Protein AF-A0A363UMR3-F1 (afdb_monomer)

Structure (mmCIF, N/CA/C/O backbone):
data_AF-A0A363UMR3-F1
#
_entry.id   AF-A0A363UMR3-F1
#
loop_
_atom_site.group_PDB
_atom_site.id
_atom_site.type_symbol
_atom_site.label_atom_id
_atom_site.label_alt_id
_atom_site.label_comp_id
_atom_site.label_asym_id
_atom_site.label_entity_id
_atom_site.label_seq_id
_atom_site.pdbx_PDB_ins_code
_atom_site.Cartn_x
_atom_site.Cartn_y
_atom_site.Cartn_z
_atom_site.occupancy
_atom_site.B_iso_or_equiv
_atom_site.auth_seq_id
_atom_site.auth_comp_id
_atom_site.auth_asym_id
_atom_site.auth_atom_id
_atom_site.pdbx_PDB_model_num
ATOM 1 N N . MET A 1 1 ? -65.902 17.529 24.279 1.00 38.47 1 MET A N 1
ATOM 2 C CA . MET A 1 1 ? -66.366 16.425 23.409 1.00 38.47 1 MET A CA 1
ATOM 3 C C . MET A 1 1 ? -65.343 15.295 23.519 1.00 38.47 1 MET A C 1
ATOM 5 O O . MET A 1 1 ? -64.229 15.475 23.068 1.00 38.47 1 MET A O 1
ATOM 9 N N . ALA A 1 2 ? -65.519 14.415 24.514 1.00 31.64 2 ALA A N 1
ATOM 10 C CA . ALA A 1 2 ? -65.844 12.978 24.360 1.00 31.64 2 ALA A CA 1
ATOM 11 C C . ALA A 1 2 ? -64.670 12.169 23.745 1.00 31.64 2 ALA A C 1
ATOM 13 O O . ALA A 1 2 ? -64.416 12.307 22.562 1.00 31.64 2 ALA A O 1
ATOM 14 N N . ARG A 1 3 ? -63.761 11.554 24.526 1.00 26.70 3 ARG A N 1
ATOM 15 C CA . ARG A 1 3 ? -63.810 10.322 25.369 1.00 26.70 3 ARG A CA 1
ATOM 16 C C . ARG A 1 3 ? -63.602 8.994 24.597 1.00 26.70 3 ARG A C 1
ATOM 18 O O . ARG A 1 3 ? -64.408 8.689 23.734 1.00 26.70 3 ARG A O 1
ATOM 25 N N . ARG A 1 4 ? -62.675 8.177 25.154 1.00 28.41 4 ARG A N 1
ATOM 26 C CA . ARG A 1 4 ? -62.568 6.684 25.189 1.00 28.41 4 ARG A CA 1
ATOM 27 C C . ARG A 1 4 ? -61.978 6.005 23.933 1.00 28.41 4 ARG A C 1
ATOM 29 O O . ARG A 1 4 ? -62.407 6.331 22.844 1.00 28.41 4 ARG A O 1
ATOM 36 N N . SER A 1 5 ? -60.909 5.190 23.958 1.00 27.55 5 SER A N 1
ATOM 37 C CA . SER A 1 5 ? -60.414 4.061 24.798 1.00 27.55 5 SER A CA 1
ATOM 38 C C . SER A 1 5 ? -60.793 2.669 24.263 1.00 27.55 5 SER A C 1
ATOM 40 O O . SER A 1 5 ? -61.918 2.494 23.814 1.00 27.55 5 SER A O 1
ATOM 42 N N . CYS A 1 6 ? -59.875 1.711 24.493 1.00 24.72 6 CYS A N 1
ATOM 43 C CA . CYS A 1 6 ? -59.969 0.231 24.442 1.00 24.72 6 CYS A CA 1
ATOM 44 C C . CYS A 1 6 ? -59.435 -0.425 23.148 1.00 24.72 6 CYS A C 1
ATOM 46 O O . CYS A 1 6 ? -59.847 -0.052 22.060 1.00 24.72 6 CYS A O 1
ATOM 48 N N . LEU A 1 7 ? -58.358 -1.232 23.208 1.00 26.27 7 LEU A N 1
ATOM 49 C CA . LEU A 1 7 ? -58.243 -2.621 23.728 1.00 26.27 7 LEU A CA 1
ATOM 50 C C . LEU A 1 7 ? -59.122 -3.594 22.937 1.00 26.27 7 LEU A C 1
ATOM 52 O O . LEU A 1 7 ? -60.320 -3.357 22.880 1.00 26.27 7 LEU A O 1
ATOM 56 N N . TRP A 1 8 ? -58.531 -4.660 22.382 1.00 23.83 8 TRP A N 1
ATOM 57 C CA . TRP A 1 8 ? -58.898 -6.075 22.588 1.00 23.83 8 TRP A CA 1
ATOM 58 C C . TRP A 1 8 ? -58.060 -6.988 21.666 1.00 23.83 8 TRP A C 1
ATOM 60 O O . TRP A 1 8 ? -57.941 -6.731 20.472 1.00 23.83 8 TRP A O 1
ATOM 70 N N . ASP A 1 9 ? -57.483 -8.028 22.268 1.00 25.52 9 ASP A N 1
ATOM 71 C CA . ASP A 1 9 ? -56.840 -9.196 21.641 1.00 25.52 9 ASP A CA 1
ATOM 72 C C . ASP A 1 9 ? -57.871 -10.377 21.603 1.00 25.52 9 ASP A C 1
ATOM 74 O O . ASP A 1 9 ? -59.014 -10.162 22.009 1.00 25.52 9 ASP A O 1
ATOM 78 N N . PRO A 1 10 ? -57.554 -11.594 21.102 1.00 47.84 10 PRO A N 1
ATOM 79 C CA . PRO A 1 10 ? -58.428 -12.490 20.309 1.00 47.84 10 PRO A CA 1
ATOM 80 C C . PRO A 1 10 ? -59.382 -13.376 21.144 1.00 47.84 10 PRO A C 1
ATOM 82 O O . PRO A 1 10 ? -59.360 -13.290 22.374 1.00 47.84 10 PRO A O 1
ATOM 85 N N . PRO A 1 11 ? -60.217 -14.257 20.526 1.00 37.62 11 PRO A N 1
ATOM 86 C CA . PRO A 1 11 ? -59.831 -15.687 20.481 1.00 37.62 11 PRO A CA 1
ATOM 87 C C . PRO A 1 11 ? -60.461 -16.618 19.386 1.00 37.62 11 PRO A C 1
ATOM 89 O O . PRO A 1 11 ? -61.576 -16.413 18.928 1.00 37.62 11 PRO A O 1
ATOM 92 N N . LEU A 1 12 ? -59.740 -17.727 19.118 1.00 28.05 12 LEU A N 1
ATOM 93 C CA . LEU A 1 12 ? -60.169 -19.152 19.039 1.00 28.05 12 LEU A CA 1
ATOM 94 C C . LEU A 1 12 ? -61.005 -19.774 17.878 1.00 28.05 12 LEU A C 1
ATOM 96 O O . LEU A 1 12 ? -62.081 -19.312 17.531 1.00 28.05 12 LEU A O 1
ATOM 100 N N . GLN A 1 13 ? -60.536 -20.993 17.515 1.00 26.91 13 GLN A N 1
ATOM 101 C CA . GLN A 1 13 ? -61.258 -22.252 17.174 1.00 26.91 13 GLN A CA 1
ATOM 102 C C . GLN A 1 13 ? -62.027 -22.338 15.835 1.00 26.91 13 GLN A C 1
ATOM 104 O O . GLN A 1 13 ? -62.695 -21.404 15.432 1.00 26.91 13 GLN A O 1
ATOM 109 N N . GLY A 1 14 ? -62.039 -23.450 15.088 1.00 25.22 14 GLY A N 1
ATOM 110 C CA . GLY A 1 14 ? -61.520 -24.809 15.283 1.00 25.22 14 GLY A CA 1
ATOM 111 C C . GLY A 1 14 ? -62.145 -25.782 14.256 1.00 25.22 14 GLY A C 1
ATOM 112 O O . GLY A 1 14 ? -62.975 -25.366 13.452 1.00 25.22 14 GLY A O 1
ATOM 113 N N . CYS A 1 15 ? -61.789 -27.070 14.385 1.00 25.94 15 CYS A N 1
ATOM 114 C CA . CYS A 1 15 ? -62.376 -28.277 13.760 1.00 25.94 15 CYS A CA 1
ATOM 115 C C . CYS A 1 15 ? -62.020 -28.605 12.290 1.00 25.94 15 CYS A C 1
ATOM 117 O O . CYS A 1 15 ? -62.050 -27.741 11.428 1.00 25.94 15 CYS A O 1
ATOM 119 N N . ASP A 1 16 ? -61.782 -29.858 11.885 1.00 29.61 16 ASP A N 1
ATOM 120 C CA . ASP A 1 16 ? -61.543 -31.134 12.585 1.00 29.61 16 ASP A CA 1
ATOM 121 C C . ASP A 1 16 ? -61.211 -32.225 11.537 1.00 29.61 16 ASP A C 1
ATOM 123 O O . ASP A 1 16 ? -61.477 -32.042 10.347 1.00 29.61 16 ASP A O 1
ATOM 127 N N . ARG A 1 17 ? -60.796 -33.393 12.045 1.00 29.31 17 ARG A N 1
ATOM 128 C CA . ARG A 1 17 ? -60.645 -34.743 11.449 1.00 29.31 17 ARG A CA 1
ATOM 129 C C . ARG A 1 17 ? -59.205 -35.162 11.145 1.00 29.31 17 ARG A C 1
ATOM 131 O O . ARG A 1 17 ? -58.635 -34.794 10.128 1.00 29.31 17 ARG A O 1
ATOM 138 N N . GLN A 1 18 ? -58.522 -35.795 12.104 1.00 28.30 18 GLN A N 1
ATOM 139 C CA . GLN A 1 18 ? -58.672 -37.177 12.623 1.00 28.30 18 GLN A CA 1
ATOM 140 C C . GLN A 1 18 ? -58.078 -38.233 11.689 1.00 28.30 18 GLN A C 1
ATOM 142 O O . GLN A 1 18 ? -58.654 -38.497 10.643 1.00 28.30 18 GLN A O 1
ATOM 147 N N . HIS A 1 19 ? -56.996 -38.870 12.145 1.00 31.59 19 HIS A N 1
ATOM 148 C CA . HIS A 1 19 ? -56.773 -40.307 12.425 1.00 31.59 19 HIS A CA 1
ATOM 149 C C . HIS A 1 19 ? -55.439 -40.320 13.221 1.00 31.59 19 HIS A C 1
ATOM 151 O O . HIS A 1 19 ? -54.495 -39.671 12.793 1.00 31.59 19 HIS A O 1
ATOM 157 N N . GLY A 1 20 ? -55.223 -40.903 14.400 1.00 26.89 20 GLY A N 1
ATOM 158 C CA . GLY A 1 20 ? -55.957 -41.878 15.193 1.00 26.89 20 GLY A CA 1
ATOM 159 C C . GLY A 1 20 ? -54.985 -42.960 15.703 1.00 26.89 20 GLY A C 1
ATOM 160 O O . GLY A 1 20 ? -54.919 -43.989 15.055 1.00 26.89 20 GLY A O 1
ATOM 161 N N . VAL A 1 21 ? -54.315 -42.698 16.851 1.00 30.92 21 VAL A N 1
ATOM 162 C CA . VAL A 1 21 ? -53.873 -43.639 17.935 1.00 30.92 21 VAL A CA 1
ATOM 163 C C . VAL A 1 21 ? -52.760 -44.665 17.544 1.00 30.92 21 VAL A C 1
ATOM 165 O O . VAL A 1 21 ? -52.752 -45.161 16.432 1.00 30.92 21 VAL A O 1
ATOM 168 N N . ASP A 1 22 ? -51.721 -45.018 18.320 1.00 29.92 22 ASP A N 1
ATOM 169 C CA . ASP A 1 22 ? -51.568 -45.191 19.774 1.00 29.92 22 ASP A CA 1
ATOM 170 C C . ASP A 1 22 ? -50.099 -45.101 20.260 1.00 29.92 22 ASP A C 1
ATOM 172 O O . ASP A 1 22 ? -49.151 -45.333 19.510 1.00 29.92 22 ASP A O 1
ATOM 176 N N . LEU A 1 23 ? -49.946 -44.813 21.554 1.00 36.06 23 LEU A N 1
ATOM 177 C CA . LEU A 1 23 ? -48.732 -44.666 22.348 1.00 36.06 23 LEU A CA 1
ATOM 178 C C . LEU A 1 23 ? -48.436 -45.933 23.165 1.00 36.06 23 LEU A C 1
ATOM 180 O O . LEU A 1 23 ? -49.208 -46.306 24.041 1.00 36.06 23 LEU A O 1
ATOM 184 N N . SER A 1 24 ? -47.215 -46.456 23.056 1.00 27.94 24 SER A N 1
ATOM 185 C CA . SER A 1 24 ? -46.563 -47.134 24.185 1.00 27.94 24 SER A CA 1
ATOM 186 C C . SER A 1 24 ? -45.038 -46.986 24.101 1.00 27.94 24 SER A C 1
ATOM 188 O O . SER A 1 24 ? -44.374 -47.602 23.273 1.00 27.94 24 SER A O 1
ATOM 190 N N . ARG A 1 25 ? -44.500 -46.116 24.965 1.00 30.05 25 ARG A N 1
ATOM 191 C CA . ARG A 1 25 ? -43.073 -45.935 25.326 1.00 30.05 25 ARG A CA 1
ATOM 192 C C . ARG A 1 25 ? -42.539 -47.180 26.091 1.00 30.05 25 ARG A C 1
ATOM 194 O O . ARG A 1 25 ? -43.393 -47.917 26.582 1.00 30.05 25 ARG A O 1
ATOM 201 N N . PRO A 1 26 ? -41.210 -47.395 26.314 1.00 40.12 26 PRO A N 1
ATOM 202 C CA . PRO A 1 26 ? -40.224 -46.332 26.575 1.00 40.12 26 PRO A CA 1
ATOM 203 C C . PRO A 1 26 ? -38.754 -46.507 26.103 1.00 40.12 26 PRO A C 1
ATOM 205 O O . PRO A 1 26 ? -38.259 -47.596 25.862 1.00 40.12 26 PRO A O 1
ATOM 208 N N . ALA A 1 27 ? -38.081 -45.346 26.128 1.00 29.81 27 ALA A N 1
ATOM 209 C CA . ALA A 1 27 ? -36.703 -45.059 26.560 1.00 29.81 27 ALA A CA 1
ATOM 210 C C . ALA A 1 27 ? -35.495 -45.643 25.801 1.00 29.81 27 ALA A C 1
ATOM 212 O O . ALA A 1 27 ? -35.198 -46.828 25.881 1.00 29.81 27 ALA A O 1
ATOM 213 N N . GLY A 1 28 ? -34.696 -44.735 25.222 1.00 26.38 28 GLY A N 1
ATOM 214 C CA . GLY A 1 28 ? -33.293 -44.986 24.886 1.00 26.38 28 GLY A CA 1
ATOM 215 C C . GLY A 1 28 ? -32.785 -44.193 23.684 1.00 26.38 28 GLY A C 1
ATOM 216 O O . GLY A 1 28 ? -32.515 -44.772 22.642 1.00 26.38 28 GLY A O 1
ATOM 217 N N . GLU A 1 29 ? -32.655 -42.876 23.814 1.00 28.16 29 GLU A N 1
ATOM 218 C CA . GLU A 1 29 ? -31.699 -42.101 23.004 1.00 28.16 29 GLU A CA 1
ATOM 219 C C . GLU A 1 29 ? -30.284 -42.229 23.636 1.00 28.16 29 GLU A C 1
ATOM 221 O O . GLU A 1 29 ? -30.221 -42.605 24.812 1.00 28.16 29 GLU A O 1
ATOM 226 N N . PRO A 1 30 ? -29.161 -41.862 22.968 1.00 38.25 30 PRO A N 1
ATOM 227 C CA . PRO A 1 30 ? -29.095 -41.097 21.718 1.00 38.25 30 PRO A CA 1
ATOM 228 C C . PRO A 1 30 ? -28.018 -41.523 20.687 1.00 38.25 30 PRO A C 1
ATOM 230 O O . PRO A 1 30 ? -27.073 -42.247 20.974 1.00 38.25 30 PRO A O 1
ATOM 233 N N . TYR A 1 31 ? -28.152 -40.921 19.498 1.00 27.92 31 TYR A N 1
ATOM 234 C CA . TYR A 1 31 ? -27.074 -40.405 18.638 1.00 27.92 31 TYR A CA 1
ATOM 235 C C . TYR A 1 31 ? -25.963 -41.354 18.161 1.00 27.92 31 TYR A C 1
ATOM 237 O O . TYR A 1 31 ? -25.004 -41.612 18.878 1.00 27.92 31 TYR A O 1
ATOM 245 N N . MET A 1 32 ? -26.015 -41.698 16.868 1.00 29.22 32 MET A N 1
ATOM 246 C CA . MET A 1 32 ? -24.923 -41.596 15.879 1.00 29.22 32 MET A CA 1
ATOM 247 C C . MET A 1 32 ? -25.164 -42.605 14.753 1.00 29.22 32 MET A C 1
ATOM 249 O O . MET A 1 32 ? -25.016 -43.803 14.961 1.00 29.22 32 MET A O 1
ATOM 253 N N . GLY A 1 33 ? -25.458 -42.129 13.543 1.00 30.45 33 GLY A N 1
ATOM 254 C CA . GLY A 1 33 ? -25.416 -42.984 12.357 1.00 30.45 33 GLY A CA 1
ATOM 255 C C . GLY A 1 33 ? -26.398 -42.578 11.270 1.00 30.45 33 GLY A C 1
ATOM 256 O O . GLY A 1 33 ? -27.598 -42.729 11.429 1.00 30.45 33 GLY A O 1
ATOM 257 N N . GLU A 1 34 ? -25.836 -42.130 10.149 1.00 26.72 34 GLU A N 1
ATOM 258 C CA . GLU A 1 34 ? -26.417 -42.278 8.810 1.00 26.72 34 GLU A CA 1
ATOM 259 C C . GLU A 1 34 ? -27.576 -41.353 8.411 1.00 26.72 34 GLU A C 1
ATOM 261 O O . GLU A 1 34 ? -28.733 -41.740 8.315 1.00 26.72 34 GLU A O 1
ATOM 266 N N . LEU A 1 35 ? -27.207 -40.151 7.956 1.00 25.81 35 LEU A N 1
ATOM 267 C CA . LEU A 1 35 ? -27.801 -39.600 6.733 1.00 25.81 35 LEU A CA 1
ATOM 268 C C . LEU A 1 35 ? -26.724 -38.885 5.893 1.00 25.81 35 LEU A C 1
ATOM 270 O O . LEU A 1 35 ? -26.776 -37.690 5.621 1.00 25.81 35 LEU A O 1
ATOM 274 N N . LEU A 1 36 ? -25.696 -39.645 5.500 1.00 27.78 36 LEU A N 1
ATOM 275 C CA . LEU A 1 36 ? -24.710 -39.265 4.483 1.00 27.78 36 LEU A CA 1
ATOM 276 C C . LEU A 1 36 ? -24.878 -40.179 3.268 1.00 27.78 36 LEU A C 1
ATOM 278 O O . LEU A 1 36 ? -24.124 -41.132 3.093 1.00 27.78 36 LEU A O 1
ATOM 282 N N . ALA A 1 37 ? -25.865 -39.897 2.416 1.00 30.86 37 ALA A N 1
ATOM 283 C CA . ALA A 1 37 ? -26.007 -40.618 1.152 1.00 30.86 37 ALA A CA 1
ATOM 284 C C . ALA A 1 37 ? -26.708 -39.825 0.034 1.00 30.86 37 ALA A C 1
ATOM 286 O O . ALA A 1 37 ? -27.490 -40.405 -0.703 1.00 30.86 37 ALA A O 1
ATOM 287 N N . SER A 1 38 ? -26.409 -38.532 -0.159 1.00 29.45 38 SER A N 1
ATOM 288 C CA . SER A 1 38 ? -26.616 -37.876 -1.470 1.00 29.45 38 SER A CA 1
ATOM 289 C C . SER A 1 38 ? -26.013 -36.468 -1.538 1.00 29.45 38 SER A C 1
ATOM 291 O O . SER A 1 38 ? -26.739 -35.485 -1.569 1.00 29.45 38 SER A O 1
ATOM 293 N N . MET A 1 39 ? -24.684 -36.354 -1.574 1.00 27.12 39 MET A N 1
ATOM 294 C CA . MET A 1 39 ? -23.976 -35.201 -2.156 1.00 27.12 39 MET A CA 1
ATOM 295 C C . MET A 1 39 ? -22.488 -35.554 -2.249 1.00 27.12 39 MET A C 1
ATOM 297 O O . MET A 1 39 ? -21.720 -35.409 -1.303 1.00 27.12 39 MET A O 1
ATOM 301 N N . ARG A 1 40 ? -22.071 -36.101 -3.397 1.00 26.67 40 ARG A N 1
ATOM 302 C CA . ARG A 1 40 ? -20.655 -36.367 -3.686 1.00 26.67 40 ARG A CA 1
ATOM 303 C C . ARG A 1 40 ? -19.947 -35.052 -4.016 1.00 26.67 40 ARG A C 1
ATOM 305 O O . ARG A 1 40 ? -19.703 -34.760 -5.182 1.00 26.67 40 ARG A O 1
ATOM 312 N N . LEU A 1 41 ? -19.575 -34.284 -2.998 1.00 30.95 41 LEU A N 1
ATOM 313 C CA . LEU A 1 41 ? -18.495 -33.309 -3.118 1.00 30.95 41 LEU A CA 1
ATOM 314 C C . LEU A 1 41 ? -17.185 -34.037 -2.806 1.00 30.95 41 LEU A C 1
ATOM 316 O O . LEU A 1 41 ? -16.948 -34.484 -1.686 1.00 30.95 41 LEU A O 1
ATOM 320 N N . ARG A 1 42 ? -16.344 -34.221 -3.829 1.00 25.16 42 ARG A N 1
ATOM 321 C CA . ARG A 1 42 ? -14.973 -34.708 -3.636 1.00 25.16 42 ARG A CA 1
ATOM 322 C C . ARG A 1 42 ? -14.205 -33.655 -2.825 1.00 25.16 42 ARG A C 1
ATOM 324 O O . ARG A 1 42 ? -14.174 -32.505 -3.261 1.00 25.16 42 ARG A O 1
ATOM 331 N N . PRO A 1 43 ? -13.514 -34.007 -1.730 1.00 25.09 43 PRO A N 1
ATOM 332 C CA . PRO A 1 43 ? -12.591 -33.079 -1.099 1.00 25.09 43 PRO A CA 1
ATOM 333 C C . P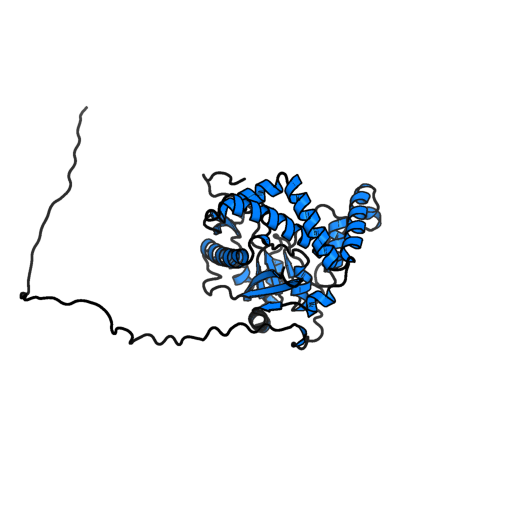RO A 1 43 ? -11.371 -32.924 -2.018 1.00 25.09 43 PRO A C 1
ATOM 335 O O . PRO A 1 43 ? -10.559 -33.844 -2.159 1.00 25.09 43 PRO A O 1
ATOM 338 N N . ARG A 1 44 ? -11.230 -31.769 -2.682 1.00 29.97 44 ARG A N 1
ATOM 339 C CA . ARG A 1 44 ? -9.933 -31.368 -3.241 1.00 29.97 44 ARG A CA 1
ATOM 340 C C . ARG A 1 44 ? -9.011 -31.110 -2.053 1.00 29.97 44 ARG A C 1
ATOM 342 O O . ARG A 1 44 ? -9.248 -30.202 -1.264 1.00 29.97 44 ARG A O 1
ATOM 349 N N . ARG A 1 45 ? -7.979 -31.946 -1.910 1.00 25.88 45 ARG A N 1
ATOM 350 C CA . ARG A 1 45 ? -6.869 -31.709 -0.983 1.00 25.88 45 ARG A CA 1
ATOM 351 C C . ARG A 1 45 ? -6.333 -30.301 -1.242 1.00 25.88 45 ARG A C 1
ATOM 353 O O . ARG A 1 45 ? -5.819 -30.046 -2.328 1.00 25.88 45 ARG A O 1
ATOM 360 N N . LEU A 1 46 ? -6.429 -29.423 -0.247 1.00 31.31 46 LEU A N 1
ATOM 361 C CA . LEU A 1 46 ? -5.567 -28.252 -0.137 1.00 31.31 46 LEU A CA 1
ATOM 362 C C . LEU A 1 46 ? -4.130 -28.776 -0.062 1.00 31.31 46 LEU A C 1
ATOM 364 O O . LEU A 1 46 ? -3.676 -29.258 0.978 1.00 31.31 46 LEU A O 1
ATOM 368 N N . ALA A 1 47 ? -3.443 -28.776 -1.202 1.00 27.06 47 ALA A N 1
ATOM 369 C CA . ALA A 1 47 ? -2.008 -28.969 -1.234 1.00 27.06 47 ALA A CA 1
ATOM 370 C C . ALA A 1 47 ? -1.374 -27.816 -0.448 1.00 27.06 47 ALA A C 1
ATOM 372 O O . ALA A 1 47 ? -1.742 -26.656 -0.634 1.00 27.06 47 ALA A O 1
ATOM 373 N N . ARG A 1 48 ? -0.432 -28.131 0.448 1.00 29.45 48 ARG A N 1
ATOM 374 C CA . ARG A 1 48 ? 0.464 -27.117 1.014 1.00 29.45 48 ARG A CA 1
ATOM 375 C C . ARG A 1 48 ? 1.107 -26.380 -0.159 1.00 29.45 48 ARG A C 1
ATOM 377 O O . ARG A 1 48 ? 1.729 -27.028 -0.999 1.00 29.45 48 ARG A O 1
ATOM 384 N N . ALA A 1 49 ? 0.907 -25.066 -0.221 1.00 34.72 49 ALA A N 1
ATOM 385 C CA . ALA A 1 49 ? 1.534 -24.204 -1.209 1.00 34.72 49 ALA A CA 1
ATOM 386 C C . ALA A 1 49 ? 3.053 -24.405 -1.131 1.00 34.72 49 ALA A C 1
ATOM 388 O O . ALA A 1 49 ? 3.667 -24.162 -0.092 1.00 34.72 49 ALA A O 1
ATOM 389 N N . GLY A 1 50 ? 3.627 -24.952 -2.200 1.00 33.91 50 GLY A N 1
ATOM 390 C CA . GLY A 1 50 ? 5.068 -25.063 -2.354 1.00 33.91 50 GLY A CA 1
ATOM 391 C C . GLY A 1 50 ? 5.624 -23.683 -2.669 1.00 33.91 50 GLY A C 1
ATOM 392 O O . GLY A 1 50 ? 5.249 -23.083 -3.672 1.00 33.91 50 GLY A O 1
ATOM 393 N N . GLU A 1 51 ? 6.495 -23.193 -1.800 1.00 40.31 51 GLU A N 1
ATOM 394 C CA . GLU A 1 51 ? 7.257 -21.963 -1.979 1.00 40.31 51 GLU A CA 1
ATOM 395 C C . GLU A 1 51 ? 8.145 -22.105 -3.227 1.00 40.31 51 GLU A C 1
ATOM 397 O O . GLU A 1 51 ? 9.007 -22.985 -3.284 1.00 40.31 51 GLU A O 1
ATOM 402 N N . LYS A 1 52 ? 7.900 -21.298 -4.264 1.00 41.16 52 LYS A N 1
ATOM 403 C CA . LYS A 1 52 ? 8.726 -21.279 -5.482 1.00 41.16 52 LYS A CA 1
ATOM 404 C C . LYS A 1 52 ? 9.623 -20.043 -5.477 1.00 41.16 52 LYS A C 1
ATOM 406 O O . LYS A 1 52 ? 9.146 -18.941 -5.215 1.00 41.16 52 LYS A O 1
ATOM 411 N N . SER A 1 53 ? 10.910 -20.230 -5.778 1.00 41.38 53 SER A N 1
ATOM 412 C CA . SER A 1 53 ? 11.869 -19.140 -5.984 1.00 41.38 53 SER A CA 1
ATOM 413 C C . SER A 1 53 ? 11.831 -18.634 -7.430 1.00 41.38 53 SER A C 1
ATOM 415 O O . SER A 1 53 ? 11.568 -19.393 -8.371 1.00 41.38 53 SER A O 1
ATOM 417 N N . VAL A 1 54 ? 12.123 -17.342 -7.598 1.00 43.88 54 VAL A N 1
ATOM 418 C CA . VAL A 1 54 ? 12.077 -16.607 -8.877 1.00 43.88 54 VAL A CA 1
ATOM 419 C C . VAL A 1 54 ? 12.996 -17.219 -9.951 1.00 43.88 54 VAL A C 1
ATOM 421 O O . VAL A 1 54 ? 12.664 -17.179 -11.132 1.00 43.88 54 VAL A O 1
ATOM 424 N N . ASP A 1 55 ? 14.085 -17.884 -9.552 1.00 41.00 55 ASP A N 1
ATOM 425 C CA . ASP A 1 55 ? 15.097 -18.452 -10.462 1.00 41.00 55 ASP A CA 1
ATOM 426 C C . ASP A 1 55 ? 14.633 -19.696 -11.251 1.00 41.00 55 ASP A C 1
ATOM 428 O O . ASP A 1 55 ? 15.341 -20.174 -12.135 1.00 41.00 55 ASP A O 1
ATOM 432 N N . SER A 1 56 ? 13.445 -20.237 -10.959 1.00 35.12 56 SER A N 1
ATOM 433 C CA . SER A 1 56 ? 12.915 -21.445 -11.616 1.00 35.12 56 SER A CA 1
ATOM 434 C C . SER A 1 56 ? 11.986 -21.172 -12.808 1.00 35.12 56 SER A C 1
ATOM 436 O O . SER A 1 56 ? 11.460 -22.117 -13.400 1.00 35.12 56 SER A O 1
ATOM 438 N N . CYS A 1 57 ? 11.787 -19.904 -13.185 1.00 35.97 57 CYS A N 1
ATOM 439 C CA . CYS A 1 57 ? 10.877 -19.516 -14.261 1.00 35.97 57 CYS A CA 1
ATOM 440 C C . CYS A 1 57 ? 11.653 -18.922 -15.453 1.00 35.97 57 CYS A C 1
ATOM 442 O O . CYS A 1 57 ? 12.393 -17.953 -15.266 1.00 35.97 57 CYS A O 1
ATOM 444 N N . PRO A 1 58 ? 11.514 -19.452 -16.683 1.00 31.97 58 PRO A N 1
ATOM 445 C CA . PRO A 1 58 ? 12.108 -18.820 -17.854 1.00 31.97 58 PRO A CA 1
ATOM 446 C C . PRO A 1 58 ? 11.442 -17.455 -18.068 1.00 31.97 58 PRO A C 1
ATOM 448 O O . PRO A 1 58 ? 10.260 -17.385 -18.387 1.00 31.97 58 PRO A O 1
ATOM 451 N N . LEU A 1 59 ? 12.197 -16.369 -17.879 1.00 35.84 59 LEU A N 1
ATOM 452 C CA . LEU A 1 59 ? 11.752 -15.006 -18.185 1.00 35.84 59 LEU A CA 1
ATOM 453 C C . LEU A 1 59 ? 11.365 -14.925 -19.675 1.00 35.84 59 LEU A C 1
ATOM 455 O O . LEU A 1 59 ? 12.247 -15.093 -20.526 1.00 35.84 59 LEU A O 1
ATOM 459 N N . PRO A 1 60 ? 10.095 -14.662 -20.042 1.00 35.88 60 PRO A N 1
ATOM 460 C CA . PRO A 1 60 ? 9.760 -14.468 -21.438 1.00 35.88 60 PRO A CA 1
ATOM 461 C C . PRO A 1 60 ? 10.245 -13.090 -21.907 1.00 35.88 60 PRO A C 1
ATOM 463 O O . PRO A 1 60 ? 9.844 -12.039 -21.411 1.00 35.88 60 PRO A O 1
ATOM 466 N N . ILE A 1 61 ? 11.165 -13.174 -22.864 1.00 36.38 61 ILE A N 1
ATOM 467 C CA . ILE A 1 61 ? 11.534 -12.264 -23.955 1.00 36.38 61 ILE A CA 1
ATOM 468 C C . ILE A 1 61 ? 10.666 -10.989 -24.087 1.00 36.38 61 ILE A C 1
ATOM 470 O O . ILE A 1 61 ? 9.476 -11.049 -24.363 1.00 36.38 61 ILE A O 1
ATOM 474 N N . ALA A 1 62 ? 11.344 -9.838 -23.987 1.00 31.17 62 ALA A N 1
ATOM 475 C CA . ALA A 1 62 ? 11.046 -8.529 -24.588 1.00 31.17 62 ALA A CA 1
ATOM 476 C C . ALA A 1 62 ? 9.568 -8.086 -24.710 1.00 31.17 62 ALA A C 1
ATOM 478 O O . ALA A 1 62 ? 8.984 -8.091 -25.792 1.00 31.17 62 ALA A O 1
ATOM 479 N N . TRP A 1 63 ? 9.022 -7.515 -23.635 1.00 39.16 63 TRP A N 1
ATOM 480 C CA . TRP A 1 63 ? 7.799 -6.709 -23.686 1.00 39.16 63 TRP A CA 1
ATOM 481 C C . TRP A 1 63 ? 8.133 -5.256 -24.053 1.00 39.16 63 TRP A C 1
ATOM 483 O O . TRP A 1 63 ? 8.507 -4.442 -23.207 1.00 39.16 63 TRP A O 1
ATOM 493 N N . ILE A 1 64 ? 8.026 -4.915 -25.340 1.00 35.00 64 ILE A N 1
ATOM 494 C CA . ILE A 1 64 ? 8.042 -3.523 -25.808 1.00 35.00 64 ILE A CA 1
ATOM 495 C C . ILE A 1 64 ? 6.592 -3.088 -26.019 1.00 35.00 64 ILE A C 1
ATOM 497 O O . ILE A 1 64 ? 6.093 -3.066 -27.138 1.00 35.00 64 ILE A O 1
ATOM 501 N N . VAL A 1 65 ? 5.919 -2.695 -24.939 1.00 41.84 65 VAL A N 1
ATOM 502 C CA . VAL A 1 65 ? 4.817 -1.736 -25.055 1.00 41.84 65 VAL A CA 1
ATOM 503 C C . VAL A 1 65 ? 5.401 -0.387 -24.654 1.00 41.84 65 VAL A C 1
ATOM 505 O O . VAL A 1 65 ? 5.705 -0.126 -23.490 1.00 41.84 65 VAL A O 1
ATOM 508 N N . GLY A 1 66 ? 5.685 0.455 -25.649 1.00 39.69 66 GLY A N 1
ATOM 509 C CA . GLY A 1 66 ? 6.026 1.850 -25.395 1.00 39.69 66 GLY A CA 1
ATOM 510 C C . GLY A 1 66 ? 4.839 2.527 -24.715 1.00 39.69 66 GLY A C 1
ATOM 511 O O . GLY A 1 66 ? 3.722 2.430 -25.215 1.00 39.69 66 GLY A O 1
ATOM 512 N N . SER A 1 67 ? 5.068 3.195 -23.580 1.00 47.19 67 SER A N 1
ATOM 513 C CA . SER A 1 67 ? 4.029 3.999 -22.932 1.00 47.19 67 SER A CA 1
ATOM 514 C C . SER A 1 67 ? 3.512 5.028 -23.940 1.00 47.19 67 SER A C 1
ATOM 516 O O . SER A 1 67 ? 4.261 5.881 -24.416 1.00 47.19 67 SER A O 1
ATOM 518 N N . LEU A 1 68 ? 2.227 4.934 -24.285 1.00 47.06 68 LEU A N 1
ATOM 519 C CA . LEU A 1 68 ? 1.547 5.866 -25.192 1.00 47.06 68 LEU A CA 1
ATOM 520 C C . LEU A 1 68 ? 1.188 7.192 -24.492 1.00 47.06 68 LEU A C 1
ATOM 522 O O . LEU A 1 68 ? 0.498 8.040 -25.064 1.00 47.06 68 LEU A O 1
ATOM 526 N N . ARG A 1 69 ? 1.615 7.392 -23.237 1.00 58.16 69 ARG A N 1
ATOM 527 C CA . ARG A 1 69 ? 1.259 8.572 -22.446 1.00 58.16 69 ARG A CA 1
ATOM 528 C C . ARG A 1 69 ? 2.224 9.725 -22.673 1.00 58.16 69 ARG A C 1
ATOM 530 O O . ARG A 1 69 ? 3.441 9.588 -22.589 1.00 58.16 69 ARG A O 1
ATOM 537 N N . LYS A 1 70 ? 1.646 10.916 -22.864 1.00 47.53 70 LYS A N 1
ATOM 538 C CA . LYS A 1 70 ? 2.398 12.172 -22.810 1.00 47.53 70 LYS A CA 1
ATOM 539 C C . LYS A 1 70 ? 3.121 12.265 -21.459 1.00 47.53 70 LYS A C 1
ATOM 541 O O . LYS A 1 70 ? 2.481 12.027 -20.428 1.00 47.53 70 LYS A O 1
ATOM 546 N N . PRO A 1 71 ? 4.410 12.646 -21.437 1.00 56.38 71 PRO A N 1
ATOM 547 C CA . PRO A 1 71 ? 5.122 12.863 -20.189 1.00 56.38 71 PRO A CA 1
ATOM 548 C C . PRO A 1 71 ? 4.369 13.908 -19.366 1.00 56.38 71 PRO A C 1
ATOM 550 O O . PRO A 1 71 ? 3.982 14.966 -19.870 1.00 56.38 71 PRO A O 1
ATOM 553 N N . ARG A 1 72 ? 4.116 13.594 -18.093 1.00 65.38 72 ARG A N 1
ATOM 554 C CA . ARG A 1 72 ? 3.478 14.542 -17.174 1.00 65.38 72 ARG A CA 1
ATOM 555 C C . ARG A 1 72 ? 4.347 15.803 -17.081 1.00 65.38 72 ARG A C 1
ATOM 557 O O . ARG A 1 72 ? 5.570 15.681 -17.134 1.00 65.38 72 ARG A O 1
ATOM 564 N N . PRO A 1 73 ? 3.759 17.003 -16.926 1.00 58.75 73 PRO A N 1
ATOM 565 C CA . PRO A 1 73 ? 4.530 18.230 -16.781 1.00 58.75 73 PRO A CA 1
ATOM 566 C C . PRO A 1 73 ? 5.385 18.144 -15.515 1.00 58.75 73 PRO A C 1
ATOM 568 O O . PRO A 1 73 ? 4.897 18.300 -14.395 1.00 58.75 73 PRO A O 1
ATOM 571 N N . GLN A 1 74 ? 6.665 17.851 -15.705 1.00 71.44 74 GLN A N 1
ATOM 572 C CA . GLN A 1 74 ? 7.645 17.766 -14.638 1.00 71.44 74 GLN A CA 1
ATOM 573 C C . GLN A 1 74 ? 8.399 19.089 -14.529 1.00 71.44 74 GLN A C 1
ATOM 575 O O . GLN A 1 74 ? 8.651 19.762 -15.526 1.00 71.44 74 GLN A O 1
ATOM 580 N N . ILE A 1 75 ? 8.797 19.433 -13.306 1.00 84.12 75 ILE A N 1
ATOM 581 C CA . ILE A 1 75 ? 9.682 20.569 -13.041 1.00 84.12 75 ILE A CA 1
ATOM 582 C C . ILE A 1 75 ? 10.968 20.466 -13.875 1.00 84.12 75 ILE A C 1
ATOM 584 O O . ILE A 1 75 ? 11.542 19.381 -13.984 1.00 84.12 75 ILE A O 1
ATOM 588 N N . THR A 1 76 ? 11.425 21.566 -14.466 1.00 84.75 76 THR A N 1
ATOM 589 C CA . THR A 1 76 ? 12.699 21.626 -15.198 1.00 84.75 76 THR A CA 1
ATOM 590 C C . THR A 1 76 ? 13.900 21.595 -14.247 1.00 84.75 76 THR A C 1
ATOM 592 O O . THR A 1 76 ? 13.775 21.856 -13.048 1.00 84.75 76 THR A O 1
ATOM 595 N N . LEU A 1 77 ? 15.096 21.305 -14.776 1.00 80.38 77 LEU A N 1
ATOM 596 C CA . LEU A 1 77 ? 16.323 21.339 -13.974 1.00 80.38 77 LEU A CA 1
ATOM 597 C C . LEU A 1 77 ? 16.552 22.733 -13.367 1.00 80.38 77 LEU A C 1
ATOM 599 O O . LEU A 1 77 ? 16.783 22.840 -12.168 1.00 80.38 77 LEU A O 1
ATOM 603 N N . LEU A 1 78 ? 16.392 23.801 -14.153 1.00 84.19 78 LEU A N 1
ATOM 604 C CA . LEU A 1 78 ? 16.561 25.179 -13.678 1.00 84.19 78 LEU A CA 1
ATOM 605 C C . LEU A 1 78 ? 15.556 25.542 -12.577 1.00 84.19 78 LEU A C 1
ATOM 607 O O . LEU A 1 78 ? 15.940 26.071 -11.536 1.00 84.19 78 LEU A O 1
ATOM 611 N N . GLU A 1 79 ? 14.279 25.188 -12.744 1.00 87.81 79 GLU A N 1
ATOM 612 C CA . GLU A 1 79 ? 13.270 25.417 -11.704 1.00 87.81 79 GLU A CA 1
ATOM 613 C C . GLU A 1 79 ? 13.567 24.640 -10.416 1.00 87.81 79 GLU A C 1
ATOM 615 O O . GLU A 1 79 ? 13.209 25.102 -9.328 1.00 87.81 79 GLU A O 1
ATOM 620 N N . SER A 1 80 ? 14.202 23.467 -10.526 1.00 87.56 80 SER A N 1
ATOM 621 C CA . SER A 1 80 ? 14.574 22.641 -9.375 1.00 87.56 80 SER A CA 1
ATOM 622 C C . SER A 1 80 ? 15.739 23.201 -8.559 1.00 87.56 80 SER A C 1
ATOM 624 O O . SER A 1 80 ? 15.891 22.821 -7.402 1.00 87.56 80 SER A O 1
ATOM 626 N N . LEU A 1 81 ? 16.534 24.119 -9.119 1.00 89.50 81 LEU A N 1
ATOM 627 C CA . LEU A 1 81 ? 17.646 24.776 -8.419 1.00 89.50 81 LEU A CA 1
AT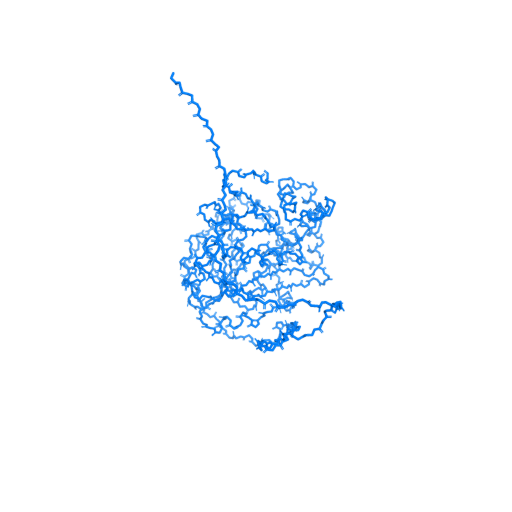OM 628 C C . LEU A 1 81 ? 17.201 25.995 -7.596 1.00 89.50 81 LEU A C 1
ATOM 630 O O . LEU A 1 81 ? 17.974 26.514 -6.790 1.00 89.50 81 LEU A O 1
ATOM 634 N N . HIS A 1 82 ? 15.951 26.440 -7.762 1.00 92.38 82 HIS A N 1
ATOM 635 C CA . HIS A 1 82 ? 15.388 27.550 -6.998 1.00 92.38 82 HIS A CA 1
ATOM 636 C C . HIS A 1 82 ? 15.492 27.288 -5.476 1.00 92.38 82 HIS A C 1
ATOM 638 O O . HIS A 1 82 ? 15.152 26.182 -5.044 1.00 92.38 82 HIS A O 1
ATOM 644 N N . PRO A 1 83 ? 15.838 28.289 -4.634 1.00 94.19 83 PRO A N 1
ATOM 645 C CA . PRO A 1 83 ? 16.066 28.111 -3.189 1.00 94.19 83 PRO A CA 1
ATOM 646 C C . PRO A 1 83 ? 14.957 27.379 -2.425 1.00 94.19 83 PRO A C 1
ATOM 648 O O . PRO A 1 83 ? 15.221 26.602 -1.510 1.00 94.19 83 PRO A O 1
ATOM 651 N N . ARG A 1 84 ? 13.702 27.536 -2.868 1.00 92.62 84 ARG A N 1
ATOM 652 C CA . ARG A 1 84 ? 12.535 26.788 -2.354 1.00 92.62 84 ARG A CA 1
ATOM 653 C C . ARG A 1 84 ? 12.696 25.256 -2.352 1.00 92.62 84 ARG A C 1
ATOM 655 O O . ARG A 1 84 ? 11.963 24.585 -1.634 1.00 92.62 84 ARG A O 1
ATOM 662 N N . TYR A 1 85 ? 13.600 24.702 -3.163 1.00 94.00 85 TYR A N 1
ATOM 663 C CA . TYR A 1 85 ? 13.858 23.264 -3.268 1.00 94.00 85 TYR A CA 1
ATOM 664 C C . TYR A 1 85 ? 15.146 22.807 -2.581 1.00 94.00 85 TYR A C 1
ATOM 666 O O . TYR A 1 85 ? 15.395 21.605 -2.554 1.00 94.00 85 TYR A O 1
ATOM 674 N N . TRP A 1 86 ? 15.945 23.691 -1.977 1.00 94.44 86 TRP A N 1
ATOM 675 C CA . TRP A 1 86 ? 17.189 23.281 -1.308 1.00 94.44 86 TRP A CA 1
ATOM 676 C C . TRP A 1 86 ? 16.945 22.247 -0.207 1.00 94.44 86 TRP A C 1
ATOM 678 O O . TRP A 1 86 ? 17.623 21.225 -0.163 1.00 94.44 8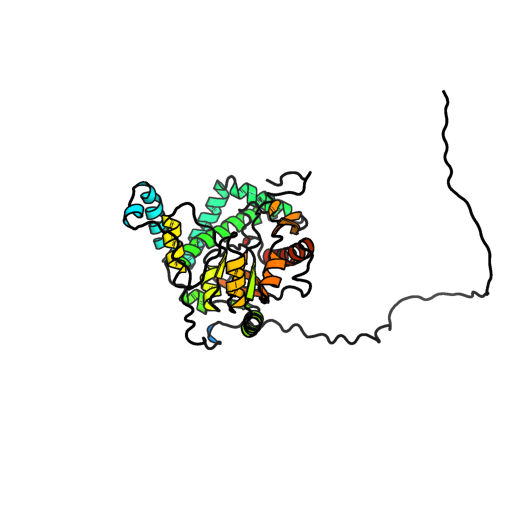6 TRP A O 1
ATOM 688 N N . GLY A 1 87 ? 15.903 22.433 0.611 1.00 95.19 87 GLY A N 1
ATOM 689 C CA . GLY A 1 87 ? 15.509 21.434 1.609 1.00 95.19 87 GLY A CA 1
ATOM 690 C C . GLY A 1 87 ? 15.109 20.086 0.994 1.00 95.19 87 GLY A C 1
ATOM 691 O O . GLY A 1 87 ? 15.404 19.036 1.557 1.00 95.19 87 GLY A O 1
ATOM 692 N N . ALA A 1 88 ? 14.491 20.094 -0.190 1.00 94.00 88 ALA A N 1
ATOM 693 C CA . ALA A 1 88 ? 14.144 18.869 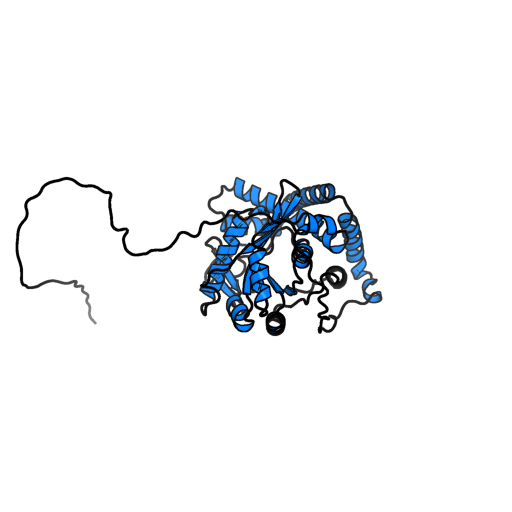-0.906 1.00 94.00 88 ALA A CA 1
ATOM 694 C C . ALA A 1 88 ? 15.384 18.173 -1.488 1.00 94.00 88 ALA A C 1
ATOM 696 O O . ALA A 1 88 ? 15.469 16.953 -1.417 1.00 94.00 88 ALA A O 1
ATOM 697 N N . TRP A 1 89 ? 16.368 18.923 -1.993 1.00 95.56 89 TRP A N 1
ATOM 698 C CA . TRP A 1 89 ? 17.656 18.367 -2.418 1.00 95.56 89 TRP A CA 1
ATOM 699 C C . TRP A 1 89 ? 18.451 17.768 -1.260 1.00 95.56 89 TRP A C 1
ATOM 701 O O . TRP A 1 89 ? 18.966 16.663 -1.399 1.00 95.56 89 TRP A O 1
ATOM 711 N N . LEU A 1 90 ? 18.502 18.447 -0.110 1.00 96.38 90 LEU A N 1
ATOM 712 C CA . LEU A 1 90 ? 19.137 17.911 1.097 1.00 96.38 90 LEU A CA 1
ATOM 713 C C . LEU A 1 90 ? 18.469 16.604 1.541 1.00 96.38 90 LEU A C 1
ATOM 715 O O . LEU A 1 90 ? 19.157 15.622 1.817 1.00 96.38 90 LEU A O 1
ATOM 719 N N . LEU A 1 91 ? 17.133 16.564 1.539 1.00 95.38 91 LEU A N 1
ATOM 720 C CA . LEU A 1 91 ? 16.379 15.347 1.833 1.00 95.38 91 LEU A CA 1
ATOM 721 C C . LEU A 1 91 ? 16.690 14.227 0.829 1.00 95.38 91 LEU A C 1
ATOM 723 O O . LEU A 1 91 ? 16.925 13.095 1.240 1.00 95.38 91 LEU A O 1
ATOM 727 N N . LEU A 1 92 ? 16.738 14.529 -0.471 1.00 95.19 92 LEU A N 1
ATOM 728 C CA . LEU A 1 92 ? 17.091 13.555 -1.507 1.00 95.19 92 LEU A CA 1
ATOM 729 C C . LEU A 1 92 ? 18.521 13.030 -1.351 1.00 95.19 92 LEU A C 1
ATOM 731 O O . LEU A 1 92 ? 18.735 11.832 -1.505 1.00 95.19 92 LEU A O 1
ATOM 735 N N . GLY A 1 93 ? 19.485 13.890 -1.012 1.00 96.50 93 GLY A N 1
ATOM 736 C CA . GLY A 1 93 ? 20.860 13.482 -0.718 1.00 96.50 93 GLY A CA 1
ATOM 737 C C . GLY A 1 93 ? 20.933 12.551 0.494 1.00 96.50 93 GLY A C 1
ATOM 738 O O . GLY A 1 93 ? 21.577 11.506 0.438 1.00 96.50 93 GLY A O 1
ATOM 739 N N . PHE A 1 94 ? 20.196 12.868 1.561 1.00 96.62 94 PHE A N 1
ATOM 740 C CA . PHE A 1 94 ? 20.076 11.994 2.728 1.00 96.62 94 PHE A CA 1
ATOM 741 C C . PHE A 1 94 ? 19.429 10.643 2.381 1.00 96.62 94 PHE A C 1
ATOM 743 O O . PHE A 1 94 ? 19.935 9.592 2.770 1.00 96.62 94 PHE A O 1
ATOM 750 N N . MET A 1 95 ? 18.347 10.646 1.599 1.00 96.06 95 MET A N 1
ATOM 751 C CA . MET A 1 95 ? 17.696 9.420 1.128 1.00 96.06 95 MET A CA 1
ATOM 752 C C . MET A 1 95 ? 18.621 8.593 0.232 1.00 96.06 95 MET A C 1
ATOM 754 O O . MET A 1 95 ? 18.649 7.373 0.351 1.00 96.06 95 MET A O 1
ATOM 758 N N . TRP A 1 96 ? 19.414 9.233 -0.627 1.00 96.19 96 TRP A N 1
ATOM 759 C CA . TRP A 1 96 ? 20.410 8.549 -1.446 1.00 96.19 96 TRP A CA 1
ATOM 760 C C . TRP A 1 96 ? 21.442 7.820 -0.578 1.00 96.19 96 TRP A C 1
ATOM 762 O O . TRP A 1 96 ? 21.705 6.643 -0.820 1.00 96.19 96 TRP A O 1
ATOM 772 N N . LEU A 1 97 ? 21.951 8.461 0.483 1.00 96.94 97 LEU A N 1
ATOM 773 C CA . LEU A 1 97 ? 22.859 7.819 1.441 1.00 96.94 97 LEU A CA 1
ATOM 774 C C . LEU A 1 97 ? 22.203 6.605 2.114 1.00 96.94 97 LEU A C 1
ATOM 776 O O . LEU A 1 97 ? 22.794 5.525 2.146 1.00 96.94 97 LEU A O 1
ATOM 780 N N . LEU A 1 98 ? 20.963 6.753 2.595 1.00 96.44 98 LEU A N 1
ATOM 781 C CA . LEU A 1 98 ? 20.209 5.646 3.193 1.00 96.44 98 LEU A CA 1
ATOM 782 C C . LEU A 1 98 ? 20.014 4.479 2.220 1.00 96.44 98 LEU A C 1
ATOM 784 O O . LEU A 1 98 ? 20.122 3.325 2.635 1.00 96.44 98 LEU A O 1
ATOM 788 N N . GLY A 1 99 ? 19.772 4.768 0.940 1.00 95.25 99 GLY A N 1
ATOM 789 C CA . GLY A 1 99 ? 19.553 3.768 -0.105 1.00 95.25 99 GLY A CA 1
ATOM 790 C C . GLY A 1 99 ? 20.767 2.883 -0.386 1.00 95.25 99 GLY A C 1
ATOM 791 O O . GLY A 1 99 ? 20.597 1.778 -0.894 1.00 95.25 99 GLY A O 1
ATOM 792 N N . HIS A 1 100 ? 21.973 3.322 -0.011 1.00 95.94 100 HIS A N 1
ATOM 793 C CA . HIS A 1 100 ? 23.220 2.577 -0.211 1.00 95.94 100 HIS A CA 1
ATOM 794 C C . HIS A 1 100 ? 23.693 1.824 1.042 1.00 95.94 100 HIS A C 1
ATOM 796 O O . HIS A 1 100 ? 24.553 0.950 0.938 1.00 95.94 100 HIS A O 1
ATOM 802 N N . LEU A 1 101 ? 23.107 2.082 2.217 1.00 95.62 101 LEU A N 1
ATOM 803 C CA . LEU A 1 101 ? 23.465 1.388 3.459 1.00 95.62 101 LEU A CA 1
ATOM 804 C C . LEU A 1 101 ? 23.172 -0.118 3.391 1.00 95.62 101 LEU A C 1
ATOM 806 O O . LEU A 1 101 ? 22.096 -0.487 2.921 1.00 95.62 101 LEU A O 1
ATOM 810 N N . PRO A 1 102 ? 24.032 -1.001 3.937 1.00 93.88 102 PRO A N 1
ATOM 811 C CA . PRO A 1 102 ? 23.734 -2.431 4.035 1.00 93.88 102 PRO A CA 1
ATOM 812 C C . PRO A 1 102 ? 22.359 -2.696 4.663 1.00 93.88 102 PRO A C 1
ATOM 814 O O . PRO A 1 102 ? 21.947 -1.977 5.574 1.00 93.88 102 PRO A O 1
ATOM 817 N N . HIS A 1 103 ? 21.668 -3.753 4.230 1.00 91.38 103 HIS A N 1
ATOM 818 C CA . HIS A 1 103 ? 20.282 -4.022 4.639 1.00 91.38 103 HIS A CA 1
ATOM 819 C C . HIS A 1 103 ? 20.087 -4.011 6.167 1.00 91.38 103 HIS A C 1
ATOM 821 O O . HIS A 1 103 ? 19.210 -3.318 6.676 1.00 91.38 103 HIS A O 1
ATOM 827 N N . ALA A 1 104 ? 20.975 -4.664 6.925 1.00 92.38 104 ALA A N 1
ATOM 828 C CA . ALA A 1 104 ? 20.925 -4.666 8.390 1.00 92.38 104 ALA A CA 1
ATOM 829 C C . ALA A 1 104 ? 21.088 -3.263 9.013 1.00 92.38 104 ALA A C 1
ATOM 831 O O . ALA A 1 104 ? 20.550 -2.979 10.083 1.00 92.38 104 ALA A O 1
ATOM 832 N N . ALA A 1 105 ? 21.832 -2.357 8.370 1.00 95.38 105 ALA A N 1
ATOM 833 C CA . ALA A 1 105 ? 21.904 -0.962 8.794 1.00 95.38 105 ALA A CA 1
ATOM 834 C C . ALA A 1 105 ? 20.596 -0.218 8.482 1.00 95.38 105 ALA A C 1
ATOM 836 O O . ALA A 1 105 ? 20.103 0.487 9.358 1.00 95.38 105 ALA A O 1
ATOM 837 N N . GLN A 1 106 ? 19.984 -0.442 7.311 1.00 94.81 106 GLN A N 1
ATOM 838 C CA . GLN A 1 106 ? 18.660 0.109 6.988 1.00 94.81 106 GLN A CA 1
ATOM 839 C C . GLN A 1 106 ? 17.596 -0.341 8.000 1.00 94.81 106 GLN A C 1
ATOM 841 O O . GLN A 1 106 ? 16.867 0.503 8.520 1.00 94.81 106 GLN A O 1
ATOM 846 N N . GLN A 1 107 ? 17.574 -1.630 8.368 1.00 93.69 107 GLN A N 1
ATOM 847 C CA . GLN A 1 107 ? 16.667 -2.152 9.399 1.00 93.69 107 GLN A CA 1
ATOM 848 C C . GLN A 1 107 ? 16.877 -1.451 10.746 1.00 93.69 107 GLN A C 1
ATOM 850 O O . GLN A 1 107 ? 15.920 -1.010 11.379 1.00 93.69 107 GLN A O 1
ATOM 855 N N . ARG A 1 108 ? 18.134 -1.308 11.192 1.00 95.62 108 ARG A N 1
ATOM 856 C CA . ARG A 1 108 ? 18.459 -0.647 12.469 1.00 95.62 108 ARG A CA 1
ATOM 857 C C . ARG A 1 108 ? 18.055 0.825 12.476 1.00 95.62 108 ARG A C 1
ATOM 859 O O . ARG A 1 108 ? 17.437 1.270 13.441 1.00 95.62 108 ARG A O 1
ATOM 866 N N . VAL A 1 109 ? 18.357 1.555 11.401 1.00 97.62 109 VAL A N 1
ATOM 867 C CA . VAL A 1 109 ? 17.952 2.959 11.237 1.00 97.62 109 VAL A CA 1
ATOM 868 C C . VAL A 1 109 ? 16.430 3.070 11.240 1.00 97.62 109 VAL A C 1
ATOM 870 O O . VAL A 1 109 ? 15.888 3.872 11.993 1.00 97.62 109 VAL A O 1
ATOM 873 N N . GLY A 1 110 ? 15.733 2.222 10.483 1.00 96.69 110 GLY A N 1
ATOM 874 C CA . GLY A 1 110 ? 14.272 2.171 10.447 1.00 96.69 110 GLY A CA 1
ATOM 875 C C . GLY A 1 110 ? 13.644 1.902 11.814 1.00 96.69 110 GLY A C 1
ATOM 876 O O . GLY A 1 110 ? 12.740 2.623 12.230 1.00 96.69 110 GLY A O 1
ATOM 877 N N . ARG A 1 111 ? 14.171 0.927 12.568 1.00 96.94 111 ARG A N 1
ATOM 878 C CA . ARG A 1 111 ? 13.718 0.622 13.936 1.00 96.94 111 ARG A CA 1
ATOM 879 C C . ARG A 1 111 ? 13.945 1.797 14.884 1.00 96.94 111 ARG A C 1
ATOM 881 O O . ARG A 1 111 ? 13.062 2.117 15.678 1.00 96.94 111 ARG A O 1
ATOM 888 N N . TRP A 1 112 ? 15.103 2.452 14.807 1.00 97.88 112 TRP A N 1
ATOM 889 C CA . TRP A 1 112 ? 15.397 3.635 15.617 1.00 97.88 112 TRP A CA 1
ATOM 890 C C . TRP A 1 112 ? 14.464 4.805 15.277 1.00 97.88 112 TRP A C 1
ATOM 892 O O . TRP A 1 112 ? 13.846 5.370 16.180 1.00 97.88 112 TRP A O 1
ATOM 902 N N . LEU A 1 113 ? 14.282 5.101 13.985 1.00 97.06 113 LEU A N 1
ATOM 903 C CA . LEU A 1 113 ? 13.348 6.122 13.504 1.00 97.06 113 LEU A CA 1
ATOM 904 C C . LEU A 1 113 ? 11.909 5.818 13.917 1.00 97.06 113 LEU A C 1
ATOM 906 O O . LEU A 1 113 ? 11.191 6.732 14.301 1.00 97.06 113 LEU A O 1
ATOM 910 N N . GLY A 1 114 ? 11.498 4.550 13.905 1.00 97.06 114 GLY A N 1
ATOM 911 C CA . GLY A 1 114 ? 10.174 4.138 14.357 1.00 97.06 114 GLY A CA 1
ATOM 912 C C . GLY A 1 114 ? 9.954 4.344 15.849 1.00 97.06 114 GLY A C 1
ATOM 913 O O . GLY A 1 114 ? 8.930 4.898 16.243 1.00 97.06 114 GLY A O 1
ATOM 914 N N . LYS A 1 115 ? 10.934 3.990 16.690 1.00 96.94 115 LYS A N 1
ATOM 915 C CA . LYS A 1 115 ? 10.881 4.268 18.137 1.00 96.94 115 LYS A CA 1
ATOM 916 C C . LYS A 1 115 ? 10.814 5.769 18.419 1.00 96.94 115 LYS A C 1
ATOM 918 O O . LYS A 1 115 ? 9.984 6.206 19.216 1.00 96.94 115 LYS A O 1
ATOM 923 N N . LEU A 1 116 ? 11.646 6.558 17.736 1.00 96.75 116 LEU A N 1
ATOM 924 C CA . LEU A 1 116 ? 11.622 8.017 17.836 1.00 96.75 116 LEU A CA 1
ATOM 925 C C . LEU A 1 116 ? 10.271 8.573 17.369 1.00 96.75 116 LEU A C 1
ATOM 927 O O . LEU A 1 116 ? 9.644 9.358 18.075 1.00 96.75 116 LEU A O 1
ATOM 931 N N . GLY A 1 117 ? 9.794 8.109 16.214 1.00 94.75 117 GLY A N 1
ATOM 932 C CA . GLY A 1 117 ? 8.515 8.471 15.620 1.00 94.75 117 GLY A CA 1
ATOM 933 C C . GLY A 1 117 ? 7.334 8.145 16.525 1.00 94.75 117 GLY A C 1
ATOM 934 O O . GLY A 1 117 ? 6.410 8.942 16.605 1.00 94.75 117 GLY A O 1
ATOM 935 N N . TYR A 1 118 ? 7.370 7.034 17.260 1.00 95.44 118 TYR A N 1
ATOM 936 C CA . TYR A 1 118 ? 6.356 6.704 18.261 1.00 95.44 118 TYR A CA 1
ATOM 937 C C . TYR A 1 118 ? 6.392 7.667 19.461 1.00 95.44 118 TYR A C 1
ATOM 939 O O . TYR A 1 118 ? 5.343 8.149 19.906 1.00 95.44 118 TYR A O 1
ATOM 947 N N . ALA A 1 119 ? 7.588 8.000 19.960 1.00 93.00 119 ALA A N 1
ATOM 948 C CA . ALA A 1 119 ? 7.761 8.929 21.077 1.00 93.00 119 ALA A CA 1
ATOM 949 C C . ALA A 1 119 ? 7.237 10.338 20.744 1.00 93.00 119 ALA A C 1
ATOM 951 O O . ALA A 1 119 ? 6.516 10.929 21.548 1.00 93.00 119 ALA A O 1
ATOM 952 N N . VAL A 1 120 ? 7.516 10.840 19.534 1.00 93.31 120 VAL A N 1
ATOM 953 C CA . VAL A 1 120 ? 7.112 12.192 19.089 1.00 93.31 120 VAL A CA 1
ATOM 954 C C . VAL A 1 120 ? 5.821 12.221 18.256 1.00 93.31 120 VAL A C 1
ATOM 956 O O . VAL A 1 120 ? 5.384 13.283 17.818 1.00 93.31 120 VAL A O 1
ATOM 959 N N . GLY A 1 121 ? 5.189 11.066 18.027 1.00 74.00 121 GLY A N 1
ATOM 960 C CA . GLY A 1 121 ? 4.257 10.793 16.919 1.00 74.00 121 GLY A CA 1
ATOM 961 C C . GLY A 1 121 ? 2.924 11.538 16.873 1.00 74.00 121 GLY A C 1
ATOM 962 O O . GLY A 1 121 ? 2.109 11.234 15.999 1.00 74.00 121 GLY A O 1
ATOM 963 N N . GLY A 1 122 ? 2.689 12.501 17.767 1.00 89.56 122 GLY A N 1
ATOM 964 C CA . GLY A 1 122 ? 1.600 13.481 17.720 1.00 89.56 122 GLY A CA 1
ATOM 965 C C . GLY A 1 122 ? 0.284 12.960 17.131 1.00 89.56 122 GLY A C 1
ATOM 966 O O . GLY A 1 122 ? -0.347 12.049 17.666 1.00 89.56 122 GLY A O 1
ATOM 967 N N . SER A 1 123 ? -0.140 13.547 16.008 1.00 92.38 123 SER A N 1
ATOM 968 C CA . SER A 1 123 ? -1.404 13.208 15.339 1.00 92.38 123 SER A CA 1
ATOM 969 C C . SER A 1 123 ? -1.412 11.824 14.684 1.00 92.38 123 SER A C 1
ATOM 971 O O . SER A 1 123 ? -2.457 11.181 14.667 1.00 92.38 123 SER A O 1
ATOM 973 N N . ARG A 1 124 ? -0.275 11.336 14.173 1.00 94.44 124 ARG A N 1
ATOM 974 C CA . ARG A 1 124 ? -0.182 10.009 13.539 1.00 94.44 124 ARG A CA 1
ATOM 975 C C . ARG A 1 124 ? -0.350 8.890 14.556 1.00 94.44 124 ARG A C 1
ATOM 977 O O . ARG A 1 124 ? -1.036 7.916 14.265 1.00 94.44 124 ARG A O 1
ATOM 984 N N . ARG A 1 125 ? 0.185 9.073 15.767 1.00 96.44 125 ARG A N 1
ATOM 985 C CA . ARG A 1 125 ? 0.011 8.121 16.871 1.00 96.44 125 ARG A CA 1
ATOM 986 C C . ARG A 1 125 ? -1.444 8.057 17.309 1.00 96.44 125 ARG A C 1
ATOM 988 O O . ARG A 1 125 ? -1.972 6.968 17.476 1.00 96.44 125 ARG A O 1
ATOM 995 N N . LYS A 1 126 ? -2.117 9.211 17.401 1.00 96.38 126 LYS A N 1
ATOM 996 C CA . LYS A 1 126 ? -3.564 9.265 17.673 1.00 96.38 126 LYS A CA 1
ATOM 997 C C . LYS A 1 126 ? -4.377 8.494 16.626 1.00 96.38 126 LYS A C 1
ATOM 999 O O . LYS A 1 126 ? -5.263 7.742 17.003 1.00 96.38 126 LYS A O 1
ATOM 1004 N N . MET A 1 127 ? -4.050 8.639 15.337 1.00 97.12 127 MET A N 1
ATOM 1005 C CA . MET A 1 127 ? -4.728 7.900 14.259 1.00 97.12 127 MET A CA 1
ATOM 1006 C C . MET A 1 127 ? -4.516 6.388 14.377 1.00 97.12 127 MET A C 1
ATOM 1008 O O . MET A 1 127 ? -5.491 5.646 14.318 1.00 97.12 127 MET A O 1
ATOM 1012 N N . ALA A 1 128 ? -3.273 5.943 14.586 1.00 98.00 128 ALA A N 1
ATOM 1013 C CA . ALA A 1 128 ? -2.971 4.523 14.754 1.00 98.00 128 ALA A CA 1
ATOM 1014 C C . ALA A 1 128 ? -3.665 3.930 15.987 1.00 98.00 128 ALA A C 1
ATOM 1016 O O . ALA A 1 128 ? -4.307 2.895 15.860 1.00 98.00 128 ALA A O 1
ATOM 1017 N N . ASN A 1 129 ? -3.624 4.623 17.132 1.00 98.12 129 ASN A N 1
ATOM 1018 C CA . ASN A 1 129 ? -4.344 4.219 18.343 1.00 98.12 129 ASN A CA 1
ATOM 1019 C C . ASN A 1 129 ? -5.841 4.045 18.078 1.00 98.12 129 ASN A C 1
ATOM 1021 O O . ASN A 1 129 ? -6.407 3.015 18.423 1.00 98.12 129 ASN A O 1
ATOM 1025 N N . ALA A 1 130 ? -6.479 5.044 17.462 1.00 98.19 130 ALA A N 1
ATOM 1026 C CA . ALA A 1 130 ? -7.910 5.004 17.182 1.00 98.19 130 ALA A CA 1
ATOM 1027 C C . ALA A 1 130 ? -8.274 3.851 16.234 1.00 98.19 130 ALA A C 1
ATOM 1029 O O . ALA A 1 130 ? -9.238 3.133 16.481 1.00 98.19 130 ALA A O 1
ATOM 1030 N N . ASN A 1 131 ? -7.468 3.630 15.191 1.00 98.50 131 ASN A N 1
ATOM 1031 C CA . ASN A 1 131 ? -7.695 2.532 14.259 1.00 98.50 131 ASN A CA 1
ATOM 1032 C C . ASN A 1 131 ? -7.530 1.163 14.920 1.00 98.50 131 ASN A C 1
ATOM 1034 O O . ASN A 1 131 ? -8.403 0.314 14.779 1.00 98.50 131 ASN A O 1
ATOM 1038 N N . ILE A 1 132 ? -6.425 0.956 15.641 1.00 98.69 132 ILE A N 1
ATOM 1039 C CA . ILE A 1 132 ? -6.099 -0.328 16.269 1.00 98.69 132 ILE A CA 1
ATOM 1040 C C . ILE A 1 132 ? -7.117 -0.668 17.358 1.00 98.69 132 ILE A C 1
ATOM 1042 O O . ILE A 1 132 ? -7.588 -1.797 17.397 1.00 98.69 132 ILE A O 1
ATOM 1046 N N . ARG A 1 133 ? -7.538 0.307 18.173 1.00 98.44 133 ARG A N 1
ATOM 1047 C CA . ARG A 1 133 ? -8.612 0.122 19.165 1.00 98.44 133 ARG A CA 1
ATOM 1048 C C . ARG A 1 133 ? -9.933 -0.293 18.529 1.00 98.44 133 ARG A C 1
ATOM 1050 O O . ARG A 1 133 ? -10.624 -1.144 19.070 1.00 98.44 133 ARG A O 1
ATOM 1057 N N . ALA A 1 134 ? -10.277 0.315 17.395 1.00 98.06 134 ALA A N 1
ATOM 1058 C CA . ALA A 1 134 ? -11.504 -0.010 16.682 1.00 98.06 134 ALA A CA 1
ATOM 1059 C C . ALA A 1 134 ? -11.441 -1.394 16.011 1.00 98.06 134 ALA A C 1
ATOM 1061 O O . ALA A 1 134 ? -12.458 -2.073 15.947 1.00 98.06 134 ALA A O 1
ATOM 1062 N N . CYS A 1 135 ? -10.264 -1.810 15.526 1.00 98.44 135 CYS A N 1
ATOM 1063 C CA . CYS A 1 135 ? -10.101 -3.063 14.780 1.00 98.44 135 CYS A CA 1
ATOM 1064 C C . CYS A 1 135 ? -9.784 -4.286 15.648 1.00 98.44 135 CYS A C 1
ATOM 1066 O O . CYS A 1 135 ? -10.059 -5.403 15.224 1.00 98.44 135 CYS A O 1
ATOM 1068 N N . PHE A 1 136 ? -9.180 -4.084 16.821 1.00 98.31 136 PHE A N 1
ATOM 1069 C CA . PHE A 1 136 ? -8.756 -5.153 17.730 1.00 98.31 136 PHE A CA 1
ATOM 1070 C C . PHE A 1 136 ? -9.293 -4.936 19.156 1.00 98.31 136 PHE A C 1
ATOM 1072 O O . PHE A 1 136 ? -8.498 -4.851 20.103 1.00 98.31 136 PHE A O 1
ATOM 1079 N N . PRO A 1 137 ? -10.621 -4.781 19.343 1.00 97.56 137 PRO A N 1
ATOM 1080 C CA . PRO A 1 137 ? -11.217 -4.558 20.662 1.00 97.56 137 PRO A CA 1
ATOM 1081 C C . PRO A 1 137 ? -11.020 -5.739 21.625 1.00 97.56 137 PRO A C 1
ATOM 1083 O O . PRO A 1 137 ? -11.147 -5.567 22.831 1.00 97.56 137 PRO A O 1
ATOM 1086 N N . GLU A 1 138 ? -10.707 -6.927 21.107 1.00 97.38 138 GLU A N 1
ATOM 1087 C CA . GLU A 1 138 ? -10.423 -8.136 21.880 1.00 97.38 138 GLU A CA 1
ATOM 1088 C C . GLU A 1 138 ? -9.049 -8.130 22.565 1.00 97.38 138 GLU A C 1
ATOM 1090 O O . GLU A 1 138 ? -8.822 -8.926 23.474 1.00 97.38 138 GLU A O 1
ATOM 1095 N N . ARG A 1 139 ? -8.131 -7.255 22.135 1.00 98.06 139 ARG A N 1
ATOM 1096 C CA . ARG A 1 139 ? -6.791 -7.119 22.723 1.00 98.06 139 ARG A CA 1
ATOM 1097 C C . ARG A 1 139 ? -6.809 -6.211 23.946 1.00 98.06 139 ARG A C 1
ATOM 1099 O O . ARG A 1 139 ? -7.557 -5.232 23.987 1.00 98.06 139 ARG A O 1
ATOM 1106 N N . SER A 1 140 ? -5.929 -6.481 24.909 1.00 98.38 140 SER A N 1
ATOM 1107 C CA . SER A 1 140 ? -5.759 -5.604 26.069 1.00 98.38 140 SER A CA 1
ATOM 1108 C C . SER A 1 140 ? -5.242 -4.215 25.647 1.00 98.38 140 SER A C 1
ATOM 1110 O O . SER A 1 140 ? -4.597 -4.083 24.599 1.00 98.38 140 SER A O 1
ATOM 1112 N N . PRO A 1 141 ? -5.468 -3.158 26.450 1.00 98.06 141 PRO A N 1
ATOM 1113 C CA . PRO A 1 141 ? -4.906 -1.834 26.178 1.00 98.06 141 PRO A CA 1
ATOM 1114 C C . PRO A 1 141 ? -3.381 -1.849 25.981 1.00 98.06 141 PRO A C 1
ATOM 1116 O O . PRO A 1 141 ? -2.859 -1.159 25.106 1.00 98.06 141 PRO A O 1
ATOM 1119 N N . GLU A 1 142 ? -2.665 -2.671 26.748 1.00 98.06 142 GLU A N 1
ATOM 1120 C CA . GLU A 1 142 ? -1.211 -2.829 26.663 1.00 98.06 142 GLU A CA 1
ATOM 1121 C C . GLU A 1 142 ? -0.789 -3.499 25.348 1.00 98.06 142 GLU A C 1
ATOM 1123 O O . GLU A 1 142 ? 0.183 -3.075 24.718 1.00 98.06 142 GLU A O 1
ATOM 1128 N N . GLU A 1 143 ? -1.530 -4.518 24.902 1.00 98.44 143 GLU A N 1
ATOM 1129 C CA . GLU A 1 143 ? -1.300 -5.190 23.619 1.00 98.44 143 GLU A CA 1
ATOM 1130 C C . GLU A 1 143 ? -1.595 -4.268 22.430 1.00 98.44 143 GLU A C 1
ATOM 1132 O O . GLU A 1 143 ? -0.865 -4.278 21.435 1.00 98.44 143 GLU A O 1
ATOM 1137 N N . GLN A 1 144 ? -2.643 -3.446 22.528 1.00 98.50 144 GLN A N 1
ATOM 1138 C CA . GLN A 1 144 ? -2.975 -2.438 21.521 1.00 98.50 144 GLN A CA 1
ATOM 1139 C C . GLN A 1 144 ? -1.882 -1.365 21.430 1.00 98.50 144 GLN A C 1
ATOM 1141 O O . GLN A 1 144 ? -1.423 -1.049 20.331 1.00 98.50 144 GLN A O 1
ATOM 1146 N N . ASP A 1 145 ? -1.415 -0.837 22.563 1.00 97.19 145 ASP A N 1
ATOM 1147 C CA . ASP A 1 145 ? -0.339 0.160 22.598 1.00 97.19 145 ASP A CA 1
ATOM 1148 C C . ASP A 1 145 ? 0.994 -0.425 22.088 1.00 97.19 145 ASP A C 1
ATOM 1150 O O . ASP A 1 145 ? 1.739 0.244 21.359 1.00 97.19 145 ASP A O 1
ATOM 1154 N N . ALA A 1 146 ? 1.286 -1.693 22.404 1.00 98.31 146 ALA A N 1
ATOM 1155 C CA . ALA A 1 146 ? 2.425 -2.414 21.840 1.00 98.31 146 ALA A CA 1
ATOM 1156 C C . ALA A 1 146 ? 2.321 -2.523 20.311 1.00 98.31 146 ALA A C 1
ATOM 1158 O O . ALA A 1 146 ? 3.270 -2.167 19.610 1.00 98.31 146 ALA A O 1
ATOM 1159 N N . LEU A 1 147 ? 1.151 -2.905 19.792 1.00 98.62 147 LEU A N 1
ATOM 1160 C CA . LEU A 1 147 ? 0.903 -2.994 18.355 1.00 98.62 147 LEU A CA 1
ATOM 1161 C C . LEU A 1 147 ? 1.047 -1.635 17.652 1.00 98.62 147 LEU A C 1
ATOM 1163 O O . LEU A 1 147 ? 1.582 -1.558 16.543 1.00 98.62 147 LEU A O 1
ATOM 1167 N N . VAL A 1 148 ? 0.633 -0.538 18.290 1.00 98.38 148 VAL A N 1
ATOM 1168 C CA . VAL A 1 148 ? 0.831 0.812 17.742 1.00 98.38 148 VAL A CA 1
ATOM 1169 C C . VAL A 1 148 ? 2.320 1.121 17.626 1.00 98.38 148 VAL A C 1
ATOM 1171 O O . VAL A 1 148 ? 2.776 1.578 16.578 1.00 98.38 148 VAL A O 1
ATOM 1174 N N . ARG A 1 149 ? 3.106 0.865 18.675 1.00 98.06 149 ARG A N 1
ATOM 1175 C CA . ARG A 1 149 ? 4.560 1.069 18.634 1.00 98.06 149 ARG A CA 1
ATOM 1176 C C . ARG A 1 149 ? 5.209 0.234 17.531 1.00 98.06 149 ARG A C 1
ATOM 1178 O O . ARG A 1 149 ? 6.028 0.758 16.773 1.00 98.06 149 ARG A O 1
ATOM 1185 N N . ASP A 1 150 ? 4.822 -1.027 17.414 1.00 97.94 150 ASP A N 1
ATOM 1186 C CA . ASP A 1 150 ? 5.391 -1.942 16.428 1.00 97.94 150 ASP A CA 1
ATOM 1187 C C . ASP A 1 150 ? 4.982 -1.533 15.001 1.00 97.94 150 ASP A C 1
ATOM 1189 O O . ASP A 1 150 ? 5.804 -1.575 14.087 1.00 97.94 150 ASP A O 1
ATOM 1193 N N . THR A 1 151 ? 3.786 -0.958 14.829 1.00 97.69 151 THR A N 1
ATOM 1194 C CA . THR A 1 151 ? 3.354 -0.322 13.574 1.00 97.69 151 THR A CA 1
ATOM 1195 C C . THR A 1 151 ? 4.261 0.837 13.168 1.00 97.69 151 THR A C 1
ATOM 1197 O O . THR A 1 151 ? 4.644 0.959 12.000 1.00 97.69 151 THR A O 1
ATOM 1200 N N . PHE A 1 152 ? 4.624 1.712 14.110 1.00 98.06 152 PHE A N 1
ATOM 1201 C CA . PHE A 1 152 ? 5.548 2.818 13.836 1.00 98.06 152 PHE A CA 1
ATOM 1202 C C . PHE A 1 152 ? 6.922 2.311 13.412 1.00 98.06 152 PHE A C 1
ATOM 1204 O O . PHE A 1 152 ? 7.536 2.889 12.514 1.00 98.06 152 PHE A O 1
ATOM 1211 N N . ILE A 1 153 ? 7.394 1.237 14.043 1.00 97.44 153 ILE A N 1
ATOM 1212 C CA . ILE A 1 153 ? 8.639 0.563 13.687 1.00 97.44 153 ILE A CA 1
ATOM 1213 C C . ILE A 1 153 ? 8.550 -0.001 12.269 1.00 97.44 153 ILE A C 1
ATOM 1215 O O . ILE A 1 153 ? 9.336 0.422 11.425 1.00 97.44 153 ILE A O 1
ATOM 1219 N N . ALA A 1 154 ? 7.572 -0.858 11.977 1.00 96.69 154 ALA A N 1
ATOM 1220 C CA . ALA A 1 154 ? 7.421 -1.500 10.673 1.00 96.69 154 ALA A CA 1
ATOM 1221 C C . ALA A 1 154 ? 7.346 -0.481 9.526 1.00 96.69 154 ALA A C 1
ATOM 1223 O O . ALA A 1 154 ? 8.118 -0.548 8.568 1.00 96.69 154 ALA A O 1
ATOM 1224 N N . ASN A 1 155 ? 6.480 0.529 9.654 1.00 96.12 155 ASN A N 1
ATOM 1225 C CA . ASN A 1 155 ? 6.313 1.556 8.622 1.00 96.12 155 ASN A CA 1
ATOM 1226 C C . ASN A 1 155 ? 7.562 2.439 8.466 1.00 96.12 155 ASN A C 1
ATOM 1228 O O . ASN A 1 155 ? 7.878 2.866 7.357 1.00 96.12 155 ASN A O 1
ATOM 1232 N N . SER A 1 156 ? 8.300 2.698 9.550 1.00 96.81 156 SER A N 1
ATOM 1233 C CA . SER A 1 156 ? 9.544 3.474 9.480 1.00 96.81 156 SER A CA 1
ATOM 1234 C C . SER A 1 156 ? 10.670 2.695 8.813 1.00 96.81 156 SER A C 1
ATOM 1236 O O . SER A 1 156 ? 11.454 3.287 8.072 1.00 96.81 156 SER A O 1
ATOM 1238 N N . ILE A 1 157 ? 10.746 1.376 9.016 1.00 96.38 157 ILE A N 1
ATOM 1239 C CA . ILE A 1 157 ? 11.689 0.559 8.252 1.00 96.38 157 ILE A CA 1
ATOM 1240 C C . ILE A 1 157 ? 11.306 0.541 6.771 1.00 96.38 157 ILE A C 1
ATOM 1242 O O . ILE A 1 157 ? 12.158 0.793 5.922 1.00 96.38 157 ILE A O 1
ATOM 1246 N N . GLY A 1 158 ? 10.020 0.378 6.471 1.00 95.56 158 GLY A N 1
ATOM 1247 C CA . GLY A 1 158 ? 9.471 0.536 5.130 1.00 95.56 158 GLY A CA 1
ATOM 1248 C C . GLY A 1 158 ? 9.857 1.830 4.422 1.00 95.56 158 GLY A C 1
ATOM 1249 O O . GLY A 1 158 ? 10.291 1.826 3.272 1.00 95.56 158 GLY A O 1
ATOM 1250 N N . MET A 1 159 ? 9.757 2.962 5.122 1.00 95.44 159 MET A N 1
ATOM 1251 C CA . MET A 1 159 ? 10.178 4.262 4.590 1.00 95.44 159 MET A CA 1
ATOM 1252 C C . MET A 1 159 ? 11.672 4.301 4.251 1.00 95.44 159 MET A C 1
ATOM 1254 O O . MET A 1 159 ? 12.054 4.881 3.233 1.00 95.44 159 MET A O 1
ATOM 1258 N N . VAL A 1 160 ? 12.523 3.688 5.079 1.00 96.69 160 VAL A N 1
ATOM 1259 C CA . VAL A 1 160 ? 13.959 3.572 4.785 1.00 96.69 160 VAL A CA 1
ATOM 1260 C C . VAL A 1 160 ? 14.182 2.650 3.587 1.00 96.69 160 VAL A C 1
ATOM 1262 O O . VAL A 1 160 ? 15.004 2.953 2.730 1.00 96.69 160 VAL A O 1
ATOM 1265 N N . GLU A 1 161 ? 13.425 1.572 3.450 1.00 95.00 161 GLU A N 1
ATOM 1266 C CA . GLU A 1 161 ? 13.528 0.659 2.308 1.00 95.00 161 GLU A CA 1
ATOM 1267 C C . GLU A 1 161 ? 13.105 1.271 0.989 1.00 95.00 161 GLU A C 1
ATOM 1269 O O . GLU A 1 161 ? 13.741 1.004 -0.025 1.00 95.00 161 GLU A O 1
ATOM 1274 N N . CYS A 1 162 ? 12.130 2.175 0.989 1.00 94.44 162 CYS A N 1
ATOM 1275 C CA . CYS A 1 162 ? 11.802 2.941 -0.212 1.00 94.44 162 CYS A CA 1
ATOM 1276 C C . CYS A 1 162 ? 13.049 3.642 -0.787 1.00 94.44 162 CYS A C 1
ATOM 1278 O O . CYS A 1 162 ? 13.225 3.745 -1.996 1.00 94.44 162 CYS A O 1
ATOM 1280 N N . THR A 1 163 ? 13.992 4.066 0.063 1.00 95.75 163 THR A N 1
ATOM 1281 C CA . THR A 1 163 ? 15.246 4.659 -0.426 1.00 95.75 163 THR A CA 1
ATOM 1282 C C . THR A 1 163 ? 16.127 3.661 -1.182 1.00 95.75 163 THR A C 1
ATOM 1284 O O . THR A 1 163 ? 16.807 4.050 -2.132 1.00 95.75 163 THR A O 1
ATOM 1287 N N . ARG A 1 164 ? 16.081 2.371 -0.817 1.00 94.56 164 ARG A N 1
ATOM 1288 C CA . ARG A 1 164 ? 16.738 1.282 -1.551 1.00 94.56 164 ARG A CA 1
ATOM 1289 C C . ARG A 1 164 ? 16.081 1.077 -2.914 1.00 94.56 164 ARG A C 1
ATOM 1291 O O . ARG A 1 164 ? 16.814 0.987 -3.890 1.00 94.56 164 ARG A O 1
ATOM 1298 N N . SER A 1 165 ? 14.748 1.071 -2.999 1.00 91.81 165 SER A N 1
ATOM 1299 C CA . SER A 1 165 ? 14.052 0.913 -4.286 1.00 91.81 165 SER A CA 1
ATOM 1300 C C . SER A 1 165 ? 14.249 2.097 -5.234 1.00 91.81 165 SER A C 1
ATOM 1302 O O . SER A 1 165 ? 14.260 1.909 -6.451 1.00 91.81 165 SER A O 1
ATOM 1304 N N . TRP A 1 166 ? 14.441 3.305 -4.695 1.00 92.31 166 TRP A N 1
ATOM 1305 C CA . TRP A 1 166 ? 14.672 4.506 -5.497 1.00 92.31 166 TRP A CA 1
ATOM 1306 C C . TRP A 1 166 ? 16.134 4.716 -5.901 1.00 92.31 166 TRP A C 1
ATOM 1308 O O . TRP A 1 166 ? 16.390 5.210 -6.997 1.00 92.31 166 TRP A O 1
ATOM 1318 N N . PHE A 1 167 ? 17.102 4.409 -5.035 1.00 93.62 167 PHE A N 1
ATOM 1319 C CA . PHE A 1 167 ? 18.498 4.818 -5.251 1.00 93.62 167 PHE A CA 1
ATOM 1320 C C . PHE A 1 167 ? 19.517 3.685 -5.232 1.00 93.62 167 PHE A C 1
ATOM 1322 O O . PHE A 1 167 ? 20.648 3.928 -5.643 1.00 93.62 167 PHE A O 1
ATOM 1329 N N . GLY A 1 168 ? 19.155 2.494 -4.757 1.00 92.06 168 GLY A N 1
ATOM 1330 C CA . GLY A 1 168 ? 20.079 1.375 -4.610 1.00 92.06 168 GLY A CA 1
ATOM 1331 C C . GLY A 1 168 ? 19.732 0.180 -5.496 1.00 92.06 168 GLY A C 1
ATOM 1332 O O . GLY A 1 168 ? 18.872 0.240 -6.370 1.00 92.06 168 GLY A O 1
ATOM 1333 N N . ASP A 1 169 ? 20.438 -0.923 -5.253 1.00 90.88 169 ASP A N 1
ATOM 1334 C CA . ASP A 1 169 ? 20.256 -2.178 -5.984 1.00 90.88 169 ASP A CA 1
ATOM 1335 C C . ASP A 1 169 ? 19.151 -3.061 -5.377 1.00 90.88 169 ASP A C 1
ATOM 1337 O O . ASP A 1 169 ? 19.185 -3.381 -4.185 1.00 90.88 169 ASP A O 1
ATOM 1341 N N . MET A 1 170 ? 18.201 -3.480 -6.218 1.00 92.06 170 MET A N 1
ATOM 1342 C CA . MET A 1 170 ? 17.086 -4.363 -5.862 1.00 92.06 170 MET A CA 1
ATOM 1343 C C . MET A 1 170 ? 17.336 -5.844 -6.190 1.00 92.06 170 MET A C 1
ATOM 1345 O O . MET A 1 170 ? 16.525 -6.687 -5.808 1.00 92.06 170 MET A O 1
ATOM 1349 N N . THR A 1 171 ? 18.443 -6.179 -6.862 1.00 91.12 171 THR A N 1
ATOM 1350 C CA . THR A 1 171 ? 18.721 -7.515 -7.423 1.00 91.12 171 THR A CA 1
ATOM 1351 C C . THR A 1 171 ? 18.584 -8.629 -6.389 1.00 91.12 171 THR A C 1
ATOM 1353 O O . THR A 1 171 ? 17.844 -9.587 -6.606 1.00 91.12 171 THR A O 1
ATOM 1356 N N . ARG A 1 172 ? 19.228 -8.474 -5.225 1.00 91.69 172 ARG A N 1
ATOM 1357 C CA . ARG A 1 172 ? 19.147 -9.457 -4.136 1.00 91.69 172 ARG A CA 1
ATOM 1358 C C . ARG A 1 172 ? 17.704 -9.719 -3.700 1.00 91.69 172 ARG A C 1
ATOM 1360 O O . ARG A 1 172 ? 17.319 -10.868 -3.549 1.00 91.69 172 ARG A O 1
ATOM 1367 N N . TYR A 1 173 ? 16.917 -8.667 -3.492 1.00 92.62 173 TYR A N 1
ATOM 1368 C CA . TYR A 1 173 ? 15.565 -8.792 -2.945 1.00 92.62 173 TYR A CA 1
ATOM 1369 C C . TYR A 1 173 ? 14.584 -9.418 -3.932 1.00 92.62 173 TYR A C 1
ATOM 1371 O O . TYR A 1 173 ? 13.635 -10.061 -3.505 1.00 92.62 173 TYR A O 1
ATOM 1379 N N . ARG A 1 174 ? 14.828 -9.254 -5.238 1.00 92.00 174 ARG A N 1
ATOM 1380 C CA . ARG A 1 174 ? 14.073 -9.946 -6.289 1.00 92.00 174 ARG A CA 1
ATOM 1381 C C . ARG A 1 174 ? 14.400 -11.432 -6.331 1.00 92.00 174 ARG A C 1
ATOM 1383 O O . ARG A 1 174 ? 13.489 -12.242 -6.381 1.00 92.00 174 ARG A O 1
ATOM 1390 N N . ARG A 1 175 ? 15.688 -11.785 -6.274 1.00 91.06 175 ARG A N 1
ATOM 1391 C CA . ARG A 1 175 ? 16.139 -13.186 -6.233 1.00 91.06 175 ARG A CA 1
ATOM 1392 C C . ARG A 1 175 ? 15.605 -13.913 -4.994 1.00 91.06 175 ARG A C 1
ATOM 1394 O O . ARG A 1 175 ? 15.126 -15.035 -5.082 1.00 91.06 175 ARG A O 1
ATOM 1401 N N . ASP A 1 176 ? 15.665 -13.240 -3.849 1.00 92.19 176 ASP A N 1
ATOM 1402 C CA . ASP A 1 176 ? 15.301 -13.780 -2.538 1.00 92.19 176 ASP A CA 1
ATOM 1403 C C . ASP A 1 176 ? 13.782 -13.654 -2.235 1.00 92.19 176 ASP A C 1
ATOM 1405 O O . ASP A 1 176 ? 13.356 -13.914 -1.105 1.00 92.19 176 ASP A O 1
ATOM 1409 N N . LEU A 1 177 ? 12.971 -13.224 -3.214 1.00 95.00 177 LEU A N 1
ATOM 1410 C CA . LEU A 1 177 ? 11.532 -12.982 -3.081 1.00 95.00 177 LEU A CA 1
ATOM 1411 C C . LEU A 1 177 ? 10.751 -14.292 -2.941 1.00 95.00 177 LEU A C 1
ATOM 1413 O O . LEU A 1 177 ? 10.893 -15.207 -3.752 1.00 95.00 177 LEU A O 1
ATOM 1417 N N . ARG A 1 178 ? 9.863 -14.348 -1.947 1.00 94.94 178 ARG A N 1
ATOM 1418 C CA . ARG A 1 178 ? 8.921 -15.454 -1.742 1.00 94.94 178 ARG A CA 1
ATOM 1419 C C . ARG A 1 178 ? 7.579 -15.106 -2.369 1.00 94.94 178 ARG A C 1
ATOM 1421 O O . ARG A 1 178 ? 7.064 -14.008 -2.155 1.00 94.94 178 ARG A O 1
ATOM 1428 N N . ILE A 1 179 ? 7.008 -16.027 -3.136 1.00 96.31 179 ILE A N 1
ATOM 1429 C CA . ILE A 1 179 ? 5.751 -15.783 -3.844 1.00 96.31 179 ILE A CA 1
ATOM 1430 C C . ILE A 1 179 ? 4.785 -16.931 -3.581 1.00 96.31 179 ILE A C 1
ATOM 1432 O O . ILE A 1 179 ? 5.073 -18.080 -3.909 1.00 96.31 179 ILE A O 1
ATOM 1436 N N . ASP A 1 180 ? 3.621 -16.592 -3.036 1.00 96.88 180 ASP A N 1
ATOM 1437 C CA . ASP A 1 180 ? 2.492 -17.504 -2.880 1.00 96.88 180 ASP A CA 1
ATOM 1438 C C . ASP A 1 180 ? 1.435 -17.194 -3.951 1.00 96.88 180 ASP A C 1
ATOM 1440 O O . ASP A 1 180 ? 1.077 -16.031 -4.152 1.00 96.88 180 ASP A O 1
ATOM 1444 N N . GLY A 1 181 ? 0.906 -18.219 -4.625 1.00 97.31 181 GLY A N 1
ATOM 1445 C CA . GLY A 1 181 ? -0.163 -18.055 -5.617 1.00 97.31 181 GLY A CA 1
ATOM 1446 C C . GLY A 1 181 ? 0.296 -17.509 -6.974 1.00 97.31 181 GLY A C 1
ATOM 1447 O O . GLY A 1 181 ? -0.512 -16.938 -7.704 1.00 97.31 181 GLY A O 1
ATOM 1448 N N . LEU A 1 182 ? 1.575 -17.660 -7.336 1.00 97.25 182 LEU A N 1
ATOM 1449 C CA . LEU A 1 182 ? 2.104 -17.197 -8.630 1.00 97.25 182 LEU A CA 1
ATOM 1450 C C . LEU A 1 182 ? 1.341 -17.803 -9.821 1.00 97.25 182 LEU A C 1
ATOM 1452 O O . LEU A 1 182 ? 1.105 -17.136 -10.825 1.00 97.25 182 LEU A O 1
ATOM 1456 N N . GLU A 1 183 ? 0.915 -19.055 -9.693 1.00 97.88 183 GLU A N 1
ATOM 1457 C CA . GLU A 1 183 ? 0.089 -19.761 -10.668 1.00 97.88 183 GLU A CA 1
ATOM 1458 C C . GLU A 1 183 ? -1.245 -19.058 -10.958 1.00 97.88 183 GLU A C 1
ATOM 1460 O O . GLU A 1 183 ? -1.721 -19.115 -12.090 1.00 97.88 183 GLU A O 1
ATOM 1465 N N . LEU A 1 184 ? -1.818 -18.351 -9.978 1.00 98.31 184 LEU A N 1
ATOM 1466 C CA . LEU A 1 184 ? -3.058 -17.589 -10.145 1.00 98.31 184 LEU A CA 1
ATOM 1467 C C . LEU A 1 184 ? -2.827 -16.360 -11.020 1.00 98.31 184 LEU A C 1
ATOM 1469 O O . LEU A 1 184 ? -3.623 -16.067 -11.912 1.00 98.31 184 LEU A O 1
ATOM 1473 N N . LEU A 1 185 ? -1.713 -15.659 -10.784 1.00 97.81 185 LEU A N 1
ATOM 1474 C CA . LEU A 1 185 ? -1.307 -14.537 -11.622 1.00 97.81 185 LEU A CA 1
ATOM 1475 C C . LEU A 1 185 ? -1.064 -15.010 -13.057 1.00 97.81 185 LEU A C 1
ATOM 1477 O O . LEU A 1 185 ? -1.604 -14.409 -13.983 1.00 97.81 185 LEU A O 1
ATOM 1481 N N . GLN A 1 186 ? -0.315 -16.102 -13.238 1.00 97.38 186 GLN A N 1
ATOM 1482 C CA . GLN A 1 186 ? -0.026 -16.637 -14.568 1.00 97.38 186 GLN A CA 1
ATOM 1483 C C . GLN A 1 186 ? -1.310 -17.038 -15.305 1.00 97.38 186 GLN A C 1
ATOM 1485 O O . GLN A 1 186 ? -1.531 -16.586 -16.423 1.00 97.38 186 GLN A O 1
ATOM 1490 N N . ALA A 1 187 ? -2.209 -17.784 -14.655 1.00 97.50 187 ALA A N 1
ATOM 1491 C CA . ALA A 1 187 ? -3.493 -18.164 -15.244 1.00 97.50 187 ALA A CA 1
ATOM 1492 C C . ALA A 1 187 ? -4.359 -16.943 -15.611 1.00 97.50 187 ALA A C 1
ATOM 1494 O O . ALA A 1 187 ? -5.047 -16.939 -16.634 1.00 97.50 187 ALA A O 1
ATOM 1495 N N . GLY A 1 188 ? -4.318 -15.886 -14.793 1.00 96.81 188 GLY A N 1
ATOM 1496 C CA . GLY A 1 188 ? -5.005 -14.630 -15.077 1.00 96.81 188 GLY A CA 1
ATOM 1497 C C . GLY A 1 188 ? -4.438 -13.894 -16.294 1.00 96.81 188 GLY A C 1
ATOM 1498 O O . GLY A 1 188 ? -5.211 -13.371 -17.101 1.00 96.81 188 GLY A O 1
ATOM 1499 N N . LEU A 1 189 ? -3.109 -13.865 -16.438 1.00 95.50 189 LEU A N 1
ATOM 1500 C CA . LEU A 1 189 ? -2.414 -13.258 -17.578 1.00 95.50 189 LEU A CA 1
ATOM 1501 C C . LEU A 1 189 ? -2.655 -14.050 -18.870 1.00 95.50 189 LEU A C 1
ATOM 1503 O O . LEU A 1 189 ? -2.959 -13.451 -19.902 1.00 95.50 189 LEU A O 1
ATOM 1507 N N . ASP A 1 190 ? -2.626 -15.383 -18.800 1.00 96.69 190 ASP A N 1
ATOM 1508 C CA . ASP A 1 190 ? -2.823 -16.283 -19.944 1.00 96.69 190 ASP A CA 1
ATOM 1509 C C . ASP A 1 190 ? -4.215 -16.142 -20.586 1.00 96.69 190 ASP A C 1
ATOM 1511 O O . ASP A 1 190 ? -4.399 -16.461 -21.761 1.00 96.69 190 ASP A O 1
ATOM 1515 N N . ARG A 1 191 ? -5.208 -15.601 -19.860 1.00 96.25 191 ARG A N 1
ATOM 1516 C CA . ARG A 1 191 ? -6.527 -15.284 -20.436 1.00 96.25 191 ARG A CA 1
ATOM 1517 C C . ARG A 1 191 ? -6.472 -14.143 -21.463 1.00 96.25 191 ARG A C 1
ATOM 1519 O O . ARG A 1 191 ? -7.421 -13.970 -22.227 1.00 96.25 191 ARG A O 1
ATOM 1526 N N . GLY A 1 192 ? -5.419 -13.323 -21.455 1.00 94.00 192 GLY A N 1
ATOM 1527 C CA . GLY A 1 192 ? -5.237 -12.211 -22.394 1.00 94.00 192 GLY A CA 1
ATOM 1528 C C . GLY A 1 192 ? -6.205 -11.036 -22.201 1.00 94.00 192 GLY A C 1
ATOM 1529 O O . GLY A 1 192 ? -6.295 -10.176 -23.070 1.00 94.00 192 GLY A O 1
ATOM 1530 N N . LYS A 1 193 ? -6.937 -10.984 -21.078 1.00 94.06 193 LYS A N 1
ATOM 1531 C CA . LYS A 1 193 ? -7.884 -9.897 -20.732 1.00 94.06 193 LYS A CA 1
ATOM 1532 C C . LYS A 1 193 ? -7.401 -9.014 -19.574 1.00 94.06 193 LYS A C 1
ATOM 1534 O O . LYS A 1 193 ? -8.185 -8.268 -18.997 1.00 94.06 193 LYS A O 1
ATOM 1539 N N . GLY A 1 194 ? -6.126 -9.141 -19.217 1.00 96.38 194 GLY A N 1
ATOM 1540 C CA . GLY A 1 194 ? -5.499 -8.400 -18.132 1.00 96.38 194 GLY A CA 1
ATOM 1541 C C . GLY A 1 194 ? -5.846 -8.930 -16.746 1.00 96.38 194 GLY A C 1
ATOM 1542 O O . GLY A 1 194 ? -6.693 -9.810 -16.553 1.00 96.38 194 GLY A O 1
ATOM 1543 N N . VAL A 1 195 ? -5.155 -8.381 -15.755 1.00 98.25 195 VAL A N 1
ATOM 1544 C CA . VAL A 1 195 ? -5.292 -8.755 -14.346 1.00 98.25 195 VAL A CA 1
ATOM 1545 C C . VAL A 1 195 ? -5.350 -7.483 -13.510 1.00 98.25 195 VAL A C 1
ATOM 1547 O O . VAL A 1 195 ? -4.520 -6.584 -13.656 1.00 98.25 195 VAL A O 1
ATOM 1550 N N . LEU A 1 196 ? -6.337 -7.408 -12.625 1.00 98.06 196 LEU A N 1
ATOM 1551 C CA . LEU A 1 196 ? -6.515 -6.307 -11.693 1.00 98.06 196 LEU A CA 1
ATOM 1552 C C . LEU A 1 196 ? -6.254 -6.806 -10.273 1.00 98.06 196 LEU A C 1
ATOM 1554 O O . LEU A 1 196 ? -7.028 -7.581 -9.713 1.00 98.06 196 LEU A O 1
ATOM 1558 N N . LEU A 1 197 ? -5.144 -6.352 -9.702 1.00 98.25 197 LEU A N 1
ATOM 1559 C CA . LEU A 1 197 ? -4.736 -6.661 -8.341 1.00 98.25 197 LEU A CA 1
ATOM 1560 C C . LEU A 1 197 ? -5.367 -5.663 -7.370 1.00 98.25 197 LEU A C 1
ATOM 1562 O O . LEU A 1 197 ? -5.059 -4.469 -7.406 1.00 98.25 197 LEU A O 1
ATOM 1566 N N . TYR A 1 198 ? -6.198 -6.152 -6.460 1.00 98.31 198 TYR A N 1
ATOM 1567 C CA . TYR A 1 198 ? -6.697 -5.390 -5.322 1.00 98.31 198 TYR A CA 1
ATOM 1568 C C . TYR A 1 198 ? -5.807 -5.601 -4.106 1.00 98.31 198 TYR A C 1
ATOM 1570 O O . TYR A 1 198 ? -5.355 -6.709 -3.840 1.00 98.31 198 TYR A O 1
ATOM 1578 N N . GLY A 1 199 ? -5.560 -4.544 -3.341 1.00 96.75 199 GLY A N 1
ATOM 1579 C CA . GLY A 1 199 ? -4.755 -4.648 -2.130 1.00 96.75 199 GLY A CA 1
ATOM 1580 C C . GLY A 1 199 ? -4.852 -3.415 -1.248 1.00 96.75 199 GLY A C 1
ATOM 1581 O O . GLY A 1 199 ? -5.765 -2.596 -1.377 1.00 96.75 199 GLY A O 1
ATOM 1582 N N . GLY A 1 200 ? -3.903 -3.301 -0.326 1.00 95.75 200 GLY A N 1
ATOM 1583 C CA . GLY A 1 200 ? -3.830 -2.214 0.643 1.00 95.75 200 GLY A CA 1
ATOM 1584 C C . GLY A 1 200 ? -2.409 -1.739 0.868 1.00 95.75 200 GLY A C 1
ATOM 1585 O O . GLY A 1 200 ? -1.444 -2.315 0.361 1.00 95.75 200 GLY A O 1
ATOM 1586 N N . HIS A 1 201 ? -2.278 -0.671 1.641 1.00 96.00 201 HIS A N 1
ATOM 1587 C CA . HIS A 1 201 ? -0.981 -0.112 1.975 1.00 96.00 201 HIS A CA 1
ATOM 1588 C C . HIS A 1 201 ? -0.390 -0.843 3.184 1.00 96.00 201 HIS A C 1
ATOM 1590 O O . HIS A 1 201 ? -0.768 -0.594 4.330 1.00 96.00 201 HIS A O 1
ATOM 1596 N N . PHE A 1 202 ? 0.573 -1.722 2.912 1.00 96.19 202 PHE A N 1
ATOM 1597 C CA . PHE A 1 202 ? 1.409 -2.376 3.920 1.00 96.19 202 PHE A CA 1
ATOM 1598 C C . PHE A 1 202 ? 2.771 -1.684 4.066 1.00 96.19 202 PHE A C 1
ATOM 1600 O O . PHE A 1 202 ? 3.155 -0.831 3.261 1.00 96.19 202 PHE A O 1
ATOM 1607 N N . SER A 1 203 ? 3.514 -2.075 5.098 1.00 94.62 203 SER A N 1
ATOM 1608 C CA . SER A 1 203 ? 4.682 -1.368 5.610 1.00 94.62 203 SER A CA 1
ATOM 1609 C C . SER A 1 203 ? 5.821 -1.282 4.610 1.00 94.62 203 SER A C 1
ATOM 1611 O O . SER A 1 203 ? 6.577 -0.330 4.673 1.00 94.62 203 SER A O 1
ATOM 1613 N N . ILE A 1 204 ? 5.931 -2.203 3.651 1.00 93.69 204 ILE A N 1
ATOM 1614 C CA . ILE A 1 204 ? 7.007 -2.171 2.653 1.00 93.69 204 ILE A CA 1
ATOM 1615 C C . ILE A 1 204 ? 6.790 -1.105 1.557 1.00 93.69 204 ILE A C 1
ATOM 1617 O O . ILE A 1 204 ? 7.717 -0.808 0.815 1.00 93.69 204 ILE A O 1
ATOM 1621 N N . LEU A 1 205 ? 5.615 -0.461 1.484 1.00 91.38 205 LEU A N 1
ATOM 1622 C CA . LEU A 1 205 ? 5.354 0.739 0.665 1.00 91.38 205 LEU A CA 1
ATOM 1623 C C . LEU A 1 205 ? 5.905 0.637 -0.783 1.00 91.38 205 LEU A C 1
ATOM 1625 O O . LEU A 1 205 ? 5.609 -0.312 -1.506 1.00 91.38 205 LEU A O 1
ATOM 1629 N N . ASP A 1 206 ? 6.725 1.608 -1.202 1.00 89.88 206 ASP A N 1
ATOM 1630 C CA . ASP A 1 206 ? 7.354 1.707 -2.526 1.00 89.88 206 ASP A CA 1
ATOM 1631 C C . ASP A 1 206 ? 8.434 0.649 -2.785 1.00 89.88 206 ASP A C 1
ATOM 1633 O O . ASP A 1 206 ? 8.965 0.559 -3.894 1.00 89.88 206 ASP A O 1
ATOM 1637 N N . PHE A 1 207 ? 8.788 -0.143 -1.775 1.00 92.44 207 PHE A N 1
ATOM 1638 C CA . PHE A 1 207 ? 9.664 -1.292 -1.947 1.00 92.44 207 PHE A CA 1
ATOM 1639 C C . PHE A 1 207 ? 8.953 -2.457 -2.637 1.00 92.44 207 PHE A C 1
ATOM 1641 O O . PHE A 1 207 ? 9.611 -3.267 -3.278 1.00 92.44 207 PHE A O 1
ATOM 1648 N N . ALA A 1 208 ? 7.621 -2.530 -2.555 1.00 92.50 208 ALA A N 1
ATOM 1649 C CA . ALA A 1 208 ? 6.863 -3.612 -3.171 1.00 92.50 208 ALA A CA 1
ATOM 1650 C C . ALA A 1 208 ? 6.785 -3.525 -4.695 1.00 92.50 208 ALA A C 1
ATOM 1652 O O . ALA A 1 208 ? 6.810 -4.552 -5.365 1.00 92.50 208 ALA A O 1
ATOM 1653 N N . LEU A 1 209 ? 6.704 -2.314 -5.252 1.00 88.88 209 LEU A N 1
ATOM 1654 C CA . LEU A 1 209 ? 6.505 -2.132 -6.690 1.00 88.88 209 LEU A CA 1
ATOM 1655 C C . LEU A 1 209 ? 7.616 -2.809 -7.526 1.00 88.88 209 LEU A C 1
ATOM 1657 O O . LEU A 1 209 ? 7.272 -3.601 -8.399 1.00 88.88 209 LEU A O 1
ATOM 1661 N N . PRO A 1 210 ? 8.923 -2.632 -7.228 1.00 90.19 210 PRO A N 1
ATOM 1662 C CA . PRO A 1 210 ? 9.981 -3.370 -7.922 1.00 90.19 210 PRO A CA 1
ATOM 1663 C C . PRO A 1 210 ? 10.010 -4.882 -7.657 1.00 90.19 210 PRO A C 1
ATOM 1665 O O . PRO A 1 210 ? 10.745 -5.581 -8.355 1.00 90.19 210 PRO A O 1
ATOM 1668 N N . LEU A 1 211 ? 9.322 -5.379 -6.620 1.00 93.06 211 LEU A N 1
ATOM 1669 C CA . LEU A 1 211 ? 9.191 -6.816 -6.354 1.00 93.06 211 LEU A CA 1
ATOM 1670 C C . LEU A 1 211 ? 8.088 -7.422 -7.223 1.00 93.06 211 LEU A C 1
ATOM 1672 O O . LEU A 1 211 ? 8.283 -8.493 -7.783 1.00 93.06 211 LEU A O 1
ATOM 1676 N N . VAL A 1 212 ? 6.959 -6.724 -7.374 1.00 92.06 212 VAL A N 1
ATOM 1677 C CA . VAL A 1 212 ? 5.873 -7.150 -8.270 1.00 92.06 212 VAL A CA 1
ATOM 1678 C C . VAL A 1 212 ? 6.316 -7.050 -9.735 1.00 92.06 212 VAL A C 1
ATOM 1680 O O . VAL A 1 212 ? 6.130 -8.004 -10.484 1.00 92.06 212 VAL A O 1
ATOM 1683 N N . ASP A 1 213 ? 6.981 -5.956 -10.128 1.00 88.81 213 ASP A N 1
ATOM 1684 C CA . ASP A 1 213 ? 7.512 -5.770 -11.493 1.00 88.81 213 ASP A CA 1
ATOM 1685 C C . ASP A 1 213 ? 8.569 -6.820 -11.875 1.00 88.81 213 ASP A C 1
ATOM 1687 O O . ASP A 1 213 ? 8.682 -7.206 -13.035 1.00 88.81 213 ASP A O 1
ATOM 1691 N N . ALA A 1 214 ? 9.303 -7.363 -10.896 1.00 89.44 214 ALA A N 1
ATOM 1692 C CA . ALA A 1 214 ? 10.235 -8.464 -11.142 1.00 89.44 214 ALA A CA 1
ATOM 1693 C C . ALA A 1 214 ? 9.544 -9.744 -11.644 1.00 89.44 214 ALA A C 1
ATOM 1695 O O . ALA A 1 214 ? 10.210 -10.603 -12.219 1.00 89.44 214 ALA A O 1
ATOM 1696 N N . ILE A 1 215 ? 8.235 -9.873 -11.407 1.00 91.06 215 ILE A N 1
ATOM 1697 C CA . ILE A 1 215 ? 7.406 -10.990 -11.860 1.00 91.06 215 ILE A CA 1
ATOM 1698 C C . ILE A 1 215 ? 6.749 -10.634 -13.193 1.00 91.06 215 ILE A C 1
ATOM 1700 O O . ILE A 1 215 ? 6.855 -11.382 -14.163 1.00 91.06 215 ILE A O 1
ATOM 1704 N N . HIS A 1 216 ? 6.045 -9.501 -13.233 1.00 90.50 216 HIS A N 1
ATOM 1705 C CA . HIS A 1 216 ? 5.366 -9.026 -14.428 1.00 90.50 216 HIS A CA 1
ATOM 1706 C C . HIS A 1 216 ? 5.163 -7.507 -14.373 1.00 90.50 216 HIS A C 1
ATOM 1708 O O . HIS A 1 216 ? 4.826 -6.988 -13.303 1.00 90.50 216 HIS A O 1
ATOM 1714 N N . PRO A 1 217 ? 5.275 -6.802 -15.513 1.00 90.44 217 PRO A N 1
ATOM 1715 C CA . PRO A 1 217 ? 5.019 -5.377 -15.568 1.00 90.44 217 PRO A CA 1
ATOM 1716 C C . PRO A 1 217 ? 3.665 -4.951 -14.971 1.00 90.44 217 PRO A C 1
ATOM 1718 O O . PRO A 1 217 ? 2.633 -5.415 -15.439 1.00 90.44 217 PRO A O 1
ATOM 1721 N N . VAL A 1 218 ? 3.644 -4.054 -13.976 1.00 91.31 218 VAL A N 1
ATOM 1722 C CA . VAL A 1 218 ? 2.445 -3.679 -13.200 1.00 91.31 218 VAL A CA 1
ATOM 1723 C C . VAL A 1 218 ? 2.143 -2.170 -13.147 1.00 91.31 218 VAL A C 1
ATOM 1725 O O . VAL A 1 218 ? 2.790 -1.379 -12.462 1.00 91.31 218 VAL A O 1
ATOM 1728 N N . ALA A 1 219 ? 1.059 -1.736 -13.786 1.00 92.81 219 ALA A N 1
ATOM 1729 C CA . ALA A 1 219 ? 0.535 -0.383 -13.589 1.00 92.81 219 ALA A CA 1
ATOM 1730 C C . ALA A 1 219 ? 0.049 -0.137 -12.156 1.00 92.81 219 ALA A C 1
ATOM 1732 O O . ALA A 1 219 ? -0.337 -1.060 -11.445 1.00 92.81 219 ALA A O 1
ATOM 1733 N N . TYR A 1 220 ? 0.012 1.125 -11.727 1.00 90.62 220 TYR A N 1
ATOM 1734 C CA . TYR A 1 220 ? -0.433 1.478 -10.377 1.00 90.62 220 TYR A CA 1
ATOM 1735 C C . TYR A 1 220 ? -1.272 2.752 -10.334 1.00 90.62 220 TYR A C 1
ATOM 1737 O O . TYR A 1 220 ? -1.148 3.667 -11.158 1.00 90.62 220 TYR A O 1
ATOM 1745 N N . MET A 1 221 ? -2.119 2.836 -9.310 1.00 89.94 221 MET A N 1
ATOM 1746 C CA . MET A 1 221 ? -2.829 4.067 -8.988 1.00 89.94 221 MET A CA 1
ATOM 1747 C C . MET A 1 221 ? -1.885 5.092 -8.355 1.00 89.94 221 MET A C 1
ATOM 1749 O O . MET A 1 221 ? -1.163 4.806 -7.403 1.00 89.94 221 MET A O 1
ATOM 1753 N N . TYR A 1 222 ? -1.919 6.322 -8.854 1.00 86.62 222 TYR A N 1
ATOM 1754 C CA . TYR A 1 222 ? -0.981 7.370 -8.487 1.00 86.62 222 TYR A CA 1
ATOM 1755 C C . TYR A 1 222 ? -1.661 8.691 -8.137 1.00 86.62 222 TYR A C 1
ATOM 1757 O O . TYR A 1 222 ? -2.640 9.134 -8.748 1.00 86.62 222 TYR A O 1
ATOM 1765 N N . ARG A 1 223 ? -1.062 9.377 -7.165 1.00 85.56 223 ARG A N 1
ATOM 1766 C CA . ARG A 1 223 ? -1.396 10.741 -6.781 1.00 85.56 223 ARG A CA 1
ATOM 1767 C C . ARG A 1 223 ? -0.112 11.575 -6.752 1.00 85.56 223 ARG A C 1
ATOM 1769 O O . ARG A 1 223 ? 0.774 11.231 -5.974 1.00 85.56 223 ARG A O 1
ATOM 1776 N N . PRO A 1 224 ? -0.046 12.698 -7.492 1.00 85.00 224 PRO A N 1
ATOM 1777 C CA . PRO A 1 224 ? 1.122 13.569 -7.474 1.00 85.00 224 PRO A CA 1
ATOM 1778 C C . PRO A 1 224 ? 1.504 14.039 -6.075 1.00 85.00 224 PRO A C 1
ATOM 1780 O O . PRO A 1 224 ? 0.642 14.462 -5.288 1.00 85.00 224 PRO A O 1
ATOM 1783 N N . ASN A 1 225 ? 2.803 14.010 -5.784 1.00 85.81 225 ASN A N 1
ATOM 1784 C CA . ASN A 1 225 ? 3.353 14.626 -4.590 1.00 85.81 225 ASN A CA 1
ATOM 1785 C C . ASN A 1 225 ? 3.265 16.157 -4.719 1.00 85.81 225 ASN A C 1
ATOM 1787 O O . ASN A 1 225 ? 3.445 16.739 -5.789 1.00 85.81 225 ASN A O 1
ATOM 1791 N N . ARG A 1 226 ? 2.978 16.840 -3.606 1.00 87.81 226 ARG A N 1
ATOM 1792 C CA . ARG A 1 226 ? 2.922 18.310 -3.569 1.00 87.81 226 ARG A CA 1
ATOM 1793 C C . ARG A 1 226 ? 4.281 18.935 -3.876 1.00 87.81 226 ARG A C 1
ATOM 1795 O O . ARG A 1 226 ? 4.337 20.014 -4.462 1.00 87.81 226 ARG A O 1
ATOM 1802 N N . ASN A 1 227 ? 5.366 18.277 -3.469 1.00 90.69 227 ASN A N 1
ATOM 1803 C CA . ASN A 1 227 ? 6.711 18.708 -3.808 1.00 90.69 227 ASN A CA 1
ATOM 1804 C C . ASN A 1 227 ? 7.085 18.170 -5.194 1.00 90.69 227 ASN A C 1
ATOM 1806 O O . ASN A 1 227 ? 7.439 17.002 -5.332 1.00 90.69 227 ASN A O 1
ATOM 1810 N N . LYS A 1 228 ? 7.034 19.045 -6.205 1.00 90.62 228 LYS A N 1
ATOM 1811 C CA . LYS A 1 228 ? 7.289 18.691 -7.610 1.00 90.62 228 LYS A CA 1
ATOM 1812 C C . LYS A 1 228 ? 8.686 18.112 -7.867 1.00 90.62 228 LYS A C 1
ATOM 1814 O O . LYS A 1 228 ? 8.840 17.339 -8.806 1.00 90.62 228 LYS A O 1
ATOM 1819 N N . LEU A 1 229 ? 9.696 18.482 -7.072 1.00 91.31 229 LEU A N 1
ATOM 1820 C CA . LEU A 1 229 ? 11.042 17.919 -7.203 1.00 91.31 229 LEU A CA 1
ATOM 1821 C C . LEU A 1 229 ? 11.085 16.478 -6.690 1.00 91.31 229 LEU A C 1
ATOM 1823 O O . LEU A 1 229 ? 11.559 15.600 -7.405 1.00 91.31 229 LEU A O 1
ATOM 1827 N N . LEU A 1 230 ? 10.559 16.227 -5.485 1.00 90.75 230 LEU A N 1
ATOM 1828 C CA . LEU A 1 230 ? 10.466 14.861 -4.953 1.00 90.75 230 LEU A CA 1
ATOM 1829 C C . LEU A 1 230 ? 9.644 13.972 -5.885 1.00 90.75 230 LEU A C 1
ATOM 1831 O O . LEU A 1 230 ? 10.056 12.858 -6.182 1.00 90.75 230 LEU A O 1
ATOM 1835 N N . ASP A 1 231 ? 8.524 14.500 -6.380 1.00 89.25 231 ASP A N 1
ATOM 1836 C CA . ASP A 1 231 ? 7.661 13.835 -7.350 1.00 89.25 231 ASP A CA 1
ATOM 1837 C C . ASP A 1 231 ? 8.429 13.406 -8.606 1.00 89.25 231 ASP A C 1
ATOM 1839 O O . ASP A 1 231 ? 8.462 12.226 -8.945 1.00 89.25 231 ASP A O 1
ATOM 1843 N N . ARG A 1 232 ? 9.126 14.360 -9.242 1.00 87.69 232 ARG A N 1
ATOM 1844 C CA . ARG A 1 232 ? 9.958 14.117 -10.425 1.00 87.69 232 ARG A CA 1
ATOM 1845 C C . ARG A 1 232 ? 11.019 13.057 -10.160 1.00 87.69 232 ARG A C 1
ATOM 1847 O O . ARG A 1 232 ? 11.192 12.159 -10.977 1.00 87.69 232 ARG A O 1
ATOM 1854 N N . VAL A 1 233 ? 11.761 13.173 -9.059 1.00 88.94 233 VAL A N 1
ATOM 1855 C CA . VAL A 1 233 ? 12.858 12.241 -8.774 1.00 88.94 233 VAL A CA 1
ATOM 1856 C C . VAL A 1 233 ? 12.316 10.841 -8.513 1.00 88.94 233 VAL A C 1
ATOM 1858 O O . VAL A 1 233 ? 12.804 9.906 -9.136 1.00 88.94 233 VAL A O 1
ATOM 1861 N N . ILE A 1 234 ? 11.294 10.689 -7.668 1.00 88.12 234 ILE A N 1
ATOM 1862 C CA . ILE A 1 234 ? 10.709 9.379 -7.346 1.00 88.12 234 ILE A CA 1
ATOM 1863 C C . ILE A 1 234 ? 10.108 8.723 -8.595 1.00 88.12 234 ILE A C 1
ATOM 1865 O O . ILE A 1 234 ? 10.434 7.575 -8.885 1.00 88.12 234 ILE A O 1
ATOM 1869 N N . GLU A 1 235 ? 9.302 9.439 -9.384 1.00 84.31 235 GLU A N 1
ATOM 1870 C CA . GLU A 1 235 ? 8.709 8.877 -10.607 1.00 84.31 235 GLU A CA 1
ATOM 1871 C C . GLU A 1 235 ? 9.785 8.495 -11.640 1.00 84.31 235 GLU A C 1
ATOM 1873 O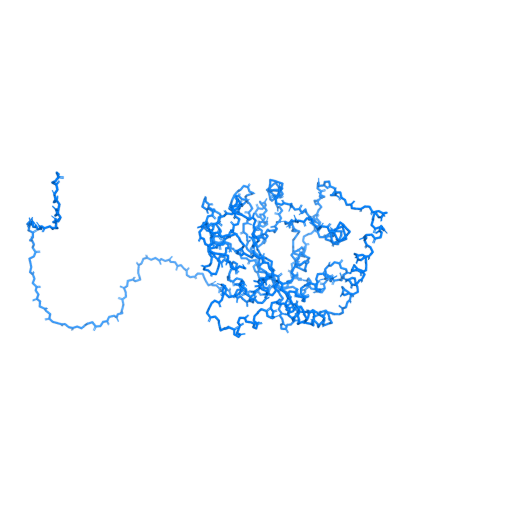 O . GLU A 1 235 ? 9.692 7.438 -12.257 1.00 84.31 235 GLU A O 1
ATOM 1878 N N . ASN A 1 236 ? 10.866 9.274 -11.776 1.00 83.88 236 ASN A N 1
ATOM 1879 C CA . ASN A 1 236 ? 11.985 8.902 -12.654 1.00 83.88 236 ASN A CA 1
ATOM 1880 C C . ASN A 1 236 ? 12.727 7.647 -12.168 1.00 83.88 236 ASN A C 1
ATOM 1882 O O . ASN A 1 236 ? 13.278 6.914 -12.985 1.00 83.88 236 ASN A O 1
ATOM 1886 N N . ARG A 1 237 ? 12.746 7.381 -10.856 1.00 84.81 237 ARG A N 1
ATOM 1887 C CA . ARG A 1 237 ? 13.296 6.135 -10.296 1.00 84.81 237 ARG A CA 1
ATOM 1888 C C . ARG A 1 237 ? 12.346 4.950 -10.431 1.00 84.81 237 ARG A C 1
ATOM 1890 O O . ARG A 1 237 ? 12.814 3.819 -10.428 1.00 84.81 237 ARG A O 1
ATOM 1897 N N . ARG A 1 238 ? 11.045 5.202 -10.594 1.00 79.31 238 ARG A N 1
ATOM 1898 C CA . ARG A 1 238 ? 10.049 4.181 -10.941 1.00 79.31 238 ARG A CA 1
ATOM 1899 C C . ARG A 1 238 ? 10.023 3.868 -12.444 1.00 79.31 238 ARG A C 1
ATOM 1901 O O . ARG A 1 238 ? 9.631 2.774 -12.816 1.00 79.31 238 ARG A O 1
ATOM 1908 N N . ALA A 1 239 ? 10.493 4.781 -13.298 1.00 69.12 239 ALA A N 1
ATOM 1909 C CA . ALA A 1 239 ? 10.469 4.643 -14.760 1.00 69.12 239 ALA A CA 1
ATOM 1910 C C . ALA A 1 239 ? 11.135 3.375 -15.350 1.00 69.12 239 ALA A C 1
ATOM 1912 O O . ALA A 1 239 ? 10.634 2.894 -16.369 1.00 69.12 239 ALA A O 1
ATOM 1913 N N . PRO A 1 240 ? 12.220 2.807 -14.773 1.00 67.19 240 PRO A N 1
ATOM 1914 C CA . PRO A 1 240 ? 12.767 1.528 -15.235 1.00 67.19 240 PRO A CA 1
ATOM 1915 C C . PRO A 1 240 ? 11.768 0.366 -15.128 1.00 67.19 240 PRO A C 1
ATOM 1917 O O . PRO A 1 240 ? 11.847 -0.568 -15.921 1.00 67.19 240 PRO A O 1
ATOM 1920 N N . TYR A 1 241 ? 10.811 0.454 -14.202 1.00 65.56 241 TYR A N 1
ATOM 1921 C CA . TYR A 1 241 ? 9.725 -0.505 -13.975 1.00 65.56 241 TYR A CA 1
ATOM 1922 C C . TYR A 1 241 ? 8.536 -0.120 -14.867 1.00 65.56 241 TYR A C 1
ATOM 1924 O O . TYR A 1 241 ? 7.519 0.349 -14.382 1.00 65.56 241 TYR A O 1
ATOM 1932 N N . ARG A 1 242 ? 8.743 -0.132 -16.193 1.00 55.78 242 ARG A N 1
ATOM 1933 C CA . ARG A 1 242 ? 7.958 0.541 -17.260 1.00 55.78 242 ARG A CA 1
ATOM 1934 C C . ARG A 1 242 ? 6.429 0.390 -17.164 1.00 55.78 242 ARG A C 1
ATOM 1936 O O . ARG A 1 242 ? 5.835 -0.340 -17.961 1.00 55.78 242 ARG A O 1
ATOM 1943 N N . HIS A 1 243 ? 5.766 1.115 -16.268 1.00 64.44 243 HIS A N 1
ATOM 1944 C CA . HIS A 1 243 ? 4.313 1.034 -16.140 1.00 64.44 243 HIS A CA 1
ATOM 1945 C C . HIS A 1 243 ? 3.642 2.386 -16.161 1.00 64.44 243 HIS A C 1
ATOM 1947 O O . HIS A 1 243 ? 4.131 3.386 -15.630 1.00 64.44 243 HIS A O 1
ATOM 1953 N N . ASP A 1 244 ? 2.471 2.385 -16.783 1.00 82.50 244 ASP A N 1
ATOM 1954 C CA . ASP A 1 244 ? 1.574 3.513 -16.745 1.00 82.50 244 ASP A CA 1
ATOM 1955 C C . ASP A 1 244 ? 1.038 3.696 -15.321 1.00 82.50 244 ASP A C 1
ATOM 1957 O O . ASP A 1 244 ? 0.655 2.758 -14.621 1.00 82.50 244 ASP A O 1
ATOM 1961 N N . ALA A 1 245 ? 1.011 4.948 -14.887 1.00 86.19 245 ALA A N 1
ATOM 1962 C CA . ALA A 1 245 ? 0.420 5.340 -13.624 1.00 86.19 245 ALA A CA 1
ATOM 1963 C C . ALA A 1 245 ? -0.922 6.027 -13.893 1.00 86.19 245 ALA A C 1
ATOM 1965 O O . ALA A 1 245 ? -1.005 6.928 -14.739 1.00 86.19 245 ALA A O 1
ATOM 1966 N N . PHE A 1 246 ? -1.952 5.673 -13.129 1.00 90.12 246 PHE A N 1
ATOM 1967 C CA . PHE A 1 246 ? -3.314 6.176 -13.316 1.00 90.12 246 PHE A CA 1
ATOM 1968 C C . PHE A 1 246 ? -3.768 6.975 -12.104 1.00 90.12 246 PHE A C 1
ATOM 1970 O O . PHE A 1 246 ? -3.690 6.521 -10.968 1.00 90.12 246 PHE A O 1
ATOM 1977 N N . SER A 1 247 ? -4.267 8.187 -12.309 1.00 89.25 247 SER A N 1
ATOM 1978 C CA . SER A 1 247 ? -4.948 8.899 -11.232 1.00 89.25 247 SER A CA 1
ATOM 1979 C C . SER A 1 247 ? -6.374 8.383 -11.058 1.00 89.25 247 SER A C 1
ATOM 1981 O O . SER A 1 247 ? -6.979 7.831 -11.974 1.00 89.25 247 SER A O 1
ATOM 1983 N N . LYS A 1 248 ? -6.989 8.679 -9.910 1.00 85.56 248 LYS A N 1
ATOM 1984 C CA . LYS A 1 248 ? -8.411 8.380 -9.653 1.00 85.56 248 LYS A CA 1
ATOM 1985 C C . LYS A 1 248 ? -9.404 8.991 -10.659 1.00 85.56 248 LYS A C 1
ATOM 1987 O O . LYS A 1 248 ? -10.592 8.709 -10.584 1.00 85.56 248 LYS A O 1
ATOM 1992 N N . ARG A 1 249 ? -8.951 9.896 -11.534 1.00 88.19 249 ARG A N 1
ATOM 1993 C CA . ARG A 1 249 ? -9.759 10.519 -12.597 1.00 88.19 249 ARG A CA 1
ATOM 1994 C C . ARG A 1 249 ? -9.620 9.801 -13.941 1.00 88.19 249 ARG A C 1
ATOM 1996 O O . ARG A 1 249 ? -10.292 10.171 -14.890 1.00 88.19 249 ARG A O 1
ATOM 2003 N N . GLU A 1 250 ? -8.745 8.805 -14.026 1.00 91.56 250 GLU A N 1
ATOM 2004 C CA . GLU A 1 250 ? -8.341 8.148 -15.270 1.00 91.56 250 GLU A CA 1
ATOM 2005 C C . GLU A 1 250 ? -8.800 6.684 -15.310 1.00 91.56 250 GLU A C 1
ATOM 2007 O O . GLU A 1 250 ? -8.167 5.854 -15.952 1.00 91.56 250 GLU A O 1
ATOM 2012 N N . LEU A 1 251 ? -9.913 6.362 -14.639 1.00 93.00 251 LEU A N 1
ATOM 2013 C CA . LEU A 1 251 ? -10.420 4.988 -14.552 1.00 93.00 251 LEU A CA 1
ATOM 2014 C C . LEU A 1 251 ? -10.764 4.394 -15.926 1.00 93.00 251 LEU A C 1
ATOM 2016 O O . LEU A 1 251 ? -10.463 3.235 -16.166 1.00 93.00 251 LEU A O 1
ATOM 2020 N N . HIS A 1 252 ? -11.297 5.182 -16.864 1.00 94.44 252 HIS A N 1
ATOM 2021 C CA . HIS A 1 252 ? -11.530 4.706 -18.237 1.00 94.44 252 HIS A CA 1
ATOM 2022 C C . HIS A 1 252 ? -10.229 4.372 -18.982 1.00 94.44 252 HIS A C 1
ATOM 2024 O O . HIS A 1 252 ? -10.189 3.420 -19.753 1.00 94.44 252 HIS A O 1
ATOM 2030 N N . ALA A 1 253 ? -9.151 5.122 -18.732 1.00 94.12 253 ALA A N 1
ATOM 2031 C CA . ALA A 1 253 ? -7.847 4.806 -19.309 1.00 94.12 253 ALA A CA 1
ATOM 2032 C C . ALA A 1 253 ? -7.255 3.535 -18.680 1.00 94.12 253 ALA A C 1
ATOM 2034 O O . ALA A 1 253 ? -6.642 2.743 -19.386 1.00 94.12 253 ALA A O 1
ATOM 2035 N N . LEU A 1 254 ? -7.475 3.323 -17.377 1.00 94.31 254 LEU A N 1
ATOM 2036 C CA . LEU A 1 254 ? -7.112 2.078 -16.698 1.00 94.31 254 LEU A CA 1
ATOM 2037 C C . LEU A 1 254 ? -7.895 0.880 -17.259 1.00 94.31 254 LEU A C 1
ATOM 2039 O O . LEU A 1 254 ? -7.306 -0.170 -17.484 1.00 94.31 254 LEU A O 1
ATOM 2043 N N . ILE A 1 255 ? -9.194 1.039 -17.536 1.00 96.31 255 ILE A N 1
ATOM 2044 C CA . ILE A 1 255 ? -10.017 0.003 -18.183 1.00 96.31 255 ILE A CA 1
ATOM 2045 C C . ILE A 1 255 ? -9.424 -0.380 -19.539 1.00 96.31 255 ILE A C 1
ATOM 2047 O O . ILE A 1 255 ? -9.160 -1.556 -19.766 1.00 96.31 255 ILE A O 1
ATOM 2051 N N . ALA A 1 256 ? -9.147 0.601 -20.404 1.00 95.50 256 ALA A N 1
ATOM 2052 C CA . ALA A 1 256 ? -8.545 0.342 -21.712 1.00 95.50 256 ALA A CA 1
ATOM 2053 C C . ALA A 1 256 ? -7.166 -0.336 -21.597 1.00 95.50 256 ALA A C 1
ATOM 2055 O O . ALA A 1 256 ? -6.834 -1.221 -22.382 1.00 95.50 256 ALA A O 1
ATOM 2056 N N . TYR A 1 257 ? -6.373 0.048 -20.593 1.00 94.38 257 TYR A N 1
ATOM 2057 C CA . TYR A 1 257 ? -5.079 -0.569 -20.308 1.00 94.38 257 TYR A CA 1
ATOM 2058 C C . TYR A 1 257 ? -5.213 -2.046 -19.912 1.00 94.38 257 TYR A C 1
ATOM 2060 O O . TYR A 1 257 ? -4.484 -2.888 -20.433 1.00 94.38 257 TYR A O 1
ATOM 2068 N N . LEU A 1 258 ? -6.168 -2.376 -19.042 1.00 95.94 258 LEU A N 1
ATOM 2069 C CA . LEU A 1 258 ? -6.456 -3.753 -18.630 1.00 95.94 258 LEU A CA 1
ATOM 2070 C C . LEU A 1 258 ? -7.007 -4.599 -19.788 1.00 95.94 258 LEU A C 1
ATOM 2072 O O . LEU A 1 258 ? -6.544 -5.716 -20.001 1.00 95.94 258 LEU A O 1
ATOM 2076 N N . GLN A 1 259 ? -7.925 -4.046 -20.587 1.00 96.00 259 GLN A N 1
ATOM 2077 C CA . GLN A 1 259 ? -8.485 -4.709 -21.774 1.00 96.00 259 GLN A CA 1
ATOM 2078 C C . GLN A 1 259 ? -7.412 -5.077 -22.810 1.00 96.00 259 GLN A C 1
ATOM 2080 O O . GLN A 1 25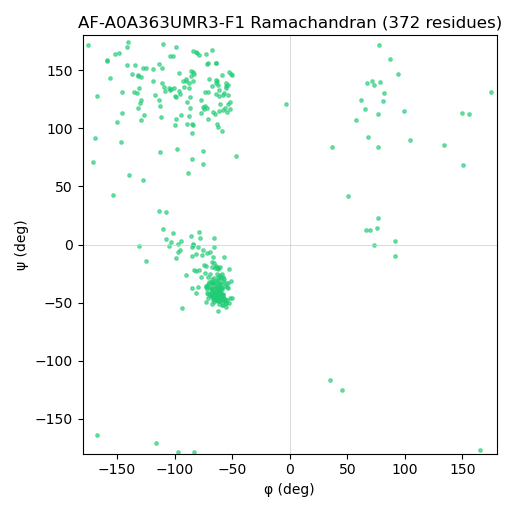9 ? -7.590 -6.033 -23.560 1.00 96.00 259 GLN A O 1
ATOM 2085 N N . ALA A 1 260 ? -6.285 -4.359 -22.828 1.00 94.75 260 ALA A N 1
ATOM 2086 C CA . ALA A 1 260 ? -5.122 -4.677 -23.653 1.00 94.75 260 ALA A CA 1
ATOM 2087 C C . ALA A 1 260 ? -4.237 -5.809 -23.083 1.00 94.75 260 ALA A C 1
ATOM 2089 O O . ALA A 1 260 ? -3.131 -6.019 -23.572 1.00 94.75 260 ALA A O 1
ATOM 2090 N N . GLY A 1 261 ? -4.693 -6.531 -22.054 1.00 94.88 261 GLY A N 1
ATOM 2091 C CA . GLY A 1 261 ? -3.987 -7.685 -21.496 1.00 94.88 261 GLY A CA 1
ATOM 2092 C C . GLY A 1 261 ? -3.027 -7.361 -20.350 1.00 94.88 261 GLY A C 1
ATOM 2093 O O . GLY A 1 261 ? -2.365 -8.266 -19.851 1.00 94.88 261 GLY A O 1
ATOM 2094 N N . ASN A 1 262 ? -2.943 -6.101 -19.915 1.00 94.88 262 ASN A N 1
ATOM 2095 C CA . ASN A 1 262 ? -1.945 -5.674 -18.936 1.00 94.88 262 ASN A CA 1
ATOM 2096 C C . ASN A 1 262 ? -2.365 -5.935 -17.477 1.00 94.88 262 ASN A C 1
ATOM 2098 O O . ASN A 1 262 ? -3.534 -6.169 -17.161 1.00 94.88 262 ASN A O 1
ATOM 2102 N N . LEU A 1 263 ? -1.390 -5.835 -16.572 1.00 95.50 263 LEU A N 1
ATOM 2103 C CA . LEU A 1 263 ? -1.552 -5.972 -15.126 1.00 95.50 263 LEU A CA 1
ATOM 2104 C C . LEU A 1 263 ? -1.591 -4.596 -14.450 1.00 95.50 263 LEU A C 1
ATOM 2106 O O . LEU A 1 263 ? -0.743 -3.745 -14.718 1.00 95.50 263 LEU A O 1
ATOM 2110 N N . ALA A 1 264 ? -2.532 -4.378 -13.532 1.00 95.44 264 ALA A N 1
ATOM 2111 C CA . ALA A 1 264 ? -2.569 -3.163 -12.719 1.00 95.44 264 ALA A CA 1
ATOM 2112 C C . ALA A 1 264 ? -2.883 -3.452 -11.250 1.00 95.44 264 ALA A C 1
ATOM 2114 O O . ALA A 1 264 ? -3.677 -4.335 -10.942 1.00 95.44 264 ALA A O 1
ATOM 2115 N N . TRP A 1 265 ? -2.309 -2.661 -10.346 1.00 95.69 265 TRP A N 1
ATOM 2116 C CA . TRP A 1 265 ? -2.571 -2.696 -8.912 1.00 95.69 265 TRP A CA 1
ATOM 2117 C C . TRP A 1 265 ? -3.363 -1.475 -8.435 1.00 95.69 265 TRP A C 1
ATOM 2119 O O . TRP A 1 265 ? -3.023 -0.320 -8.722 1.00 95.69 265 TRP A O 1
ATOM 2129 N N . TYR A 1 266 ? -4.412 -1.738 -7.655 1.00 95.75 266 TYR A N 1
ATOM 2130 C CA . TYR A 1 266 ? -5.285 -0.738 -7.059 1.00 95.75 266 TYR A CA 1
ATOM 2131 C C . TYR A 1 266 ? -5.449 -0.995 -5.552 1.00 95.75 266 TYR A C 1
ATOM 2133 O O . TYR A 1 266 ? -6.214 -1.855 -5.113 1.00 95.75 266 TYR A O 1
ATOM 2141 N N . ALA A 1 267 ? -4.808 -0.146 -4.742 1.00 95.06 267 ALA A N 1
ATOM 2142 C CA . ALA A 1 267 ? -5.116 -0.037 -3.319 1.00 95.06 267 ALA A CA 1
ATOM 2143 C C . ALA A 1 267 ? -6.470 0.643 -3.042 1.00 95.06 267 ALA A C 1
ATOM 2145 O O . ALA A 1 267 ? -6.659 1.825 -3.354 1.00 95.06 267 ALA A O 1
ATOM 2146 N N . PHE A 1 268 ? -7.402 -0.081 -2.423 1.00 95.25 268 PHE A N 1
ATOM 2147 C CA . PHE A 1 268 ? -8.769 0.399 -2.157 1.00 95.25 268 PHE A CA 1
ATOM 2148 C C . PHE A 1 268 ? -9.006 0.831 -0.701 1.00 95.25 268 PHE A C 1
ATOM 2150 O O . PHE A 1 268 ? -10.108 1.236 -0.332 1.00 95.25 268 PHE A O 1
ATOM 2157 N N . ASP A 1 269 ? -7.973 0.769 0.132 1.00 95.12 269 ASP A N 1
ATOM 2158 C CA . ASP A 1 269 ? -8.047 0.945 1.581 1.00 95.12 269 ASP A CA 1
ATOM 2159 C C . ASP A 1 269 ? -8.022 2.413 2.048 1.00 95.12 269 ASP A C 1
ATOM 2161 O O . ASP A 1 269 ? -8.140 2.704 3.237 1.00 95.12 269 ASP A O 1
ATOM 2165 N N . GLN A 1 270 ? -7.947 3.373 1.125 1.00 91.38 270 GLN A N 1
ATOM 2166 C CA . GLN A 1 270 ? -8.038 4.796 1.449 1.00 91.38 270 GLN A CA 1
ATOM 2167 C C . GLN A 1 270 ? -9.475 5.325 1.416 1.00 91.38 270 GLN A C 1
ATOM 2169 O O . GLN A 1 270 ? -10.264 5.022 0.525 1.00 91.38 270 GLN A O 1
ATOM 2174 N N . ASP A 1 271 ? -9.777 6.223 2.350 1.00 93.00 271 ASP A N 1
ATOM 2175 C CA . ASP A 1 271 ? -11.049 6.941 2.400 1.00 93.00 271 ASP A CA 1
ATOM 2176 C C . ASP A 1 271 ? -11.090 8.080 1.359 1.00 93.00 271 ASP A C 1
ATOM 2178 O O . ASP A 1 271 ? -10.356 9.073 1.461 1.00 93.00 271 ASP A O 1
ATOM 2182 N N . LEU A 1 272 ? -11.962 7.943 0.350 1.00 91.50 272 LEU A N 1
ATOM 2183 C CA . LEU A 1 272 ? -12.207 8.961 -0.682 1.00 91.50 272 LEU A CA 1
ATOM 2184 C C . LEU A 1 272 ? -13.496 9.777 -0.461 1.00 91.50 272 LEU A C 1
ATOM 2186 O O . LEU A 1 272 ? -13.854 10.582 -1.326 1.00 91.50 272 LEU A O 1
ATOM 2190 N N . GLY A 1 273 ? -14.144 9.642 0.697 1.00 94.31 273 GLY A N 1
ATOM 2191 C CA . GLY A 1 273 ? -15.371 10.348 1.060 1.00 94.31 273 GLY A CA 1
ATOM 2192 C C . GLY A 1 273 ? -16.658 9.657 0.603 1.00 94.31 273 GLY A C 1
ATOM 2193 O O . GLY A 1 273 ? -16.671 8.882 -0.351 1.00 94.31 273 GLY A O 1
ATOM 2194 N N . ALA A 1 274 ? -17.775 10.017 1.243 1.00 94.25 274 ALA A N 1
ATOM 2195 C CA . ALA A 1 274 ? -19.077 9.359 1.069 1.00 94.25 274 ALA A CA 1
ATOM 2196 C C . ALA A 1 274 ? -19.588 9.352 -0.384 1.00 94.25 274 ALA A C 1
ATOM 2198 O O . ALA A 1 274 ? -20.253 8.418 -0.808 1.00 94.25 274 ALA A O 1
ATOM 2199 N N . LYS A 1 275 ? -19.232 10.363 -1.189 1.00 94.56 275 LYS A N 1
ATOM 2200 C CA . LYS A 1 275 ? -19.628 10.438 -2.607 1.00 94.56 275 LYS A CA 1
ATOM 2201 C C . LYS A 1 275 ? -19.115 9.250 -3.436 1.00 94.56 275 LYS A C 1
ATOM 2203 O O . LYS A 1 275 ? -19.756 8.852 -4.411 1.00 94.56 275 LYS A O 1
ATOM 2208 N N . HIS A 1 276 ? -17.943 8.726 -3.086 1.00 93.81 276 HIS A N 1
ATOM 2209 C CA . HIS A 1 276 ? -17.223 7.713 -3.860 1.00 93.81 276 HIS A CA 1
ATOM 2210 C C . HIS A 1 276 ? -17.258 6.327 -3.214 1.00 93.81 276 HIS A C 1
ATOM 2212 O O . HIS A 1 276 ? -16.626 5.403 -3.728 1.00 93.81 276 HIS A O 1
ATOM 2218 N N . SER A 1 277 ? -17.998 6.182 -2.119 1.00 96.81 277 SER A N 1
ATOM 2219 C CA . SER A 1 277 ? -17.933 5.005 -1.271 1.00 96.81 277 SER A CA 1
ATOM 2220 C C . SER A 1 277 ? -19.315 4.494 -0.896 1.00 96.81 277 SER A C 1
ATOM 2222 O O . SER A 1 277 ? -20.277 5.256 -0.834 1.00 96.81 277 SER A O 1
ATOM 2224 N N . VAL A 1 278 ? -19.375 3.204 -0.603 1.00 97.75 278 VAL A N 1
ATOM 2225 C CA . VAL A 1 278 ? -20.426 2.572 0.196 1.00 97.75 278 VAL A CA 1
ATOM 2226 C C . VAL A 1 278 ? -19.881 2.273 1.592 1.00 97.75 278 VAL A C 1
ATOM 2228 O O . VAL A 1 278 ? -18.665 2.266 1.800 1.00 97.75 278 VAL A O 1
ATOM 2231 N N . PHE A 1 279 ? -20.768 2.048 2.560 1.00 98.25 279 PHE A N 1
ATOM 2232 C CA . PHE A 1 279 ? -20.374 1.626 3.902 1.00 98.25 279 PHE A CA 1
ATOM 2233 C C . PHE A 1 279 ? -20.445 0.105 4.002 1.00 98.25 279 PHE A C 1
ATOM 2235 O O . PHE A 1 279 ? -21.531 -0.466 3.976 1.00 98.25 279 PHE A O 1
ATOM 2242 N N . ALA A 1 280 ? -19.281 -0.526 4.127 1.00 98.12 280 ALA A N 1
ATOM 2243 C CA . ALA A 1 280 ? -19.134 -1.965 4.317 1.00 98.12 280 ALA A CA 1
ATOM 2244 C C . ALA A 1 280 ? -18.300 -2.235 5.579 1.00 98.12 280 ALA A C 1
ATOM 2246 O O . ALA A 1 280 ? -17.464 -1.389 5.934 1.00 98.12 280 ALA A O 1
ATOM 2247 N N . PRO A 1 281 ? -18.504 -3.372 6.263 1.00 98.38 281 PRO A N 1
ATOM 2248 C CA . PRO A 1 281 ? -17.749 -3.702 7.462 1.00 98.38 281 PRO A CA 1
ATOM 2249 C C . PRO A 1 281 ? -16.260 -3.883 7.140 1.00 98.38 281 PRO A C 1
ATOM 2251 O O . PRO A 1 281 ? -15.893 -4.407 6.089 1.00 98.38 281 PRO A O 1
ATOM 2254 N N . PHE A 1 282 ? -15.412 -3.409 8.048 1.00 98.50 282 PHE A N 1
ATOM 2255 C CA . PHE A 1 282 ? -13.973 -3.655 8.096 1.00 98.50 282 PHE A CA 1
ATOM 2256 C C . PHE A 1 282 ? -13.563 -3.712 9.571 1.00 98.50 282 PHE A C 1
ATOM 2258 O O . PHE A 1 282 ? -13.697 -2.723 10.291 1.00 98.50 282 PHE A O 1
ATOM 2265 N N . PHE A 1 283 ? -13.150 -4.888 10.031 1.00 98.31 283 PHE A N 1
ATOM 2266 C CA . PHE A 1 283 ? -13.008 -5.273 11.437 1.00 98.31 283 PHE A CA 1
ATOM 2267 C C . PHE A 1 283 ? -14.271 -4.969 12.260 1.00 98.31 283 PHE A C 1
ATOM 2269 O O . PHE A 1 283 ? -14.211 -4.428 13.358 1.00 98.31 283 PHE A O 1
ATOM 2276 N N . GLY A 1 284 ? -15.447 -5.253 11.690 1.00 96.75 284 GLY A N 1
ATOM 2277 C CA . GLY A 1 284 ? -16.740 -4.957 12.321 1.00 96.75 284 GLY A CA 1
ATOM 2278 C C . GLY A 1 284 ? -17.129 -3.472 12.341 1.00 96.75 284 GLY A C 1
ATOM 2279 O O . GLY A 1 284 ? -18.215 -3.130 12.800 1.00 96.75 284 GLY A O 1
ATOM 2280 N N . VAL A 1 285 ? -16.289 -2.578 11.810 1.00 97.81 285 VAL A N 1
ATOM 2281 C CA . VAL A 1 285 ? -16.556 -1.138 11.746 1.00 97.81 285 VAL A CA 1
ATOM 2282 C C . VAL A 1 285 ? -17.074 -0.759 10.360 1.00 97.81 285 VAL A C 1
ATOM 2284 O O . VAL A 1 285 ? -16.413 -1.014 9.350 1.00 97.81 285 VAL A O 1
ATOM 2287 N N . GLN A 1 286 ? -18.219 -0.071 10.290 1.00 97.81 286 GLN A N 1
ATOM 2288 C CA . GLN A 1 286 ? -18.722 0.479 9.027 1.00 97.81 286 GLN A CA 1
ATOM 2289 C C . GLN A 1 286 ? -17.720 1.472 8.434 1.00 97.81 286 GLN A C 1
ATOM 2291 O O . GLN A 1 286 ? -17.359 2.470 9.064 1.00 97.81 286 GLN A O 1
ATOM 2296 N N . THR A 1 287 ? -17.260 1.188 7.217 1.00 97.88 287 THR A N 1
ATOM 2297 C CA . THR A 1 287 ? -16.120 1.878 6.609 1.00 97.88 287 THR A CA 1
ATOM 2298 C C . THR A 1 287 ? -16.424 2.296 5.183 1.00 97.88 287 THR A C 1
ATOM 2300 O O . THR A 1 287 ? -16.864 1.488 4.364 1.00 97.88 287 THR A O 1
ATOM 2303 N N . ALA A 1 288 ? -16.149 3.565 4.874 1.00 97.94 288 ALA A N 1
ATOM 2304 C CA . ALA A 1 288 ? -16.267 4.102 3.527 1.00 97.94 288 ALA A CA 1
ATOM 2305 C C . ALA A 1 288 ? -15.280 3.395 2.581 1.00 97.94 288 ALA A C 1
ATOM 2307 O O . ALA A 1 288 ? -14.082 3.682 2.565 1.00 97.94 288 ALA A O 1
ATOM 2308 N N . THR A 1 289 ? -15.803 2.486 1.764 1.00 97.75 289 THR A N 1
ATOM 2309 C CA . THR A 1 289 ? -15.047 1.647 0.828 1.00 97.75 289 THR A CA 1
ATOM 2310 C C . THR A 1 289 ? -15.505 1.936 -0.595 1.00 97.75 289 THR A C 1
ATOM 2312 O O . THR A 1 289 ? -16.681 2.210 -0.823 1.00 97.75 289 THR A O 1
ATOM 2315 N N . LEU A 1 290 ? -14.571 1.965 -1.546 1.00 95.88 290 LEU A N 1
ATOM 2316 C CA . LEU A 1 290 ? -14.842 2.427 -2.907 1.00 95.88 290 LEU A CA 1
ATOM 2317 C C . LEU A 1 290 ? -15.948 1.614 -3.575 1.00 95.88 290 LEU A C 1
ATOM 2319 O O . LEU A 1 290 ? -15.857 0.396 -3.673 1.00 95.88 290 LEU A O 1
ATOM 2323 N N . LYS A 1 291 ? -16.949 2.309 -4.115 1.00 94.75 291 LYS A N 1
ATOM 2324 C CA . LYS A 1 291 ? -18.050 1.665 -4.843 1.00 94.75 291 LYS A CA 1
ATOM 2325 C C . LYS A 1 291 ? -17.708 1.315 -6.297 1.00 94.75 291 LYS A C 1
ATOM 2327 O O . LYS A 1 291 ? -18.446 0.636 -6.980 1.00 94.75 291 LYS A O 1
ATOM 2332 N N . THR A 1 292 ? -16.559 1.770 -6.797 1.00 93.75 292 THR A N 1
ATOM 2333 C CA . THR A 1 292 ? -16.138 1.548 -8.192 1.00 93.75 292 THR A CA 1
ATOM 2334 C C . THR A 1 292 ? -15.426 0.213 -8.421 1.00 93.75 292 THR A C 1
ATOM 2336 O O . THR A 1 292 ? -15.017 -0.050 -9.546 1.00 93.75 292 THR A O 1
ATOM 2339 N N . LEU A 1 293 ? -15.210 -0.603 -7.382 1.00 93.69 293 LEU A N 1
ATOM 2340 C CA . LEU A 1 293 ? -14.368 -1.804 -7.463 1.00 93.69 293 LEU A CA 1
ATOM 2341 C C . LEU A 1 293 ? -15.008 -2.875 -8.360 1.00 93.69 293 LEU A C 1
ATOM 2343 O O . LEU A 1 293 ? -14.376 -3.310 -9.320 1.00 93.69 293 LEU A O 1
ATOM 2347 N N . GLY A 1 294 ? -16.279 -3.216 -8.120 1.00 96.88 294 GLY A N 1
ATOM 2348 C CA . GLY A 1 294 ? -17.001 -4.193 -8.940 1.00 96.88 294 GLY A CA 1
ATOM 2349 C C . GLY A 1 294 ? -17.150 -3.742 -10.396 1.00 96.88 294 GLY A C 1
ATOM 2350 O O . GLY A 1 294 ? -16.797 -4.481 -11.314 1.00 96.88 294 GLY A O 1
ATOM 2351 N N . TRP A 1 295 ? -17.578 -2.491 -10.604 1.00 97.12 295 TRP A N 1
ATOM 2352 C CA . TRP A 1 295 ? -17.673 -1.873 -11.933 1.00 97.12 295 TRP A CA 1
ATOM 2353 C C . TRP A 1 295 ? -16.348 -1.939 -12.704 1.00 97.12 295 TRP A C 1
ATOM 2355 O O . TRP A 1 295 ? -16.326 -2.379 -13.847 1.00 97.12 295 TRP A O 1
ATOM 2365 N N . LEU A 1 296 ? -15.227 -1.573 -12.072 1.00 96.94 296 LEU A N 1
ATOM 2366 C CA . LEU A 1 296 ? -13.917 -1.580 -12.725 1.00 96.94 296 LEU A CA 1
ATOM 2367 C C . LEU A 1 296 ? -13.519 -2.984 -13.208 1.00 96.94 296 LEU A C 1
ATOM 2369 O O . LEU A 1 296 ? -12.989 -3.122 -14.311 1.00 96.94 296 LEU A O 1
ATOM 2373 N N . THR A 1 297 ? -13.793 -4.021 -12.410 1.00 97.50 297 THR A N 1
ATOM 2374 C CA . THR A 1 297 ? -13.533 -5.415 -12.808 1.00 97.50 297 THR A CA 1
ATOM 2375 C C . THR A 1 297 ? -14.433 -5.837 -13.971 1.00 97.50 297 THR A C 1
ATOM 2377 O O . THR A 1 297 ? -13.931 -6.377 -14.955 1.00 97.50 297 THR A O 1
ATOM 2380 N N . ARG A 1 298 ? -15.741 -5.538 -13.912 1.00 97.56 298 ARG A N 1
ATOM 2381 C CA . ARG A 1 298 ? -16.693 -5.893 -14.981 1.00 97.56 298 ARG A CA 1
ATOM 2382 C C . ARG A 1 298 ? -16.351 -5.234 -16.314 1.00 97.56 298 ARG A C 1
ATOM 2384 O O . ARG A 1 298 ? -16.227 -5.930 -17.316 1.00 97.56 298 ARG A O 1
ATOM 2391 N N . GLU A 1 299 ? -16.146 -3.919 -16.319 1.00 97.75 299 GLU A N 1
ATOM 2392 C CA . GLU A 1 299 ? -15.885 -3.165 -17.553 1.00 97.75 299 GLU A CA 1
ATOM 2393 C C . GLU A 1 299 ? -14.541 -3.522 -18.194 1.00 97.75 299 GLU A C 1
ATOM 2395 O O . GLU A 1 299 ? -14.399 -3.512 -19.417 1.00 97.75 299 GLU A O 1
ATOM 2400 N N . SER A 1 300 ? -13.530 -3.830 -17.378 1.00 97.50 300 SER A N 1
ATOM 2401 C CA . SER A 1 300 ? -12.225 -4.237 -17.902 1.00 97.50 300 SER A CA 1
ATOM 2402 C C . SER A 1 300 ? -12.199 -5.683 -18.396 1.00 97.50 300 SER A C 1
ATOM 2404 O O . SER A 1 300 ? -11.402 -5.999 -19.275 1.00 97.50 300 SER A O 1
ATOM 2406 N N . GLY A 1 301 ? -13.036 -6.569 -17.843 1.00 97.38 301 GLY A N 1
ATOM 2407 C CA . GLY A 1 301 ? -12.940 -8.013 -18.079 1.00 97.38 301 GLY A CA 1
ATOM 2408 C C . GLY A 1 301 ? -11.660 -8.646 -17.508 1.00 97.38 301 GLY A C 1
ATOM 2409 O O . GLY A 1 301 ? -11.329 -9.792 -17.849 1.00 97.38 301 GLY A O 1
ATOM 2410 N N . ALA A 1 302 ? -10.937 -7.904 -16.663 1.00 98.12 302 ALA A N 1
ATOM 2411 C CA . ALA A 1 302 ? -9.688 -8.323 -16.044 1.00 98.12 302 ALA A CA 1
ATOM 2412 C C . ALA A 1 302 ? -9.915 -9.382 -14.966 1.00 98.12 302 ALA A C 1
ATOM 2414 O O . ALA A 1 302 ? -10.992 -9.486 -14.386 1.00 98.12 302 ALA A O 1
ATOM 2415 N N . THR A 1 303 ? -8.888 -10.191 -14.694 1.00 98.38 303 THR A N 1
ATOM 2416 C CA . THR A 1 303 ? -8.938 -11.185 -13.611 1.00 98.38 303 THR A CA 1
ATOM 2417 C C . THR A 1 303 ? -8.792 -10.444 -12.296 1.00 98.38 303 THR A C 1
ATOM 2419 O O . THR A 1 303 ? -7.739 -9.829 -12.110 1.00 98.38 303 THR A O 1
ATOM 2422 N N . PRO A 1 304 ? -9.777 -10.477 -11.390 1.00 98.38 304 PRO A N 1
ATOM 2423 C CA . PRO A 1 304 ? -9.590 -9.896 -10.077 1.00 98.38 304 PRO A CA 1
ATOM 2424 C C . PRO A 1 304 ? -8.748 -10.852 -9.226 1.00 98.38 304 PRO A C 1
ATOM 2426 O O . PRO A 1 304 ? -9.103 -12.013 -9.045 1.00 98.38 304 PRO A O 1
ATOM 2429 N N . LEU A 1 305 ? -7.630 -10.365 -8.693 1.00 98.62 305 LEU A N 1
ATOM 2430 C CA . LEU A 1 305 ? -6.856 -11.073 -7.671 1.00 98.62 305 LEU A CA 1
ATOM 2431 C C . LEU A 1 305 ? -6.619 -10.147 -6.485 1.00 98.62 305 LEU A C 1
ATOM 2433 O O . LEU A 1 305 ? -6.534 -8.930 -6.641 1.00 98.62 305 LEU A O 1
ATOM 2437 N N . PHE A 1 306 ? -6.467 -10.720 -5.299 1.00 98.56 306 PHE A N 1
ATOM 2438 C CA . PHE A 1 306 ? -6.022 -9.979 -4.127 1.00 98.56 306 PHE A CA 1
ATOM 2439 C C . PHE A 1 306 ? -4.507 -10.131 -3.969 1.00 98.56 306 PHE A C 1
ATOM 2441 O O . PHE A 1 306 ? -4.000 -11.252 -3.982 1.00 98.56 306 PHE A O 1
ATOM 2448 N N . LEU A 1 307 ? -3.791 -9.018 -3.807 1.00 98.00 307 LEU A N 1
ATOM 2449 C CA . LEU A 1 307 ? -2.360 -8.972 -3.524 1.00 98.00 307 LEU A CA 1
ATOM 2450 C C . LEU A 1 307 ? -2.124 -8.434 -2.109 1.00 98.00 307 LEU A C 1
ATOM 2452 O O . LEU A 1 307 ? -2.430 -7.275 -1.810 1.00 98.00 307 LEU A O 1
ATOM 2456 N N . SER A 1 308 ? -1.496 -9.252 -1.271 1.00 96.19 308 SER A N 1
ATOM 2457 C CA . SER A 1 308 ? -0.883 -8.831 -0.011 1.00 96.19 308 SER A CA 1
ATOM 2458 C C . SER A 1 308 ? 0.639 -8.927 -0.087 1.00 96.19 308 SER A C 1
ATOM 2460 O O . SER A 1 308 ? 1.206 -9.710 -0.853 1.00 96.19 308 SER A O 1
ATOM 2462 N N . GLN A 1 309 ? 1.305 -8.075 0.690 1.00 94.94 309 GLN A N 1
ATOM 2463 C CA . GLN A 1 309 ? 2.751 -7.908 0.639 1.00 94.94 309 GLN A CA 1
ATOM 2464 C C . GLN A 1 309 ? 3.302 -7.598 2.031 1.00 94.94 309 GLN A C 1
ATOM 2466 O O . GLN A 1 309 ? 2.777 -6.728 2.729 1.00 94.94 309 GLN A O 1
ATOM 2471 N N . TRP A 1 310 ? 4.351 -8.301 2.445 1.00 93.50 310 TRP A N 1
ATOM 2472 C CA . TRP A 1 310 ? 4.965 -8.097 3.755 1.00 93.50 310 TRP A CA 1
ATOM 2473 C C . TRP A 1 310 ? 6.443 -8.448 3.747 1.00 93.50 310 TRP A C 1
ATOM 2475 O O . TRP A 1 310 ? 6.968 -9.104 2.844 1.00 93.50 310 TRP A O 1
ATOM 2485 N N . ARG A 1 311 ? 7.112 -7.977 4.787 1.00 94.44 311 ARG A N 1
ATOM 2486 C CA . ARG A 1 311 ? 8.457 -8.390 5.150 1.00 94.44 311 ARG A CA 1
ATOM 2487 C C . ARG A 1 311 ? 8.379 -9.568 6.107 1.00 94.44 311 ARG A C 1
ATOM 2489 O O . ARG A 1 311 ? 7.544 -9.573 7.005 1.00 94.44 311 ARG A O 1
ATOM 2496 N N . ASP A 1 312 ? 9.263 -10.531 5.942 1.00 88.25 312 ASP A N 1
ATOM 2497 C CA . ASP A 1 312 ? 9.492 -11.576 6.925 1.00 88.25 312 ASP A CA 1
ATOM 2498 C C . ASP A 1 312 ? 10.565 -11.093 7.912 1.00 88.25 312 ASP A C 1
ATOM 2500 O O . ASP A 1 312 ? 11.753 -10.994 7.590 1.00 88.25 312 ASP A O 1
ATOM 2504 N N . ASP A 1 313 ? 10.129 -10.690 9.107 1.00 74.19 313 ASP A N 1
ATOM 2505 C CA . ASP A 1 313 ? 10.985 -10.053 10.115 1.00 74.19 313 ASP A CA 1
ATOM 2506 C C . ASP A 1 313 ? 12.068 -11.005 10.668 1.00 74.19 313 ASP A C 1
ATOM 2508 O O . ASP A 1 313 ? 13.041 -10.540 11.270 1.00 74.19 313 ASP A O 1
ATOM 2512 N N . HIS A 1 314 ? 11.927 -12.320 10.457 1.00 69.12 314 HIS A N 1
ATOM 2513 C CA . HIS A 1 314 ? 12.847 -13.335 10.975 1.00 69.12 314 HIS A C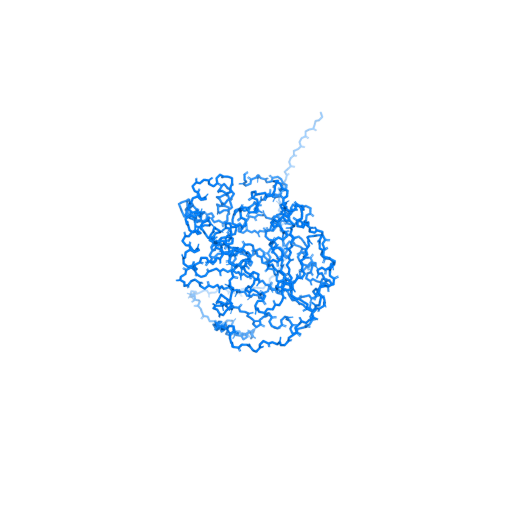A 1
ATOM 2514 C C . HIS A 1 314 ? 14.129 -13.478 10.152 1.00 69.12 314 HIS A C 1
ATOM 2516 O O . HIS A 1 314 ? 15.196 -13.709 10.722 1.00 69.12 314 HIS A O 1
ATOM 2522 N N . ASP A 1 315 ? 14.042 -13.337 8.831 1.00 75.06 315 ASP A N 1
ATOM 2523 C CA . ASP A 1 315 ? 15.155 -13.614 7.919 1.00 75.06 315 ASP A CA 1
ATOM 2524 C C . ASP A 1 315 ? 15.417 -12.491 6.897 1.00 75.06 315 ASP A C 1
ATOM 2526 O O . ASP A 1 315 ? 16.394 -12.545 6.147 1.00 75.06 315 ASP A O 1
ATOM 2530 N N . GLY A 1 316 ? 14.614 -11.421 6.915 1.00 79.12 316 GLY A N 1
ATOM 2531 C CA . GLY A 1 316 ? 14.790 -10.254 6.048 1.00 79.12 316 GLY A CA 1
ATOM 2532 C C . GLY A 1 316 ? 14.357 -10.496 4.602 1.00 79.12 316 GLY A C 1
ATOM 2533 O O . GLY A 1 316 ? 14.711 -9.709 3.718 1.00 79.12 316 GLY A O 1
ATOM 2534 N N . HIS A 1 317 ? 13.615 -11.576 4.352 1.00 90.12 317 HIS A N 1
ATOM 2535 C CA . HIS A 1 317 ? 12.990 -11.839 3.065 1.00 90.12 317 HIS A CA 1
ATOM 2536 C C . HIS A 1 317 ? 11.688 -11.044 2.912 1.00 90.12 317 HIS A C 1
ATOM 2538 O O . HIS A 1 317 ? 11.129 -10.503 3.865 1.00 90.12 317 HIS A O 1
ATOM 2544 N N . TYR A 1 318 ? 11.198 -10.962 1.680 1.00 95.31 318 TYR A N 1
ATOM 2545 C CA . TYR A 1 318 ? 9.925 -10.323 1.358 1.00 95.31 318 TYR A CA 1
ATOM 2546 C C . TYR A 1 318 ? 9.006 -11.353 0.746 1.00 95.31 318 TYR A C 1
ATOM 2548 O O . TYR A 1 318 ? 9.467 -12.300 0.102 1.00 95.31 318 TYR A O 1
ATOM 2556 N N . ARG A 1 319 ? 7.707 -11.153 0.938 1.00 95.31 319 ARG A N 1
ATOM 2557 C CA . ARG A 1 319 ? 6.694 -12.050 0.417 1.00 95.31 319 ARG A CA 1
ATOM 2558 C C . ARG A 1 319 ? 5.606 -11.280 -0.307 1.00 95.31 319 ARG A C 1
ATOM 2560 O O . ARG A 1 319 ? 5.112 -10.269 0.195 1.00 95.31 319 ARG A O 1
ATOM 2567 N N . LEU A 1 320 ? 5.241 -11.790 -1.476 1.00 97.00 320 LEU A N 1
ATOM 2568 C CA . LEU A 1 320 ? 4.029 -11.426 -2.195 1.00 97.00 320 LEU A CA 1
ATOM 2569 C C . LEU A 1 320 ? 3.082 -12.614 -2.160 1.00 97.00 320 LEU A C 1
ATOM 2571 O O . LEU A 1 320 ? 3.505 -13.756 -2.341 1.00 97.00 320 LEU A O 1
ATOM 2575 N N . ARG A 1 321 ? 1.799 -12.350 -1.950 1.00 97.25 321 ARG A N 1
ATOM 2576 C CA . ARG A 1 321 ? 0.780 -13.389 -1.975 1.00 97.25 321 ARG A CA 1
ATOM 2577 C C . ARG A 1 321 ? -0.389 -12.962 -2.831 1.00 97.25 321 ARG A C 1
ATOM 2579 O O . ARG A 1 321 ? -1.076 -11.992 -2.519 1.00 97.25 321 ARG A O 1
ATOM 2586 N N . PHE A 1 322 ? -0.604 -13.730 -3.887 1.00 98.38 322 PHE A N 1
ATOM 2587 C CA . PHE A 1 322 ? -1.764 -13.638 -4.749 1.00 98.38 322 PHE A CA 1
ATOM 2588 C C . PHE A 1 322 ? -2.837 -14.589 -4.232 1.00 98.38 322 PHE A C 1
ATOM 2590 O O . PHE A 1 322 ? -2.559 -15.734 -3.866 1.00 98.38 322 PHE A O 1
ATOM 2597 N N . ARG A 1 323 ? -4.076 -14.113 -4.187 1.00 98.25 323 ARG A N 1
ATOM 2598 C CA . ARG A 1 323 ? -5.241 -14.921 -3.838 1.00 98.25 323 ARG A CA 1
ATOM 2599 C C . ARG A 1 323 ? -6.349 -14.709 -4.845 1.00 98.25 323 ARG A C 1
ATOM 2601 O O . ARG A 1 323 ? -6.556 -13.594 -5.321 1.00 98.25 323 ARG A O 1
ATOM 2608 N N . GLU A 1 324 ? -7.088 -15.779 -5.092 1.00 98.00 324 GLU A N 1
ATOM 2609 C CA . GLU A 1 324 ? -8.385 -15.695 -5.747 1.00 98.00 324 GLU A CA 1
ATOM 2610 C C . GLU A 1 324 ? -9.328 -14.871 -4.870 1.00 98.00 324 GLU A C 1
ATOM 2612 O O . GLU A 1 324 ? -9.339 -15.005 -3.640 1.00 98.00 324 GLU A O 1
ATOM 2617 N N . ILE A 1 325 ? -10.080 -13.988 -5.517 1.00 98.25 325 ILE A N 1
ATOM 2618 C CA . ILE A 1 325 ? -11.215 -13.315 -4.898 1.00 98.25 325 ILE A CA 1
ATOM 2619 C C . ILE A 1 325 ? -12.430 -14.238 -5.099 1.00 98.25 325 ILE A C 1
ATOM 2621 O O . ILE A 1 325 ? -12.528 -14.826 -6.175 1.00 98.25 325 ILE A O 1
ATOM 2625 N N . PRO A 1 326 ? -13.314 -14.407 -4.094 1.00 97.56 326 PRO A N 1
ATOM 2626 C CA . PRO A 1 326 ? -14.496 -15.263 -4.212 1.00 97.56 326 PRO A CA 1
ATOM 2627 C C . PRO A 1 326 ? -15.339 -14.973 -5.461 1.00 97.56 326 PRO A C 1
ATOM 2629 O O . PRO A 1 326 ? -15.448 -13.815 -5.870 1.00 97.56 326 PRO A O 1
ATOM 2632 N N . ASP A 1 327 ? -15.960 -16.014 -6.026 1.00 95.25 327 ASP A N 1
ATOM 2633 C CA . ASP A 1 327 ? -16.741 -15.953 -7.274 1.00 95.25 327 ASP A CA 1
ATOM 2634 C C . ASP A 1 327 ? -17.939 -14.988 -7.192 1.00 95.25 327 ASP A C 1
ATOM 2636 O O . ASP A 1 327 ? -18.447 -14.524 -8.213 1.00 95.25 327 ASP A O 1
ATOM 2640 N N . GLU A 1 328 ? -18.386 -14.643 -5.981 1.00 96.94 328 GLU A N 1
ATOM 2641 C CA . GLU A 1 328 ? -19.403 -13.619 -5.738 1.00 96.94 328 GLU A CA 1
ATOM 2642 C C . GLU A 1 328 ? -18.930 -12.198 -6.099 1.00 96.94 328 GLU A C 1
ATOM 2644 O O . GLU A 1 328 ? -19.743 -11.275 -6.140 1.00 96.94 328 GLU A O 1
ATOM 2649 N N . PHE A 1 329 ? -17.636 -11.997 -6.364 1.00 97.94 329 PHE A N 1
ATOM 2650 C CA . PHE A 1 329 ? -17.078 -10.745 -6.861 1.00 97.94 329 PHE A CA 1
ATOM 2651 C C . PHE A 1 329 ? -16.637 -10.873 -8.333 1.00 97.94 329 PHE A C 1
ATOM 2653 O O . PHE A 1 329 ? -15.897 -11.791 -8.684 1.00 97.94 329 PHE A O 1
ATOM 2660 N N . PRO A 1 330 ? -16.944 -9.886 -9.194 1.00 97.12 330 PRO A N 1
ATOM 2661 C CA . PRO A 1 330 ? -17.744 -8.697 -8.914 1.00 97.12 330 PRO A CA 1
ATOM 2662 C C . PRO A 1 330 ? -19.254 -8.971 -9.055 1.00 97.12 330 PRO A C 1
ATOM 2664 O O . PRO A 1 330 ? -19.680 -9.582 -10.030 1.00 97.12 330 PRO A O 1
ATOM 2667 N N . SER A 1 331 ? -20.079 -8.410 -8.170 1.00 96.25 331 SER A N 1
ATOM 2668 C CA . SER A 1 331 ? -21.549 -8.412 -8.283 1.00 96.25 331 SER A CA 1
ATOM 2669 C C . SER A 1 331 ? -22.118 -7.023 -8.588 1.00 96.25 331 SER A C 1
ATOM 2671 O O . SER A 1 331 ? -21.394 -6.022 -8.556 1.00 96.25 331 SER A O 1
ATOM 2673 N N . ASP A 1 332 ? -23.417 -6.923 -8.864 1.00 95.75 332 ASP A N 1
ATOM 2674 C CA . ASP A 1 332 ? -24.101 -5.632 -9.041 1.00 95.75 332 ASP A CA 1
ATOM 2675 C C . ASP A 1 332 ? -24.358 -4.878 -7.721 1.00 95.75 332 ASP A C 1
ATOM 2677 O O . ASP A 1 332 ? -24.792 -3.727 -7.749 1.00 95.75 332 ASP A O 1
ATOM 2681 N N . ASP A 1 333 ? -24.039 -5.483 -6.571 1.00 97.81 333 ASP A N 1
ATOM 2682 C CA . ASP A 1 333 ? -24.130 -4.848 -5.257 1.00 97.81 333 ASP A CA 1
ATOM 2683 C C . ASP A 1 333 ? -22.756 -4.326 -4.799 1.00 97.81 333 ASP A C 1
ATOM 2685 O O . ASP A 1 333 ? -21.852 -5.070 -4.406 1.00 97.81 333 ASP A O 1
ATOM 2689 N N . ASP A 1 334 ? -22.600 -3.002 -4.813 1.00 98.12 334 ASP A N 1
ATOM 2690 C CA . ASP A 1 334 ? -21.386 -2.323 -4.358 1.00 98.12 334 ASP A CA 1
ATOM 2691 C C . ASP A 1 334 ? -21.045 -2.628 -2.886 1.00 98.12 334 ASP A C 1
ATOM 2693 O O . ASP A 1 334 ? -19.861 -2.703 -2.540 1.00 98.12 334 ASP A O 1
ATOM 2697 N N . VAL A 1 335 ? -22.046 -2.819 -2.015 1.00 98.38 335 VAL A N 1
ATOM 2698 C CA . VAL A 1 335 ? -21.842 -3.155 -0.594 1.00 98.38 335 VAL A CA 1
ATOM 2699 C C . VAL A 1 335 ? -21.287 -4.567 -0.467 1.00 98.38 335 VAL A C 1
ATOM 2701 O O . VAL A 1 335 ? -20.331 -4.771 0.286 1.00 98.38 335 VAL A O 1
ATOM 2704 N N . GLN A 1 336 ? -21.823 -5.524 -1.225 1.00 98.44 336 GLN A N 1
ATOM 2705 C CA . GLN A 1 336 ? -21.308 -6.894 -1.258 1.00 98.44 336 GLN A CA 1
ATOM 2706 C C . GLN A 1 336 ? -19.852 -6.921 -1.737 1.00 98.44 336 GLN A C 1
ATOM 2708 O O . GLN A 1 336 ? -18.989 -7.477 -1.056 1.00 98.44 336 GLN A O 1
ATOM 2713 N N . ASN A 1 337 ? -19.554 -6.237 -2.845 1.00 98.50 337 ASN A N 1
ATOM 2714 C CA . ASN A 1 337 ? -18.197 -6.131 -3.385 1.00 98.50 337 ASN A CA 1
ATOM 2715 C C . ASN A 1 337 ? -17.204 -5.562 -2.361 1.00 98.50 337 ASN A C 1
ATOM 2717 O O . ASN A 1 337 ? -16.115 -6.102 -2.158 1.00 98.50 337 ASN A O 1
ATOM 2721 N N . ALA A 1 338 ? -17.584 -4.466 -1.701 1.00 98.38 338 ALA A N 1
ATOM 2722 C CA . ALA A 1 338 ? -16.770 -3.839 -0.670 1.00 98.38 338 ALA A CA 1
ATOM 2723 C C . ALA A 1 338 ? -16.586 -4.742 0.561 1.00 98.38 338 ALA A C 1
ATOM 2725 O O . ALA A 1 338 ? -15.499 -4.772 1.133 1.00 98.38 338 ALA A O 1
ATOM 2726 N N . THR A 1 339 ? -17.622 -5.490 0.947 1.00 98.69 339 THR A N 1
ATOM 2727 C CA . THR A 1 339 ? -17.589 -6.428 2.079 1.00 98.69 339 THR A CA 1
ATOM 2728 C C . THR A 1 339 ? -16.611 -7.572 1.824 1.00 98.69 339 THR A C 1
ATOM 2730 O O . THR A 1 339 ? -15.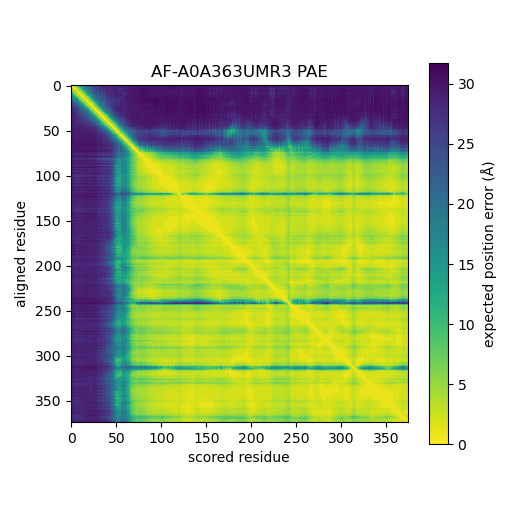775 -7.847 2.681 1.00 98.69 339 THR A O 1
ATOM 2733 N N . ILE A 1 340 ? -16.651 -8.184 0.634 1.00 98.69 340 ILE A N 1
ATOM 2734 C CA . ILE A 1 340 ? -15.734 -9.267 0.241 1.00 98.69 340 ILE A CA 1
ATOM 2735 C C . ILE A 1 340 ? -14.280 -8.787 0.305 1.00 98.69 340 ILE A C 1
ATOM 2737 O O . ILE A 1 340 ? -13.442 -9.399 0.969 1.00 98.69 340 ILE A O 1
ATOM 2741 N N . LEU A 1 341 ? -13.980 -7.658 -0.340 1.00 98.56 341 LEU A N 1
ATOM 2742 C CA . LEU A 1 341 ? -12.615 -7.135 -0.390 1.00 98.56 341 LEU A CA 1
ATOM 2743 C C . LEU A 1 341 ? -12.114 -6.682 0.987 1.00 98.56 341 LEU A C 1
ATOM 2745 O O . LEU A 1 341 ? -10.953 -6.926 1.322 1.00 98.56 341 LEU A O 1
ATOM 2749 N N . ASN A 1 342 ? -12.970 -6.066 1.809 1.00 98.69 342 ASN A N 1
ATOM 2750 C CA . ASN A 1 342 ? -12.613 -5.731 3.185 1.00 98.69 342 ASN A CA 1
ATOM 2751 C C . ASN A 1 342 ? -12.322 -6.989 4.008 1.00 98.69 342 ASN A C 1
ATOM 2753 O O . ASN A 1 342 ? -11.291 -7.015 4.668 1.00 98.69 342 ASN A O 1
ATOM 2757 N N . ALA A 1 343 ? -13.146 -8.038 3.930 1.00 98.69 343 ALA A N 1
ATOM 2758 C CA . ALA A 1 343 ? -12.911 -9.285 4.660 1.00 98.69 343 ALA A CA 1
ATOM 2759 C C . ALA A 1 343 ? -11.561 -9.923 4.286 1.00 98.69 343 ALA A C 1
ATOM 2761 O O . ALA A 1 343 ? -10.775 -10.274 5.168 1.00 98.69 343 ALA A O 1
ATOM 2762 N N . MET A 1 344 ? -11.230 -9.971 2.990 1.00 98.56 344 MET A N 1
ATOM 2763 C CA . MET A 1 344 ? -9.913 -10.432 2.533 1.00 98.56 344 MET A CA 1
ATOM 2764 C C . MET A 1 344 ? -8.776 -9.559 3.078 1.00 98.56 344 MET A C 1
ATOM 2766 O O . MET A 1 344 ? -7.755 -10.080 3.522 1.00 98.56 344 MET A O 1
ATOM 2770 N N . MET A 1 345 ? -8.954 -8.235 3.098 1.00 98.44 345 MET A N 1
ATOM 2771 C CA . MET A 1 345 ? -7.983 -7.319 3.698 1.00 98.44 345 MET A CA 1
ATOM 2772 C C . MET A 1 345 ? -7.783 -7.593 5.189 1.00 98.44 345 MET A C 1
ATOM 2774 O O . MET A 1 345 ? -6.645 -7.607 5.648 1.00 98.44 345 MET A O 1
ATOM 2778 N N . GLU A 1 346 ? -8.852 -7.832 5.949 1.00 98.56 346 GLU A N 1
ATOM 2779 C CA . GLU A 1 346 ? -8.740 -8.165 7.370 1.00 98.56 346 GLU A CA 1
ATOM 2780 C C . GLU A 1 346 ? -7.941 -9.449 7.595 1.00 98.56 346 GLU A C 1
ATOM 2782 O O . GLU A 1 346 ? -7.093 -9.493 8.483 1.00 98.56 346 GLU A O 1
ATOM 2787 N N . GLU A 1 347 ? -8.190 -10.490 6.795 1.00 98.12 347 GLU A N 1
ATOM 2788 C CA . GLU A 1 347 ? -7.442 -11.748 6.866 1.00 98.12 347 GLU A CA 1
ATOM 2789 C C . GLU A 1 347 ? -5.944 -11.530 6.643 1.00 98.12 347 GLU A C 1
ATOM 2791 O O . GLU A 1 347 ? -5.125 -12.072 7.386 1.00 98.12 347 GLU A O 1
ATOM 2796 N N . GLU A 1 348 ? -5.572 -10.719 5.650 1.00 97.06 348 GLU A N 1
ATOM 2797 C CA . GLU A 1 348 ? -4.165 -10.435 5.362 1.00 97.06 348 GLU A CA 1
ATOM 2798 C C . GLU A 1 348 ? -3.531 -9.521 6.419 1.00 97.06 348 GLU A C 1
ATOM 2800 O O . GLU A 1 348 ? -2.389 -9.747 6.811 1.00 97.06 348 GLU A O 1
ATOM 2805 N N . ILE A 1 349 ? -4.274 -8.551 6.958 1.00 98.00 349 ILE A N 1
ATOM 2806 C CA . ILE A 1 349 ? -3.816 -7.714 8.075 1.00 98.00 349 ILE A CA 1
ATOM 2807 C C . ILE A 1 349 ? -3.597 -8.555 9.336 1.00 98.00 349 ILE A C 1
ATOM 2809 O O . ILE A 1 349 ? -2.614 -8.344 10.037 1.00 98.00 349 ILE A O 1
ATOM 2813 N N . ARG A 1 350 ? -4.471 -9.524 9.639 1.00 97.25 350 ARG A N 1
ATOM 2814 C CA . ARG A 1 350 ? -4.345 -10.370 10.840 1.00 97.25 350 ARG A CA 1
ATOM 2815 C C . ARG A 1 350 ? -3.077 -11.231 10.851 1.00 97.25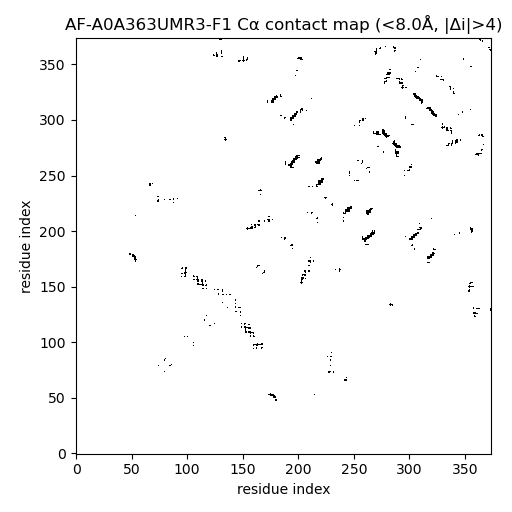 350 ARG A C 1
ATOM 2817 O O . ARG A 1 350 ? -2.673 -11.656 11.929 1.00 97.25 350 ARG A O 1
ATOM 2824 N N . ARG A 1 351 ? -2.437 -11.462 9.697 1.00 94.12 351 ARG A N 1
ATOM 2825 C CA . ARG A 1 351 ? -1.161 -12.199 9.605 1.00 94.12 351 ARG A CA 1
ATOM 2826 C C . ARG A 1 351 ? -0.023 -11.465 10.298 1.00 94.12 351 ARG A C 1
ATOM 2828 O O . ARG A 1 351 ? 0.714 -12.076 11.060 1.00 94.12 351 ARG A O 1
ATOM 2835 N N . ASP A 1 352 ? 0.088 -10.168 10.036 1.00 95.06 352 ASP A N 1
ATOM 2836 C CA . ASP A 1 352 ? 1.006 -9.276 10.735 1.00 95.06 352 ASP A CA 1
ATOM 2837 C C . ASP A 1 352 ? 0.375 -7.880 10.851 1.00 95.06 352 ASP A C 1
ATOM 2839 O O . ASP A 1 352 ? 0.571 -7.014 9.985 1.00 95.06 352 ASP A O 1
ATOM 2843 N N . PRO A 1 353 ? -0.396 -7.640 11.928 1.00 97.31 353 PRO A N 1
ATOM 2844 C CA . PRO A 1 353 ? -1.123 -6.391 12.093 1.00 97.31 353 PRO A CA 1
ATOM 2845 C C . PRO A 1 353 ? -0.215 -5.164 12.134 1.00 97.31 353 PRO A C 1
ATOM 2847 O O . PRO A 1 353 ? -0.650 -4.086 11.738 1.00 97.31 353 PRO A O 1
ATOM 2850 N N . ALA A 1 354 ? 1.039 -5.293 12.583 1.00 97.38 354 ALA A N 1
ATOM 2851 C CA . ALA A 1 354 ? 1.956 -4.158 12.673 1.00 97.38 354 ALA A CA 1
ATOM 2852 C C . ALA A 1 354 ? 2.369 -3.653 11.283 1.00 97.38 354 ALA A C 1
ATOM 2854 O O . ALA A 1 354 ? 2.696 -2.476 11.108 1.00 97.38 354 ALA A O 1
ATOM 2855 N N . GLN A 1 355 ? 2.326 -4.521 10.272 1.00 96.94 355 GLN A N 1
ATOM 2856 C CA . GLN A 1 355 ? 2.725 -4.169 8.918 1.00 96.94 355 GLN A CA 1
ATOM 2857 C C . GLN A 1 355 ? 1.628 -3.492 8.097 1.00 96.94 355 GLN A C 1
ATOM 2859 O O . GLN A 1 355 ? 1.903 -3.105 6.968 1.00 96.94 355 GLN A O 1
ATOM 2864 N N . TYR A 1 356 ? 0.420 -3.273 8.614 1.00 97.88 356 TYR A N 1
ATOM 2865 C CA . TYR A 1 356 ? -0.565 -2.437 7.926 1.00 97.88 356 TYR A CA 1
ATOM 2866 C C . TYR A 1 356 ? -0.330 -0.941 8.210 1.00 97.88 356 TYR A C 1
ATOM 2868 O O . TYR A 1 356 ? 0.117 -0.551 9.293 1.00 97.88 356 TYR A O 1
ATOM 2876 N N . LEU A 1 357 ? -0.615 -0.060 7.244 1.00 96.69 357 LEU A N 1
ATOM 2877 C CA . LEU A 1 357 ? -0.415 1.385 7.399 1.00 96.69 357 LEU A CA 1
ATOM 2878 C C . LEU A 1 357 ? -1.500 2.009 8.297 1.00 96.69 357 LEU A C 1
ATOM 2880 O O . LEU A 1 357 ? -2.285 2.832 7.841 1.00 96.69 357 LEU A O 1
ATOM 2884 N N . TRP A 1 358 ? -1.534 1.733 9.603 1.00 97.69 358 TRP A N 1
ATOM 2885 C CA . TRP A 1 358 ? -2.535 2.323 10.518 1.00 97.69 358 TRP A CA 1
ATOM 2886 C C . TRP A 1 358 ? -2.421 3.848 10.709 1.00 97.69 358 TRP A C 1
ATOM 2888 O O . TRP A 1 358 ? -3.221 4.455 11.415 1.00 97.69 358 TRP A O 1
ATOM 2898 N N . LEU A 1 359 ? -1.437 4.502 10.087 1.00 95.25 359 LEU A N 1
ATOM 2899 C CA . LEU A 1 359 ? -1.137 5.932 10.240 1.00 95.25 359 LEU A CA 1
ATOM 2900 C C . LEU A 1 359 ? -2.050 6.860 9.412 1.00 95.25 359 LEU A C 1
ATOM 2902 O O . LEU A 1 359 ? -1.892 8.090 9.453 1.00 95.25 359 LEU A O 1
ATOM 2906 N N . HIS A 1 360 ? -2.975 6.299 8.628 1.00 94.81 360 HIS A N 1
ATOM 2907 C CA . HIS A 1 360 ? -3.980 7.049 7.875 1.00 94.81 360 HIS A CA 1
ATOM 2908 C C . HIS A 1 360 ? -5.350 7.011 8.564 1.00 94.81 360 HIS A C 1
ATOM 2910 O O . HIS A 1 360 ? -5.626 6.180 9.423 1.00 94.81 360 HIS A O 1
ATOM 2916 N N . ARG A 1 361 ? -6.232 7.943 8.190 1.00 96.12 361 ARG A N 1
ATOM 2917 C CA . ARG A 1 361 ? -7.588 8.011 8.742 1.00 96.12 361 ARG A CA 1
ATOM 2918 C C . ARG A 1 361 ? -8.539 7.072 7.983 1.00 96.12 361 ARG A C 1
ATOM 2920 O O . ARG A 1 361 ? -9.324 7.559 7.173 1.00 96.12 361 ARG A O 1
ATOM 2927 N N . ARG A 1 362 ? -8.424 5.756 8.201 1.00 96.75 362 ARG A N 1
ATOM 2928 C CA . ARG A 1 362 ? -9.251 4.706 7.570 1.00 96.75 362 ARG A CA 1
ATOM 2929 C C . ARG A 1 362 ? -10.758 4.920 7.759 1.00 96.75 362 ARG A C 1
ATOM 2931 O O . ARG A 1 362 ? -11.522 4.691 6.832 1.00 96.75 362 ARG A O 1
ATOM 2938 N N . PHE A 1 363 ? -11.166 5.421 8.923 1.00 97.19 363 PHE A N 1
ATOM 2939 C CA . PHE A 1 363 ? -12.565 5.582 9.333 1.00 97.19 363 PHE A CA 1
ATOM 2940 C C . PHE A 1 363 ? -13.036 7.043 9.337 1.00 97.19 363 PHE A C 1
ATOM 2942 O O . PHE A 1 363 ? -13.861 7.433 10.163 1.00 97.19 363 PHE A O 1
ATOM 2949 N N . LYS A 1 364 ? -12.450 7.903 8.491 1.00 96.75 364 LYS A N 1
ATOM 2950 C CA . LYS A 1 364 ? -12.691 9.355 8.553 1.00 96.75 364 LYS A CA 1
ATOM 2951 C C . LYS A 1 364 ? -14.141 9.693 8.215 1.00 96.75 364 LYS A C 1
ATOM 2953 O O . LYS A 1 364 ? -14.747 10.540 8.863 1.00 96.75 364 LYS A O 1
ATOM 2958 N N . THR A 1 365 ? -14.648 9.085 7.156 1.00 97.31 365 THR A N 1
ATOM 2959 C CA . THR A 1 365 ? -16.011 9.223 6.668 1.00 97.31 365 THR A CA 1
ATOM 2960 C C . THR A 1 365 ? -16.869 8.175 7.363 1.00 97.31 365 THR A C 1
ATOM 2962 O O . THR A 1 365 ? -16.587 6.980 7.274 1.00 97.31 365 THR A O 1
ATOM 2965 N N . ARG A 1 366 ? -17.921 8.629 8.046 1.00 96.88 366 ARG A N 1
ATOM 2966 C CA . ARG A 1 366 ? -18.847 7.787 8.811 1.00 96.88 366 ARG A CA 1
ATOM 2967 C C . ARG A 1 366 ? -20.246 7.785 8.185 1.00 96.88 366 ARG A C 1
ATOM 2969 O O . ARG A 1 366 ? -20.582 8.754 7.493 1.00 96.88 366 ARG A O 1
ATOM 2976 N N . PRO A 1 367 ? -21.056 6.740 8.423 1.00 96.31 367 PRO A N 1
ATOM 2977 C CA . PRO A 1 367 ? -22.489 6.780 8.155 1.00 96.31 367 PRO A CA 1
ATOM 2978 C C . PRO A 1 367 ? -23.161 7.997 8.816 1.00 96.31 367 PRO A C 1
ATOM 2980 O O . PRO A 1 367 ? -22.703 8.451 9.870 1.00 96.31 367 PRO A O 1
ATOM 2983 N N . PRO A 1 368 ? -24.233 8.554 8.221 1.00 94.50 368 PRO A N 1
ATOM 2984 C CA . PRO A 1 368 ? -24.978 9.648 8.836 1.00 94.50 368 PRO A CA 1
ATOM 2985 C C . PRO A 1 368 ? -25.422 9.295 10.262 1.00 94.50 368 PRO A C 1
ATOM 2987 O O . PRO A 1 368 ? -26.028 8.251 10.481 1.00 94.50 368 PRO A O 1
ATOM 2990 N N . GLY A 1 369 ? -25.127 10.172 11.222 1.00 93.81 369 GLY A N 1
ATOM 2991 C CA . GLY A 1 369 ? -25.491 9.990 12.632 1.00 93.81 369 GLY A CA 1
ATOM 2992 C C . GLY A 1 369 ? -24.441 9.286 13.497 1.00 93.81 369 GLY A C 1
ATOM 2993 O O . GLY A 1 369 ? -24.562 9.317 14.718 1.00 93.81 369 GLY A O 1
ATOM 2994 N N . GLU A 1 370 ? -23.386 8.714 12.914 1.00 94.75 370 GLU A N 1
ATOM 2995 C CA . GLU A 1 370 ? -22.306 8.102 13.692 1.00 94.75 370 GLU A CA 1
ATOM 2996 C C . GLU A 1 370 ? -21.228 9.110 14.122 1.00 94.75 370 GLU A C 1
ATOM 2998 O O . GLU A 1 370 ? -20.871 10.039 13.391 1.00 94.75 370 GLU A O 1
ATOM 3003 N N . ALA A 1 371 ? -20.670 8.899 15.317 1.00 94.88 371 ALA A N 1
ATOM 3004 C CA . ALA A 1 371 ? -19.613 9.736 15.876 1.00 94.88 371 ALA A CA 1
ATOM 3005 C C . ALA A 1 371 ? -18.259 9.549 15.161 1.00 94.88 371 ALA A C 1
ATOM 3007 O O . ALA A 1 371 ? -17.970 8.504 14.574 1.00 94.88 371 ALA A O 1
ATOM 3008 N N . SER A 1 372 ? -17.397 10.570 15.250 1.00 95.56 372 SER A N 1
ATOM 3009 C CA . SER A 1 372 ? -16.002 10.476 14.791 1.00 95.56 372 SER A CA 1
ATOM 3010 C C . SER A 1 372 ? -15.227 9.443 15.610 1.00 95.56 372 SER A C 1
ATOM 3012 O O . SER A 1 372 ? -15.332 9.420 16.833 1.00 95.56 372 SER A O 1
ATOM 3014 N N . ILE A 1 373 ? -14.385 8.655 14.935 1.00 95.69 373 ILE A N 1
ATOM 3015 C CA . ILE A 1 373 ? -13.398 7.770 15.576 1.00 95.69 373 ILE A CA 1
ATOM 3016 C C . ILE A 1 373 ? -12.100 8.524 15.945 1.00 95.69 373 ILE A C 1
ATOM 3018 O O . ILE A 1 373 ? -11.359 8.076 16.819 1.00 95.69 373 ILE A O 1
ATOM 3022 N N . TYR A 1 374 ? -11.809 9.662 15.296 1.00 95.25 374 TYR A N 1
ATOM 3023 C CA . TYR A 1 374 ? -10.564 10.436 15.480 1.00 95.25 374 TYR A CA 1
ATOM 3024 C C . TYR A 1 374 ? -10.730 11.717 16.277 1.00 95.25 374 TYR A C 1
ATOM 3026 O O . TYR A 1 374 ? -11.812 12.342 16.146 1.00 95.25 374 TYR A O 1
#

pLDDT: mean 82.16, std 24.72, range [23.83, 98.69]

Secondary structure (DSSP, 8-state):
-------------------------------------S-------------B-GGGS---S-------SPPP-PPPHHHHTSGGGHHHHHHHHHHHHHHHS-HHHHHHHHHHHHHHHHHH-HHHHHHHHHHHHHH-TTS-HHHHHHHHHHHHHHHHHHHHHHHHHHHS--HHHHHT-EEESHHHHHHHHHTSS-EEEEE--BTTGGGSHHHHHTTS-EEEE----SSHHHHHHHHHHHTTS---EE-TT-HHHHHHHHHTT-EEEEE--S---GGGEEEEEETTEEEEEETTHHHHHHHHTPEEEEEEEEE-TTTS-EEEEEEEPPTT-S-S-HHHHHHHHHHHHHHHHHH-GGGB-TTS-TT-S--TTPPP--

Organism: NCBI:txid2182787

Mean predicted aligned error: 11.12 Å

Solvent-accessible surface area (backbone atoms only — not comparable to full-atom values): 21603 Å² total; per-residue (Å²): 137,86,84,86,89,80,90,86,82,88,87,85,87,81,90,87,84,89,88,81,88,88,90,83,86,85,91,83,83,81,91,87,84,86,91,85,84,86,76,93,74,78,83,76,76,83,69,80,83,73,81,49,56,55,87,78,56,86,80,80,77,83,86,82,74,75,79,89,66,78,80,73,95,62,73,49,74,73,69,53,67,40,75,92,32,49,68,56,50,54,50,48,52,52,37,44,55,50,12,67,45,56,66,72,54,36,47,52,50,8,41,52,49,5,54,51,41,52,77,68,26,64,70,44,46,52,31,22,47,42,47,46,52,60,54,44,69,89,50,52,73,68,57,46,54,50,43,41,46,45,22,34,20,38,37,32,25,14,59,42,42,27,23,23,54,55,62,35,84,55,66,67,62,45,58,57,28,40,42,43,45,60,66,57,54,50,57,29,43,73,68,52,26,2,28,38,31,37,35,60,65,28,21,42,56,66,39,44,56,66,50,50,36,70,77,45,68,48,22,37,66,46,76,86,53,90,51,50,62,61,36,45,55,53,52,61,42,45,51,85,61,72,47,64,70,34,41,95,87,34,57,71,60,50,30,56,46,22,46,72,32,34,36,35,40,44,69,54,64,62,57,78,44,68,92,51,28,34,70,20,48,47,62,84,37,67,22,38,26,50,40,56,58,28,55,52,40,64,78,18,59,26,36,67,30,35,42,50,58,44,70,41,89,89,79,74,38,40,39,42,35,45,38,83,57,62,86,76,53,66,41,97,44,44,45,59,36,30,30,54,56,30,51,55,48,47,59,59,33,70,75,47,60,32,35,37,58,46,62,48,65,53,56,71,44,59,64,92,91,56,77,79,69,120

InterPro domains:
  IPR004960 Bacterial lipid A biosynthesis acyltransferase [PF03279] (79-365)
  IPR004960 Bacterial lipid A biosynthesis acyltransferase [PTHR30606] (88-372)
  IPR004960 Bacterial lipid A biosynthesis acyltransferase [cd07984] (174-364)

Nearest PDB structures (foldseek):
  5knk-assembly1_B-2  TM=8.096E-01  e=2.722E-16  Acinetobacter baumannii NIPH 410
  5kn7-assembly1_B-2  TM=8.184E-01  e=6.200E-16  Acinetobacter baumannii NIPH 410
  5f2z-assembly2_B  TM=8.573E-01  e=5.619E-12  Mycolicibacterium smegmatis MC2 155

Radius of gyration: 27.43 Å; Cα contacts (8 Å, |Δi|>4): 558; chains: 1; bounding box: 90×75×52 Å

Foldseek 3Di:
DDDDDDDDDDDYDDDDDDDDDDDDDDDDDDDDDDDPDDDPDDDDPPDDFDWDFPVVDDDDDDDPPDPPDDPDDFDDPVSCPPPVNPVVVVVLVVLLVLLADDLVVLLVQLQVQLQVCCVVVPQLLLLLLLLLCLQCVVDDPVVSSVLSSLLSSLLSSLVSLLSNLQNHDCVVQLRLEIEAPLVVVVVLLVVQLAAEEEEAQWSNHNNVLVNVLSSPQEEEEDDADPPSVVRVSSVVSCCVSPYDYHYPVCLVVVLVVSRRSYHYYYYFQDAPAPVQADFEDASHAGFGTGLCQQVSCVSSVGQYWYWDKDADPPPRHIYIYIHHQDPPGPDPDSRVNRHSSSVVRNVSCVVPVSGHSSSHNSHQHHDPPDDGSD

Sequence (374 aa):
MARRSCLWDPPLQGCDRQHGVDLSRPAGEPYMGELLASMRLRPRRLARAGEKSVDSCPLPIAWIVGSLRKPRPQITLLESLHPRYWGAWLLLGFMWLLGHLPHAAQQRVGRWLGKLGYAVGGSRRKMANANIRACFPERSPEEQDALVRDTFIANSIGMVECTRSWFGDMTRYRRDLRIDGLELLQAGLDRGKGVLLYGGHFSILDFALPLVDAIHPVAYMYRPNRNKLLDRVIENRRAPYRHDAFSKRELHALIAYLQAGNLAWYAFDQDLGAKHSVFAPFFGVQTATLKTLGWLTRESGATPLFLSQWRDDHDGHYRLRFREIPDEFPSDDDVQNATILNAMMEEEIRRDPAQYLWLHRRFKTRPPGEASIY